Protein AF-A0A813BV25-F1 (afdb_monomer)

Solvent-accessible surface area (backbone atoms only — not comparable to full-atom values): 23056 Å² total; per-residue (Å²): 134,86,80,78,77,84,69,28,56,20,67,50,39,63,67,68,48,57,70,49,53,80,64,38,68,96,57,93,69,75,71,52,76,66,38,53,55,43,51,33,67,71,54,45,52,54,18,45,74,61,22,56,96,54,91,82,64,49,60,58,61,63,74,58,50,50,53,52,29,47,54,50,50,62,36,42,75,66,54,41,40,50,51,58,33,53,39,61,71,55,21,48,99,63,67,48,34,24,52,64,84,34,64,28,51,70,59,22,50,30,47,56,59,64,50,53,74,64,52,67,53,37,28,60,62,74,55,59,78,68,64,80,86,62,55,85,68,94,79,61,71,67,55,33,49,49,54,49,51,54,48,52,51,47,41,54,71,37,50,20,41,74,64,84,70,74,71,50,57,67,59,59,65,73,65,60,43,73,66,55,51,52,54,50,49,52,48,50,51,53,60,72,70,44,52,85,70,65,68,66,48,93,79,69,57,42,80,76,46,76,60,21,36,28,68,62,70,50,74,68,58,51,48,52,41,50,49,22,54,39,71,66,44,96,50,77,57,65,72,56,54,68,72,62,49,51,55,51,46,58,58,36,42,77,17,48,38,63,40,64,85,82,78,64,86,74,53,69,65,60,50,54,40,51,52,53,38,67,69,27,74,88,40,63,71,60,26,33,51,40,38,42,53,50,51,51,50,35,43,50,56,34,51,56,47,51,55,48,54,52,44,36,51,43,9,55,75,69,64,84,46,91,32,74,48,82,50,69,53,63,46,82,79,49,34,40,84,78,44,77,92,77,44,81,61,93,48,70,72,60,70,69,48,85,57,59,39,48,38,42,33,42,35,40,36,42,76,76,50,77,46,80,46,76,42,66,74,87,68,70,87,46,71,65,47,55,50,54,60,70,68,49,86,84,74,82,130

Secondary structure (DSSP, 8-state):
------PPEEEE-HHHHHTTGGGS-SS--PPPHHHHHHH-HHHHHHHHHS--S-TT-----HHHHHHHHHHHHHS-HHHHHHHHHHHHHHS-SS-EEEETTEEE-HHHHHHHHT--HHHHHHHHHHSTT--TTSTT----HHHHHHHHHHHHHHHHHHT-B-------HHHHHHS--HHHHHHHHHHHHHHHHS-TTTT--TT--GGGSPPEEEPS--HHHHHHHHHHHHHHSSS---PPPHHHHHHHHHHHTTTEEEPPTTSSPPPHHHHHHHHHHHHGGG-HHHHHHHHHHHHHHHHHHHHHHHHHHHHHHHHHHT--S--EEEEEPPHHHHBSSPPGGG---SSHHHHHS---B-EEEEEEETTTEEEEEEE-TT---SHHHHHHHHHS-----

Structure (mmCIF, N/CA/C/O backbone):
data_AF-A0A813BV25-F1
#
_entry.id   AF-A0A813BV25-F1
#
loop_
_atom_site.group_PDB
_atom_site.id
_atom_site.type_symbol
_atom_site.label_atom_id
_atom_site.label_alt_id
_atom_site.label_comp_id
_atom_site.label_asym_id
_atom_site.label_entity_id
_atom_site.label_seq_id
_atom_site.pdbx_PDB_ins_code
_atom_site.Cartn_x
_atom_site.Cartn_y
_atom_site.Cartn_z
_atom_site.occupancy
_atom_site.B_iso_or_equiv
_atom_site.auth_seq_id
_atom_site.auth_comp_id
_atom_site.auth_asym_id
_atom_site.auth_atom_id
_atom_site.pdbx_PDB_model_num
ATOM 1 N N . MET A 1 1 ? 14.863 -37.030 -25.293 1.00 39.66 1 MET A N 1
ATOM 2 C CA . MET A 1 1 ? 14.007 -35.822 -25.237 1.00 39.66 1 MET A CA 1
ATOM 3 C C . MET A 1 1 ? 14.888 -34.579 -25.146 1.00 39.66 1 MET A C 1
ATOM 5 O O . MET A 1 1 ? 15.456 -34.311 -24.094 1.00 39.66 1 MET A O 1
ATOM 9 N N . SER A 1 2 ? 15.073 -33.858 -26.253 1.00 32.66 2 SER A N 1
ATOM 10 C CA . SER A 1 2 ? 15.825 -32.597 -26.290 1.00 32.66 2 SER A CA 1
ATOM 11 C C . SER A 1 2 ? 15.045 -31.507 -25.554 1.00 32.66 2 SER A C 1
ATOM 13 O O . SER A 1 2 ? 13.967 -31.113 -25.996 1.00 32.66 2 SER A O 1
ATOM 15 N N . ARG A 1 3 ? 15.568 -31.012 -24.427 1.00 32.88 3 ARG A N 1
ATOM 16 C CA . ARG A 1 3 ? 14.997 -29.844 -23.743 1.00 32.88 3 ARG A CA 1
ATOM 17 C C . ARG A 1 3 ? 15.138 -28.628 -24.662 1.00 32.88 3 ARG A C 1
ATOM 19 O O . ARG A 1 3 ? 16.249 -28.146 -24.873 1.00 32.88 3 ARG A O 1
ATOM 26 N N . SER A 1 4 ? 14.029 -28.139 -25.215 1.00 36.62 4 SER A N 1
ATOM 27 C CA . SER A 1 4 ? 13.992 -26.869 -25.938 1.00 36.62 4 SER A CA 1
ATOM 28 C C . SER A 1 4 ? 14.363 -25.748 -24.968 1.00 36.62 4 SER A C 1
ATOM 30 O O . SER A 1 4 ? 13.603 -25.422 -24.054 1.00 36.62 4 SER A O 1
ATOM 32 N N . VAL A 1 5 ? 15.554 -25.176 -25.126 1.00 44.03 5 VAL A N 1
ATOM 33 C CA . VAL A 1 5 ? 15.968 -24.000 -24.359 1.00 44.03 5 VAL A CA 1
ATOM 34 C C . VAL A 1 5 ? 15.092 -22.834 -24.811 1.00 44.03 5 VAL A C 1
ATOM 36 O O . VAL A 1 5 ? 15.225 -22.358 -25.937 1.00 44.03 5 VAL A O 1
ATOM 39 N N . VAL A 1 6 ? 14.180 -22.387 -23.946 1.00 50.78 6 VAL A N 1
ATOM 40 C CA . VAL A 1 6 ? 13.366 -21.191 -24.194 1.00 50.78 6 VAL A CA 1
ATOM 41 C C . VAL A 1 6 ? 14.286 -19.977 -24.083 1.00 50.78 6 VAL A C 1
ATOM 43 O O . VAL A 1 6 ? 14.622 -19.511 -22.993 1.00 50.78 6 VAL A O 1
ATOM 46 N N . TRP A 1 7 ? 14.768 -19.489 -25.222 1.00 60.47 7 TRP A N 1
ATOM 47 C CA . TRP A 1 7 ? 15.540 -18.254 -25.279 1.00 60.47 7 TRP A CA 1
ATOM 48 C C . TRP A 1 7 ? 14.604 -17.070 -25.029 1.00 60.47 7 TRP A C 1
ATOM 50 O O . TRP A 1 7 ? 13.552 -16.965 -25.649 1.00 60.47 7 TRP A O 1
ATOM 60 N N . GLY A 1 8 ? 14.984 -16.152 -24.135 1.00 67.06 8 GLY A N 1
ATOM 61 C CA . GLY A 1 8 ? 14.198 -14.937 -23.909 1.00 67.06 8 GLY A CA 1
ATOM 62 C C . GLY A 1 8 ? 14.107 -14.100 -25.191 1.00 67.06 8 GLY A C 1
ATOM 63 O O . GLY A 1 8 ? 15.133 -13.617 -25.681 1.00 67.06 8 GLY A O 1
ATOM 64 N N . GLN A 1 9 ? 12.892 -13.922 -25.710 1.00 79.69 9 GLN A N 1
ATOM 65 C CA . GLN A 1 9 ? 12.591 -13.179 -26.933 1.00 79.69 9 GLN A CA 1
ATOM 66 C C . GLN A 1 9 ? 12.110 -11.763 -26.589 1.00 79.69 9 GLN A C 1
ATOM 68 O O . GLN A 1 9 ? 11.259 -11.565 -25.723 1.00 79.69 9 GLN A O 1
ATOM 73 N N . ALA A 1 10 ? 12.688 -10.756 -27.241 1.00 83.44 10 ALA A N 1
ATOM 74 C CA . ALA A 1 10 ? 12.244 -9.370 -27.150 1.00 83.44 10 ALA A CA 1
ATOM 75 C C . ALA A 1 10 ? 11.238 -9.101 -28.273 1.00 83.44 10 ALA A C 1
ATOM 77 O O . ALA A 1 10 ? 11.644 -8.694 -29.363 1.00 83.44 10 ALA A O 1
ATOM 78 N N . ASP A 1 11 ? 9.954 -9.347 -28.010 1.00 89.62 11 ASP A N 1
ATOM 79 C CA . ASP A 1 11 ? 8.897 -9.172 -29.007 1.00 89.62 11 ASP A CA 1
ATOM 80 C C . ASP A 1 11 ? 8.179 -7.827 -28.884 1.00 89.62 11 ASP A C 1
ATOM 82 O O . ASP A 1 11 ? 7.641 -7.470 -27.829 1.00 89.62 11 ASP A O 1
ATOM 86 N N . LEU A 1 12 ? 8.185 -7.090 -29.993 1.00 90.94 12 LEU A N 1
ATOM 87 C CA . LEU A 1 12 ? 7.413 -5.875 -30.194 1.00 90.94 12 LEU A CA 1
ATOM 88 C C . LEU A 1 12 ? 6.141 -6.222 -30.982 1.00 90.94 12 LEU A C 1
ATOM 90 O O . LEU A 1 12 ? 6.094 -6.042 -32.202 1.00 90.94 12 LEU A O 1
ATOM 94 N N . SER A 1 13 ? 5.128 -6.747 -30.291 1.00 91.38 13 SER A N 1
ATOM 95 C CA . SER A 1 13 ? 3.810 -7.024 -30.873 1.00 91.38 13 SER A CA 1
ATOM 96 C C . SER A 1 13 ? 2.949 -5.758 -30.966 1.00 91.38 13 SER A C 1
ATOM 98 O O . SER A 1 13 ? 3.162 -4.788 -30.230 1.00 91.38 13 SER A O 1
ATOM 100 N N . LEU A 1 14 ? 1.975 -5.764 -31.884 1.00 87.06 14 LEU A N 1
ATOM 101 C CA . LEU A 1 14 ? 0.974 -4.695 -31.995 1.00 87.06 14 LEU A CA 1
ATOM 102 C C . LEU A 1 14 ? 0.135 -4.599 -30.722 1.00 87.06 14 LEU A C 1
ATOM 104 O O . LEU A 1 14 ? 0.055 -3.517 -30.155 1.00 87.06 14 LEU A O 1
ATOM 108 N N . GLU A 1 15 ? -0.326 -5.735 -30.202 1.00 82.88 15 GLU A N 1
ATOM 109 C CA . GLU A 1 15 ? -1.066 -5.831 -28.937 1.00 82.88 15 GLU A CA 1
ATOM 110 C C . GLU A 1 15 ? -0.330 -5.133 -27.785 1.00 82.88 15 GLU A C 1
ATOM 112 O O . GLU A 1 15 ? -0.899 -4.319 -27.066 1.00 82.88 15 GLU A O 1
ATOM 117 N N . ARG A 1 16 ? 0.983 -5.368 -27.644 1.00 80.19 16 ARG A N 1
ATOM 118 C CA . ARG A 1 16 ? 1.788 -4.741 -26.585 1.00 80.19 16 ARG A CA 1
ATOM 119 C C . ARG A 1 16 ? 1.904 -3.226 -26.747 1.00 80.19 16 ARG A C 1
ATOM 121 O O . ARG A 1 16 ? 2.030 -2.522 -25.747 1.00 80.19 16 ARG A O 1
ATOM 128 N N . MET A 1 17 ? 1.910 -2.720 -27.980 1.00 85.19 17 MET A N 1
ATOM 129 C CA . MET A 1 17 ? 1.895 -1.278 -28.232 1.00 85.19 17 MET A CA 1
ATOM 130 C C . MET A 1 17 ? 0.501 -0.689 -28.010 1.00 85.19 17 MET A C 1
ATOM 132 O O . MET A 1 17 ? 0.406 0.368 -27.399 1.00 85.19 17 MET A O 1
ATOM 136 N N . GLU A 1 18 ? -0.560 -1.382 -28.426 1.00 81.12 18 GLU A N 1
ATOM 137 C CA . GLU A 1 18 ? -1.970 -1.036 -28.189 1.00 81.12 18 GLU A CA 1
ATOM 138 C C . GLU A 1 18 ? -2.291 -0.947 -26.694 1.00 81.12 18 GLU A C 1
ATOM 140 O O . GLU A 1 18 ? -2.890 0.031 -26.258 1.00 81.12 18 GLU A O 1
ATOM 145 N N . CYS A 1 19 ? -1.764 -1.851 -25.865 1.00 73.31 19 CYS A N 1
ATOM 146 C CA . CYS A 1 19 ? -1.872 -1.737 -24.407 1.00 73.31 19 CYS A CA 1
ATOM 147 C C . CYS A 1 19 ? -1.187 -0.484 -23.830 1.00 73.31 19 CYS A C 1
ATOM 149 O O . CYS A 1 19 ? -1.527 -0.060 -22.731 1.00 73.31 19 CYS A O 1
ATOM 151 N N . LEU A 1 20 ? -0.221 0.110 -24.540 1.00 72.06 20 LEU A N 1
ATOM 152 C CA . LEU A 1 20 ? 0.438 1.361 -24.144 1.00 72.06 20 LEU A CA 1
ATOM 153 C C . LEU A 1 20 ? -0.241 2.602 -24.738 1.00 72.06 20 LEU A C 1
ATOM 155 O O . LEU A 1 20 ? 0.127 3.720 -24.374 1.00 72.06 20 LEU A O 1
ATOM 159 N N . HIS A 1 21 ? -1.229 2.438 -25.623 1.00 65.75 21 HIS A N 1
ATOM 160 C CA . HIS A 1 21 ? -1.990 3.558 -26.174 1.00 65.75 21 HIS A CA 1
ATOM 161 C C . HIS A 1 21 ? -2.907 4.223 -25.136 1.00 65.75 21 HIS A C 1
ATOM 163 O O . HIS A 1 21 ? -3.219 5.396 -25.316 1.00 65.75 21 HIS A O 1
ATOM 169 N N . SER A 1 22 ? -3.248 3.557 -24.025 1.00 58.03 22 SER A N 1
ATOM 170 C CA . SER A 1 22 ? -3.878 4.205 -22.858 1.00 58.03 22 SER A CA 1
ATOM 171 C C . SER A 1 22 ? -2.959 5.229 -22.174 1.00 58.03 22 SER A C 1
ATOM 173 O O . SER A 1 22 ? -3.433 6.119 -21.482 1.00 58.03 22 SER A O 1
ATOM 175 N N . VAL A 1 23 ? -1.642 5.144 -22.409 1.00 52.62 23 VAL A N 1
ATOM 176 C CA . VAL A 1 23 ? -0.617 6.095 -21.935 1.00 52.62 23 VAL A CA 1
ATOM 177 C C . VAL A 1 23 ? -0.328 7.174 -22.990 1.00 52.62 23 VAL A C 1
ATOM 179 O O . VAL A 1 23 ? 0.653 7.922 -22.890 1.00 52.62 23 VAL A O 1
ATOM 182 N N . ARG A 1 24 ? -1.151 7.276 -24.045 1.00 58.19 24 ARG A N 1
ATOM 183 C CA . ARG A 1 24 ? -1.098 8.447 -24.923 1.00 58.19 24 ARG A CA 1
ATOM 184 C C . ARG A 1 24 ? -1.287 9.695 -24.070 1.00 58.19 24 ARG A C 1
ATOM 186 O O . ARG A 1 24 ? -2.074 9.728 -23.134 1.00 58.19 24 ARG A O 1
ATOM 193 N N . CYS A 1 25 ? -0.518 10.733 -24.380 1.00 51.06 25 CYS A N 1
ATOM 194 C CA . CYS A 1 25 ? -0.849 12.043 -23.849 1.00 51.06 25 CYS A CA 1
ATOM 195 C C . CYS A 1 25 ? -2.241 12.392 -24.393 1.00 51.06 25 CYS A C 1
ATOM 197 O O . CYS A 1 25 ? -2.375 12.477 -25.610 1.00 51.06 25 CYS A O 1
ATOM 199 N N . ASP A 1 26 ? -3.231 12.568 -23.514 1.00 45.44 26 ASP A N 1
ATOM 200 C CA . ASP A 1 26 ? -4.615 12.980 -23.819 1.00 45.44 26 ASP A CA 1
ATOM 201 C C . ASP A 1 26 ? -4.706 14.418 -24.366 1.00 45.44 26 ASP A C 1
ATOM 203 O O . ASP A 1 26 ? -5.469 15.262 -23.905 1.00 45.44 26 ASP A O 1
ATOM 207 N N . GLY A 1 27 ? -3.885 14.749 -25.350 1.00 60.66 27 GLY A N 1
ATOM 208 C CA . GLY A 1 27 ? -3.971 16.005 -26.064 1.00 60.66 27 GLY A CA 1
ATOM 209 C C . GLY A 1 27 ? -3.366 15.846 -27.440 1.00 60.66 27 GLY A C 1
ATOM 210 O O . GLY A 1 27 ? -2.431 15.061 -27.613 1.00 60.66 27 GLY A O 1
ATOM 211 N N . ASP A 1 28 ? -3.877 16.626 -28.389 1.00 64.94 28 ASP A N 1
ATOM 212 C CA . ASP A 1 28 ? -3.369 16.796 -29.752 1.00 64.94 28 ASP A CA 1
ATOM 213 C C . ASP A 1 28 ? -1.959 17.410 -29.757 1.00 64.94 28 ASP A C 1
ATOM 215 O O . ASP A 1 28 ? -1.691 18.463 -30.335 1.00 64.94 28 ASP A O 1
ATOM 219 N N . ARG A 1 29 ? -1.013 16.782 -29.056 1.00 74.75 29 ARG A N 1
ATOM 220 C CA . ARG A 1 29 ? 0.387 17.154 -29.119 1.00 74.75 29 ARG A CA 1
ATOM 221 C C . ARG A 1 29 ? 0.868 16.797 -30.506 1.00 74.75 29 ARG A C 1
ATOM 223 O O . ARG A 1 29 ? 1.018 15.627 -30.854 1.00 74.75 29 ARG A O 1
ATOM 230 N N . GLU A 1 30 ? 1.128 17.844 -31.270 1.00 87.06 30 GLU A N 1
ATOM 231 C CA . GLU A 1 30 ? 1.765 17.739 -32.563 1.00 87.06 30 GLU A CA 1
ATOM 232 C C . GLU A 1 30 ? 3.044 16.896 -32.440 1.00 87.06 30 GLU A C 1
ATOM 234 O O . GLU A 1 30 ? 3.890 17.129 -31.569 1.00 87.06 30 GLU A O 1
ATOM 239 N N . MET A 1 31 ? 3.166 15.870 -33.286 1.00 89.06 31 MET A N 1
ATOM 240 C CA . MET A 1 31 ? 4.348 15.011 -33.305 1.00 89.06 31 MET A CA 1
ATOM 241 C C . MET A 1 31 ? 5.604 15.854 -33.537 1.00 89.06 31 MET A C 1
ATOM 243 O O . MET A 1 31 ? 5.638 16.692 -34.442 1.00 89.06 31 MET A O 1
ATOM 247 N N . ASP A 1 32 ? 6.666 15.588 -32.774 1.00 90.81 32 ASP A N 1
ATOM 248 C CA . ASP A 1 32 ? 7.945 16.243 -33.029 1.00 90.81 32 ASP A CA 1
ATOM 249 C C . ASP A 1 32 ? 8.480 15.878 -34.428 1.00 90.81 32 ASP A C 1
ATOM 251 O O . ASP A 1 32 ? 8.120 14.860 -35.035 1.00 90.81 32 ASP A O 1
ATOM 255 N N . THR A 1 33 ? 9.360 16.720 -34.972 1.00 94.06 33 THR A N 1
ATOM 256 C CA . THR A 1 33 ? 9.950 16.523 -36.307 1.00 94.06 33 THR A CA 1
ATOM 257 C C . THR A 1 33 ? 10.595 15.142 -36.453 1.00 94.06 33 THR A C 1
ATOM 259 O O . THR A 1 33 ? 10.604 14.554 -37.536 1.00 94.06 33 THR A O 1
ATOM 262 N N . TYR A 1 34 ? 11.118 14.591 -35.357 1.00 91.25 34 TYR A N 1
ATOM 263 C CA . TYR A 1 34 ? 11.759 13.284 -35.336 1.00 91.25 34 TYR A CA 1
ATOM 264 C C . TYR A 1 34 ? 10.746 12.137 -35.479 1.00 91.25 34 TYR A C 1
ATOM 266 O O . TYR A 1 34 ? 10.958 11.239 -36.293 1.00 91.25 34 TYR A O 1
ATOM 274 N N . SER A 1 35 ? 9.614 12.213 -34.785 1.00 93.38 35 SER A N 1
ATOM 275 C CA . SER A 1 35 ? 8.502 11.261 -34.840 1.00 93.38 35 SER A CA 1
ATOM 276 C C . SER A 1 35 ? 7.806 11.327 -36.197 1.00 93.38 35 SER A C 1
ATOM 278 O O . SER A 1 35 ? 7.608 10.289 -36.828 1.00 93.38 35 SER A O 1
ATOM 280 N N . LYS A 1 36 ? 7.587 12.539 -36.735 1.00 95.25 36 LYS A N 1
ATOM 281 C CA . LYS A 1 36 ? 7.113 12.742 -38.117 1.00 95.25 36 LYS A CA 1
ATOM 282 C C . LYS A 1 36 ? 8.026 12.037 -39.125 1.00 95.25 36 LYS A C 1
ATOM 284 O O . LYS A 1 36 ? 7.553 11.327 -40.009 1.00 95.25 36 LYS A O 1
ATOM 289 N N . ASN A 1 37 ? 9.346 12.171 -38.977 1.00 95.38 37 ASN A N 1
ATOM 290 C CA . ASN A 1 37 ? 10.319 11.478 -39.830 1.00 95.38 37 ASN A CA 1
ATOM 291 C C . ASN A 1 37 ? 10.348 9.956 -39.611 1.00 95.38 37 ASN A C 1
ATOM 293 O O . ASN A 1 37 ? 10.608 9.210 -40.557 1.00 95.38 37 ASN A O 1
ATOM 297 N N . GLY A 1 38 ? 10.071 9.493 -38.391 1.00 94.19 38 GLY A N 1
ATOM 298 C CA . GLY A 1 38 ? 9.987 8.078 -38.037 1.00 94.19 38 GLY A CA 1
ATOM 299 C C . GLY A 1 38 ? 8.882 7.333 -38.788 1.00 94.19 38 GLY A C 1
ATOM 300 O O . GLY A 1 38 ? 9.100 6.186 -39.194 1.00 94.19 38 GLY A O 1
ATOM 301 N N . VAL A 1 39 ? 7.756 8.013 -39.035 1.00 96.56 39 VAL A N 1
ATOM 302 C CA . VAL A 1 39 ? 6.552 7.477 -39.699 1.00 96.56 39 VAL A CA 1
ATOM 303 C C . VAL A 1 39 ? 6.565 7.674 -41.226 1.00 96.56 39 VAL A C 1
ATOM 305 O O . VAL A 1 39 ? 5.782 7.050 -41.938 1.00 96.56 39 VAL A O 1
ATOM 308 N N . LYS A 1 40 ? 7.489 8.477 -41.782 1.00 97.38 40 LYS A N 1
ATOM 309 C CA . LYS A 1 40 ? 7.542 8.754 -43.233 1.00 97.38 40 LYS A CA 1
ATOM 310 C C . LYS A 1 40 ? 7.566 7.460 -44.076 1.00 97.38 40 LYS A C 1
ATOM 312 O O . LYS A 1 40 ? 8.526 6.684 -43.964 1.00 97.38 40 LYS A O 1
ATOM 317 N N . PRO A 1 41 ? 6.611 7.256 -45.010 1.00 97.62 41 PRO A N 1
ATOM 318 C CA . PRO A 1 41 ? 6.509 6.024 -45.798 1.00 97.62 41 PRO A CA 1
ATOM 319 C C . PRO A 1 41 ? 7.777 5.676 -46.582 1.00 97.62 41 PRO A C 1
ATOM 321 O O . PRO A 1 41 ? 8.172 4.511 -46.622 1.00 97.62 41 PRO A O 1
ATOM 324 N N . GLY A 1 42 ? 8.453 6.677 -47.160 1.00 97.25 42 GLY A N 1
ATOM 325 C CA . GLY A 1 42 ? 9.702 6.471 -47.902 1.00 97.25 42 GLY A CA 1
ATOM 326 C C . GLY A 1 42 ? 10.845 5.958 -47.019 1.00 97.25 42 GLY A C 1
ATOM 327 O O . GLY A 1 42 ? 11.630 5.106 -47.437 1.00 97.25 42 GLY A O 1
ATOM 328 N N . ARG A 1 43 ? 10.900 6.403 -45.757 1.00 97.38 43 ARG A N 1
ATOM 329 C CA . ARG A 1 43 ? 11.894 5.948 -44.778 1.00 97.38 43 ARG A CA 1
ATOM 330 C C . ARG A 1 43 ? 11.628 4.503 -44.353 1.00 97.38 43 ARG A C 1
ATOM 332 O O . ARG A 1 43 ? 12.569 3.710 -44.313 1.00 97.38 43 ARG A O 1
ATOM 339 N N . ILE A 1 44 ? 10.366 4.146 -44.107 1.00 97.81 44 ILE A N 1
ATOM 340 C CA . ILE A 1 44 ? 9.960 2.769 -43.776 1.00 97.81 44 ILE A CA 1
ATOM 341 C C . ILE A 1 44 ? 10.237 1.832 -44.956 1.00 97.81 44 ILE A C 1
ATOM 343 O O . ILE A 1 44 ? 10.857 0.789 -44.779 1.00 97.81 44 ILE A O 1
ATOM 347 N N . GLN A 1 45 ? 9.874 2.232 -46.178 1.00 97.50 45 GLN A N 1
ATOM 348 C CA . GLN A 1 45 ? 10.140 1.448 -47.385 1.00 97.50 45 GLN A CA 1
ATOM 349 C C . GLN A 1 45 ? 11.641 1.200 -47.586 1.00 97.50 45 GLN A C 1
ATOM 351 O O . GLN A 1 45 ? 12.041 0.070 -47.863 1.00 97.50 45 GLN A O 1
ATOM 356 N N . LYS A 1 46 ? 12.482 2.228 -47.409 1.00 96.88 46 LYS A N 1
ATOM 357 C CA . LYS A 1 46 ? 13.944 2.091 -47.492 1.00 96.88 46 LYS A CA 1
ATOM 358 C C . LYS A 1 46 ? 14.490 1.149 -46.414 1.00 96.88 46 LYS A C 1
ATOM 360 O O . LYS A 1 46 ? 15.359 0.334 -46.710 1.00 96.88 46 LYS A O 1
ATOM 365 N N . ALA A 1 47 ? 13.967 1.232 -45.189 1.00 96.50 47 ALA A N 1
ATOM 366 C CA . ALA A 1 47 ? 14.370 0.361 -44.089 1.00 96.50 47 ALA A CA 1
ATOM 367 C C . ALA A 1 47 ? 13.959 -1.105 -44.309 1.00 96.50 47 ALA A C 1
ATOM 369 O O . ALA A 1 47 ? 14.753 -1.988 -44.011 1.00 96.50 47 ALA A O 1
ATOM 370 N N . CYS A 1 48 ? 12.769 -1.366 -44.861 1.00 97.00 48 CYS A N 1
ATOM 371 C CA . CYS A 1 48 ? 12.307 -2.720 -45.185 1.00 97.00 48 CYS A CA 1
ATOM 372 C C . CYS A 1 48 ? 13.087 -3.363 -46.340 1.00 97.00 48 CYS A C 1
ATOM 374 O O . CYS A 1 48 ? 13.244 -4.576 -46.336 1.00 97.00 48 CYS A O 1
ATOM 376 N N . LYS A 1 49 ? 13.574 -2.580 -47.317 1.00 96.31 49 LYS A N 1
ATOM 377 C CA . LYS A 1 49 ? 14.383 -3.112 -48.430 1.00 96.31 49 LYS A CA 1
ATOM 378 C C . LYS A 1 49 ? 15.743 -3.630 -47.958 1.00 96.31 49 LYS A C 1
ATOM 380 O O . LYS A 1 49 ? 16.144 -4.704 -48.370 1.00 96.31 49 LYS A O 1
ATOM 385 N N . ASN A 1 50 ? 16.423 -2.872 -47.091 1.00 93.81 50 ASN A N 1
ATOM 386 C CA . ASN A 1 50 ? 17.773 -3.189 -46.608 1.00 93.81 50 ASN A CA 1
ATOM 387 C C . ASN A 1 50 ? 17.882 -3.005 -45.079 1.00 93.81 50 ASN A C 1
ATOM 389 O O . ASN A 1 50 ? 18.489 -2.035 -44.607 1.00 93.81 50 ASN A O 1
ATOM 393 N N . PRO A 1 51 ? 17.275 -3.894 -44.274 1.00 91.88 51 PRO A N 1
ATOM 394 C CA . PRO A 1 51 ? 17.200 -3.714 -42.825 1.00 91.88 51 PRO A CA 1
ATOM 395 C C . PRO A 1 51 ? 18.507 -4.065 -42.098 1.00 91.88 51 PRO A C 1
ATOM 397 O O . PRO A 1 51 ? 18.837 -3.409 -41.109 1.00 91.88 51 PRO A O 1
ATOM 400 N N . CYS A 1 52 ? 19.296 -5.030 -42.575 1.00 93.62 52 CYS A N 1
ATOM 401 C CA . CYS A 1 52 ? 20.610 -5.405 -42.027 1.00 93.62 52 CYS A CA 1
ATOM 402 C C . CYS A 1 52 ? 21.548 -5.897 -43.141 1.00 93.62 52 CYS A C 1
ATOM 404 O O . CYS A 1 52 ? 21.090 -6.213 -44.232 1.00 93.62 52 CYS A O 1
ATOM 406 N N . SER A 1 53 ? 22.839 -6.031 -42.829 1.00 92.94 53 SER A N 1
ATOM 407 C CA . SER A 1 53 ? 23.829 -6.772 -43.632 1.00 92.94 53 SER A CA 1
ATOM 408 C C . SER A 1 53 ? 24.007 -8.221 -43.150 1.00 92.94 53 SER A C 1
ATOM 410 O O . SER A 1 53 ? 25.080 -8.798 -43.280 1.00 92.94 53 SER A O 1
ATOM 412 N N . CYS A 1 54 ? 23.003 -8.767 -42.467 1.00 89.81 54 CYS A N 1
ATOM 413 C CA . CYS A 1 54 ? 23.082 -10.072 -41.831 1.00 89.81 54 CYS A CA 1
ATOM 414 C C . CYS A 1 54 ? 22.634 -11.177 -42.792 1.00 89.81 54 CYS A C 1
ATOM 416 O O . CYS A 1 54 ? 21.628 -11.012 -43.476 1.00 89.81 54 CYS A O 1
ATOM 418 N N . GLU A 1 55 ? 23.341 -12.310 -42.794 1.00 87.19 55 GLU A N 1
ATOM 419 C CA . GLU A 1 55 ? 23.065 -13.454 -43.685 1.00 87.19 55 GLU A CA 1
ATOM 420 C C . GLU A 1 55 ? 21.646 -14.015 -43.516 1.00 87.19 55 GLU A C 1
ATOM 422 O O . GLU A 1 55 ? 21.041 -14.488 -44.468 1.00 87.19 55 GLU A O 1
ATOM 427 N N . GLY A 1 56 ? 21.067 -13.884 -42.317 1.00 80.06 56 GLY A N 1
ATOM 428 C CA . GLY A 1 56 ? 19.723 -14.373 -41.993 1.00 80.06 56 GLY A CA 1
ATOM 429 C C . GLY A 1 56 ? 18.557 -13.601 -42.625 1.00 80.06 56 GLY A C 1
ATOM 430 O O . GLY A 1 56 ? 17.425 -13.821 -42.209 1.00 80.06 56 GLY A O 1
ATOM 431 N N . GLY A 1 57 ? 18.807 -12.666 -43.551 1.00 90.06 57 GLY A N 1
ATOM 432 C CA . GLY A 1 57 ? 17.766 -12.068 -44.398 1.00 90.06 57 GLY A CA 1
ATOM 433 C C . GLY A 1 57 ? 16.596 -11.442 -43.633 1.00 90.06 57 GLY A C 1
ATOM 434 O O . GLY A 1 57 ? 15.441 -11.677 -43.979 1.00 90.06 57 GLY A O 1
ATOM 435 N N . CYS A 1 58 ? 16.872 -10.674 -42.569 1.00 95.50 58 CYS A N 1
ATOM 436 C CA . CYS A 1 58 ? 15.815 -10.066 -41.752 1.00 95.50 58 CYS A CA 1
ATOM 437 C C . CYS A 1 58 ? 14.825 -9.304 -42.636 1.00 95.50 58 CYS A C 1
ATOM 439 O O . CYS A 1 58 ? 15.236 -8.427 -43.385 1.00 95.50 58 CYS A O 1
ATOM 441 N N . SER A 1 59 ? 13.533 -9.595 -42.527 1.00 95.94 59 SER A N 1
ATOM 442 C CA . SER A 1 59 ? 12.500 -8.930 -43.319 1.00 95.94 59 SER A CA 1
ATOM 443 C C . SER A 1 59 ? 11.211 -8.836 -42.516 1.00 95.94 59 SER A C 1
ATOM 445 O O . SER A 1 59 ? 10.848 -9.757 -41.788 1.00 95.94 59 SER A O 1
ATOM 447 N N . VAL A 1 60 ? 10.532 -7.697 -42.632 1.00 96.44 60 VAL A N 1
ATOM 448 C CA . VAL A 1 60 ? 9.216 -7.458 -42.031 1.00 96.44 60 VAL A CA 1
ATOM 449 C C . VAL A 1 60 ? 8.332 -6.841 -43.112 1.00 96.44 60 VAL A C 1
ATOM 451 O O . VAL A 1 60 ? 8.752 -5.849 -43.726 1.00 96.44 60 VAL A O 1
ATOM 454 N N . PRO A 1 61 ? 7.118 -7.370 -43.358 1.00 97.69 61 PRO A N 1
ATOM 455 C CA . PRO A 1 61 ? 6.217 -6.815 -44.359 1.00 97.69 61 PRO A CA 1
ATOM 456 C C . PRO A 1 61 ? 5.972 -5.321 -44.139 1.00 97.69 61 PRO A C 1
ATOM 458 O O . PRO A 1 61 ? 5.624 -4.888 -43.039 1.00 97.69 61 PRO A O 1
ATOM 461 N N . ARG A 1 62 ? 6.096 -4.524 -45.209 1.00 97.69 62 ARG A N 1
ATOM 462 C CA . ARG A 1 62 ? 5.968 -3.056 -45.150 1.00 97.69 62 ARG A CA 1
ATOM 463 C C . ARG A 1 62 ? 4.683 -2.607 -44.451 1.00 97.69 62 ARG A C 1
ATOM 465 O O . ARG A 1 62 ? 4.738 -1.696 -43.637 1.00 97.69 62 ARG A O 1
ATOM 472 N N . ARG A 1 63 ? 3.549 -3.256 -44.744 1.00 96.75 63 ARG A N 1
ATOM 473 C CA . ARG A 1 63 ? 2.244 -2.931 -44.137 1.00 96.75 63 ARG A CA 1
ATOM 474 C C . ARG A 1 63 ? 2.268 -3.062 -42.611 1.00 96.75 63 ARG A C 1
ATOM 476 O O . ARG A 1 63 ? 1.737 -2.201 -41.920 1.00 96.75 63 ARG A O 1
ATOM 483 N N . ILE A 1 64 ? 2.915 -4.106 -42.096 1.00 96.50 64 ILE A N 1
ATOM 484 C CA . ILE A 1 64 ? 3.066 -4.340 -40.655 1.00 96.50 64 ILE A CA 1
ATOM 485 C C . ILE A 1 64 ? 4.015 -3.300 -40.061 1.00 96.50 64 ILE A C 1
ATOM 487 O O . ILE A 1 64 ? 3.700 -2.683 -39.048 1.00 96.50 64 ILE A O 1
ATOM 491 N N . MET A 1 65 ? 5.144 -3.045 -40.726 1.00 97.31 65 MET A N 1
ATOM 492 C CA . MET A 1 65 ? 6.123 -2.072 -40.247 1.00 97.31 65 MET A CA 1
ATOM 493 C C . MET A 1 65 ? 5.563 -0.644 -40.193 1.00 97.31 65 MET A C 1
ATOM 495 O O . MET A 1 65 ? 5.889 0.099 -39.271 1.00 97.31 65 MET A O 1
ATOM 499 N N . THR A 1 66 ? 4.695 -0.269 -41.137 1.00 97.12 66 THR A N 1
ATOM 500 C CA . THR A 1 66 ? 3.968 1.006 -41.102 1.00 97.12 66 THR A CA 1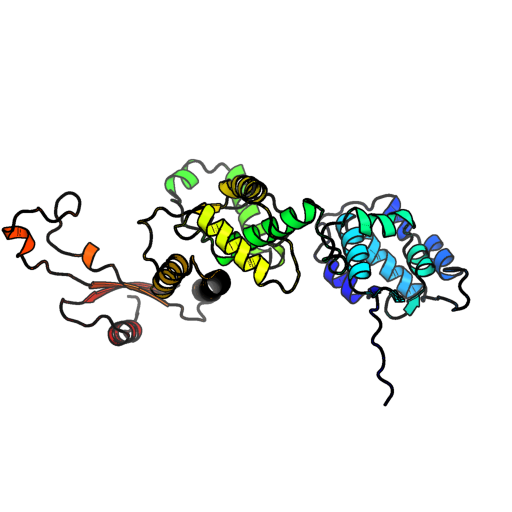
ATOM 501 C C . THR A 1 66 ? 3.153 1.140 -39.818 1.00 97.12 66 THR A C 1
ATOM 503 O O . THR A 1 66 ? 3.404 2.078 -39.065 1.00 97.12 66 THR A O 1
ATOM 506 N N . LYS A 1 67 ? 2.297 0.157 -39.503 1.00 96.06 67 LYS A N 1
ATOM 507 C CA . LYS A 1 67 ? 1.498 0.162 -38.266 1.00 96.06 67 LYS A CA 1
ATOM 508 C C . LYS A 1 67 ? 2.372 0.217 -37.013 1.00 96.06 67 LYS A C 1
ATOM 510 O O . LYS A 1 67 ? 2.133 1.018 -36.118 1.00 96.06 67 LYS A O 1
ATOM 515 N N . VAL A 1 68 ? 3.436 -0.589 -36.968 1.00 95.75 68 VAL A N 1
ATOM 516 C CA . VAL A 1 68 ? 4.371 -0.607 -35.832 1.00 95.75 68 VAL A CA 1
ATOM 517 C C . VAL A 1 68 ? 5.034 0.759 -35.634 1.00 95.75 68 VAL A C 1
ATOM 519 O O . VAL A 1 68 ? 5.140 1.229 -34.503 1.00 95.75 68 VAL A O 1
ATOM 522 N N . CYS A 1 69 ? 5.482 1.413 -36.710 1.00 96.38 69 CYS A N 1
ATOM 523 C CA . CYS A 1 69 ? 6.066 2.748 -36.625 1.00 96.38 69 CYS A CA 1
ATOM 524 C C . CYS A 1 69 ? 5.039 3.804 -36.204 1.00 96.38 69 CYS A C 1
ATOM 526 O O . CYS A 1 69 ? 5.375 4.642 -35.374 1.00 96.38 69 CYS A O 1
ATOM 528 N N . GLU A 1 70 ? 3.816 3.767 -36.731 1.00 94.50 70 GLU A N 1
ATOM 529 C CA . GLU A 1 70 ? 2.737 4.681 -36.335 1.00 94.50 70 GLU A CA 1
ATOM 530 C C . GLU A 1 70 ? 2.423 4.558 -34.841 1.00 94.50 70 GLU A C 1
ATOM 532 O O . GLU A 1 70 ? 2.447 5.560 -34.126 1.00 94.50 70 GLU A O 1
ATOM 537 N N . CYS A 1 71 ? 2.232 3.332 -34.344 1.00 93.19 71 CYS A N 1
ATOM 538 C CA . CYS A 1 71 ? 2.020 3.072 -32.923 1.00 93.19 71 CYS A CA 1
ATOM 539 C C . CYS A 1 71 ? 3.201 3.580 -32.089 1.00 93.19 71 CYS A C 1
ATOM 541 O O . CYS A 1 71 ? 3.020 4.445 -31.231 1.00 93.19 71 CYS A O 1
ATOM 543 N N . PHE A 1 72 ? 4.420 3.116 -32.391 1.00 95.00 72 PHE A N 1
ATOM 544 C CA . PHE A 1 72 ? 5.629 3.453 -31.637 1.00 95.00 72 PHE A CA 1
ATOM 545 C C . PHE A 1 72 ? 5.892 4.963 -31.576 1.00 95.00 72 PHE A C 1
ATOM 547 O O . PHE A 1 72 ? 6.139 5.499 -30.498 1.00 95.00 72 PHE A O 1
ATOM 554 N N . TRP A 1 73 ? 5.833 5.663 -32.711 1.00 94.75 73 TRP A N 1
ATOM 555 C CA . TRP A 1 73 ? 6.118 7.101 -32.773 1.00 94.75 73 TRP A CA 1
ATOM 556 C C . TRP A 1 73 ? 4.960 7.973 -32.283 1.00 94.75 73 TRP A C 1
ATOM 558 O O . TRP A 1 73 ? 5.187 9.141 -31.983 1.00 94.75 73 TRP A O 1
ATOM 568 N N . SER A 1 74 ? 3.754 7.415 -32.135 1.00 91.56 74 SER A N 1
ATOM 569 C CA . SER A 1 74 ? 2.649 8.106 -31.460 1.00 91.56 74 SER A CA 1
ATOM 570 C C . SER A 1 74 ? 2.741 8.074 -29.931 1.00 91.56 74 SER A C 1
ATOM 572 O O . SER A 1 74 ? 2.021 8.813 -29.262 1.00 91.56 74 SER A O 1
ATOM 574 N N . LEU A 1 75 ? 3.624 7.246 -29.360 1.00 88.25 75 LEU A N 1
ATOM 575 C CA . LEU A 1 75 ? 3.900 7.260 -27.925 1.00 88.25 75 LEU A CA 1
ATOM 576 C C . LEU A 1 75 ? 4.687 8.518 -27.546 1.00 88.25 75 LEU A C 1
ATOM 578 O O . LEU A 1 75 ? 5.538 8.993 -28.303 1.00 88.25 75 LEU A O 1
ATOM 582 N N . SER A 1 76 ? 4.482 9.005 -26.320 1.00 87.06 76 SER A N 1
ATOM 583 C CA . SER A 1 76 ? 5.348 10.035 -25.739 1.00 87.06 76 SER A CA 1
ATOM 584 C C . SER A 1 76 ? 6.806 9.558 -25.705 1.00 87.06 76 SER A C 1
ATOM 586 O O . SER A 1 76 ? 7.082 8.359 -25.658 1.00 87.06 76 SER A O 1
ATOM 588 N N . LYS A 1 77 ? 7.775 10.480 -25.669 1.00 86.19 77 LYS A N 1
ATOM 589 C CA . LYS A 1 77 ? 9.202 10.116 -25.581 1.00 86.19 77 LYS A CA 1
ATOM 590 C C . LYS A 1 77 ? 9.497 9.169 -24.407 1.00 86.19 77 LYS A C 1
ATOM 592 O O . LYS A 1 77 ? 10.263 8.223 -24.571 1.00 86.19 77 LYS A O 1
ATOM 597 N N . ALA A 1 78 ? 8.850 9.397 -23.261 1.00 80.88 78 ALA A N 1
ATOM 598 C CA . ALA A 1 78 ? 8.940 8.522 -22.096 1.00 80.88 78 ALA A CA 1
ATOM 599 C C . ALA A 1 78 ? 8.339 7.130 -22.371 1.00 80.88 78 ALA A C 1
ATOM 601 O O . ALA A 1 78 ? 8.968 6.127 -22.046 1.00 80.88 78 ALA A O 1
ATOM 602 N N . GLY A 1 79 ? 7.180 7.057 -23.037 1.00 84.00 79 GLY A N 1
ATOM 603 C CA . GLY A 1 79 ? 6.559 5.793 -23.448 1.00 84.00 79 GLY A CA 1
ATOM 604 C C . GLY A 1 79 ? 7.411 5.004 -24.447 1.00 84.00 79 GLY A C 1
ATOM 605 O O . GLY A 1 79 ? 7.616 3.804 -24.274 1.00 84.00 79 GLY A O 1
ATOM 606 N N . GLN A 1 80 ? 7.997 5.683 -25.439 1.00 91.19 80 GLN A N 1
ATOM 607 C CA . GLN A 1 80 ? 8.946 5.089 -26.388 1.00 91.19 80 GLN A CA 1
ATOM 608 C C . GLN A 1 80 ? 10.151 4.481 -25.658 1.00 91.19 80 GLN A C 1
ATOM 610 O O . GLN A 1 80 ? 10.517 3.329 -25.897 1.00 91.19 80 GLN A O 1
ATOM 615 N N . ASP A 1 81 ? 10.773 5.245 -24.757 1.00 87.88 81 ASP A N 1
ATOM 616 C CA . ASP A 1 81 ? 11.968 4.805 -24.038 1.00 87.88 81 ASP A CA 1
ATOM 617 C C . ASP A 1 81 ? 11.647 3.673 -23.040 1.00 87.88 81 ASP A C 1
ATOM 619 O O . ASP A 1 81 ? 12.422 2.718 -22.941 1.00 87.88 81 ASP A O 1
ATOM 623 N N . GLY A 1 82 ? 10.486 3.720 -22.376 1.00 83.00 82 GLY A N 1
ATOM 624 C CA . GLY A 1 82 ? 9.986 2.662 -21.494 1.00 83.00 82 GLY A CA 1
ATOM 625 C C . GLY A 1 82 ? 9.692 1.354 -22.234 1.00 83.00 82 GLY A C 1
ATOM 626 O O . GLY A 1 82 ? 10.112 0.281 -21.793 1.00 83.00 82 GLY A O 1
ATOM 627 N N . LEU A 1 83 ? 9.065 1.429 -23.412 1.00 87.62 83 LEU A N 1
ATOM 628 C CA . LEU A 1 83 ? 8.826 0.271 -24.274 1.00 87.62 83 LEU A CA 1
ATOM 629 C C . LEU A 1 83 ? 10.145 -0.355 -24.738 1.00 87.62 83 LEU A C 1
ATOM 631 O O . LEU A 1 83 ? 10.360 -1.554 -24.534 1.00 87.62 83 LEU A O 1
ATOM 635 N N . LEU A 1 84 ? 11.065 0.454 -25.279 1.00 90.94 84 LEU A N 1
ATOM 636 C CA . LEU A 1 84 ? 12.397 -0.004 -25.688 1.00 90.94 84 LEU A CA 1
ATOM 637 C C . LEU A 1 84 ? 13.163 -0.644 -24.533 1.00 90.94 84 LEU A C 1
ATOM 639 O O . LEU A 1 84 ? 13.873 -1.628 -24.736 1.00 90.94 84 LEU A O 1
ATOM 643 N N . TRP A 1 85 ? 13.031 -0.099 -23.330 1.00 85.06 85 TRP A N 1
ATOM 644 C CA . TRP A 1 85 ? 13.643 -0.658 -22.138 1.00 85.06 85 TRP A CA 1
ATOM 645 C C . TRP A 1 85 ? 13.018 -2.000 -21.741 1.00 85.06 85 TRP A C 1
ATOM 647 O O . TRP A 1 85 ? 13.750 -2.964 -21.514 1.00 85.06 85 TRP A O 1
ATOM 657 N N . SER A 1 86 ? 11.689 -2.113 -21.738 1.00 81.69 86 SER A N 1
ATOM 658 C CA . SER A 1 86 ? 10.991 -3.352 -21.368 1.00 81.69 86 SER A CA 1
ATOM 659 C C . SER A 1 86 ? 11.378 -4.533 -22.273 1.00 81.69 86 SER A C 1
ATOM 661 O O . SER A 1 86 ? 11.603 -5.646 -21.794 1.00 81.69 86 SER A O 1
ATOM 663 N N . LEU A 1 87 ? 11.586 -4.275 -23.569 1.00 85.38 87 LEU A N 1
ATOM 664 C CA . LEU A 1 87 ? 12.094 -5.256 -24.534 1.00 85.38 87 LEU A CA 1
ATOM 665 C C . LEU A 1 87 ? 13.502 -5.748 -24.178 1.00 85.38 87 LEU A C 1
ATOM 667 O O . LEU A 1 87 ? 13.851 -6.908 -24.389 1.00 85.38 87 LEU A O 1
ATOM 671 N N . GLN A 1 88 ? 14.332 -4.883 -23.595 1.00 83.94 88 GLN A N 1
ATOM 672 C CA . GLN A 1 88 ? 15.682 -5.248 -23.174 1.00 83.94 88 GLN A CA 1
ATOM 673 C C . GLN A 1 88 ? 15.708 -6.091 -21.897 1.00 83.94 88 GLN A C 1
ATOM 675 O O . GLN A 1 88 ? 16.697 -6.802 -21.687 1.00 83.94 88 GLN A O 1
ATOM 680 N N . GLN A 1 89 ? 14.660 -6.016 -21.070 1.00 77.38 89 GLN A N 1
ATOM 681 C CA . GLN A 1 89 ? 14.555 -6.725 -19.792 1.00 77.38 89 GLN A CA 1
ATOM 682 C C . GLN A 1 89 ? 14.001 -8.147 -19.916 1.00 77.38 89 GLN A C 1
ATOM 684 O O . GLN A 1 89 ? 14.310 -8.964 -19.053 1.00 77.38 89 GLN A O 1
ATOM 689 N N . GLY A 1 90 ? 13.289 -8.491 -20.993 1.00 64.94 90 GLY A N 1
ATOM 690 C CA . GLY A 1 90 ? 12.790 -9.859 -21.215 1.00 64.94 90 GLY A CA 1
ATOM 691 C C . GLY A 1 90 ? 13.817 -10.827 -21.821 1.00 64.94 90 GLY A C 1
ATOM 692 O O . GLY A 1 90 ? 13.812 -12.017 -21.528 1.00 64.94 90 GLY A O 1
ATOM 693 N N . ALA A 1 91 ? 14.752 -10.331 -22.637 1.00 60.88 91 ALA A N 1
ATOM 694 C CA . ALA A 1 91 ? 15.625 -11.195 -23.437 1.00 60.88 91 ALA A CA 1
ATOM 695 C C . ALA A 1 91 ? 16.973 -11.485 -22.760 1.00 60.88 91 ALA A C 1
ATOM 697 O O . ALA A 1 91 ? 17.644 -10.543 -22.329 1.00 60.88 91 ALA A O 1
ATOM 698 N N . GLY A 1 92 ? 17.374 -12.761 -22.670 1.00 68.00 92 GLY A N 1
ATOM 699 C CA . GLY A 1 92 ? 18.619 -13.292 -22.075 1.00 68.00 92 GLY A CA 1
ATOM 700 C C . GLY A 1 92 ? 19.936 -12.622 -22.524 1.00 68.00 92 GLY A C 1
ATOM 701 O O . GLY A 1 92 ? 19.949 -11.605 -23.214 1.00 68.00 92 GLY A O 1
ATOM 702 N N . LYS A 1 93 ? 21.098 -13.185 -22.146 1.00 67.75 93 LYS A N 1
ATOM 703 C CA . LYS A 1 93 ? 22.411 -12.700 -22.648 1.00 67.75 93 LYS A CA 1
ATOM 704 C C . LYS A 1 93 ? 22.482 -12.732 -24.187 1.00 67.75 93 LYS A C 1
ATOM 706 O O . LYS A 1 93 ? 23.096 -11.850 -24.782 1.00 67.75 93 LYS A O 1
ATOM 711 N N . LYS A 1 94 ? 21.804 -13.701 -24.814 1.00 66.06 94 LYS A N 1
ATOM 712 C CA . LYS A 1 94 ? 21.528 -13.749 -26.255 1.00 66.06 94 LYS A CA 1
ATOM 713 C C . LYS A 1 94 ? 20.127 -13.186 -26.495 1.00 66.06 94 LYS A C 1
ATOM 715 O O . LYS A 1 94 ? 19.169 -13.672 -25.901 1.00 66.06 94 LYS A O 1
ATOM 720 N N . ARG A 1 95 ? 20.031 -12.118 -27.291 1.00 73.75 95 ARG A N 1
ATOM 721 C CA . ARG A 1 95 ? 18.775 -11.402 -27.544 1.00 73.75 95 ARG A CA 1
ATOM 722 C C . ARG A 1 95 ? 18.321 -11.647 -28.970 1.00 73.75 95 ARG A C 1
ATOM 724 O O . ARG A 1 95 ? 18.957 -11.148 -29.897 1.00 73.75 95 ARG A O 1
ATOM 731 N N . HIS A 1 96 ? 17.208 -12.351 -29.107 1.00 87.25 96 HIS A N 1
ATOM 732 C CA . HIS A 1 96 ? 16.444 -12.390 -30.344 1.00 87.25 96 HIS A CA 1
ATOM 733 C C . HIS A 1 96 ? 15.390 -11.292 -30.259 1.00 87.25 96 HIS A C 1
ATOM 735 O O . HIS A 1 96 ? 14.677 -11.200 -29.259 1.00 87.25 96 HIS A O 1
ATOM 741 N N . TYR A 1 97 ? 15.361 -10.413 -31.256 1.00 93.00 97 TYR A N 1
ATOM 742 C CA . TYR A 1 97 ? 14.317 -9.404 -31.374 1.00 93.00 97 TYR A CA 1
ATOM 743 C C . TYR A 1 97 ? 13.275 -9.932 -32.350 1.00 93.00 97 TYR A C 1
ATOM 745 O O . TYR A 1 97 ? 13.624 -10.601 -33.322 1.00 93.00 97 TYR A O 1
ATOM 753 N N . SER A 1 98 ? 12.015 -9.607 -32.114 1.00 95.06 98 SER A N 1
ATOM 754 C CA . SER A 1 98 ? 10.967 -9.776 -33.110 1.00 95.06 98 SER A CA 1
ATOM 755 C C . SER A 1 98 ? 10.092 -8.536 -33.182 1.00 95.06 98 SER A C 1
ATOM 757 O O . SER A 1 98 ? 9.964 -7.782 -32.215 1.00 95.06 98 SER A O 1
ATOM 759 N N . ILE A 1 99 ? 9.547 -8.293 -34.367 1.00 95.75 99 ILE A N 1
ATOM 760 C CA . ILE A 1 99 ? 8.573 -7.235 -34.621 1.00 95.75 99 ILE A CA 1
ATOM 761 C C . ILE A 1 99 ? 7.327 -7.922 -35.157 1.00 95.75 99 ILE A C 1
ATOM 763 O O . ILE A 1 99 ? 7.383 -8.492 -36.243 1.00 95.75 99 ILE A O 1
ATOM 767 N N . ALA A 1 100 ? 6.232 -7.884 -34.396 1.00 94.00 100 ALA A N 1
ATOM 768 C CA . ALA A 1 100 ? 4.969 -8.542 -34.732 1.00 94.00 100 ALA A CA 1
ATOM 769 C C . ALA A 1 100 ? 5.159 -10.011 -35.170 1.00 94.00 100 ALA A C 1
ATOM 771 O O . ALA A 1 100 ? 4.663 -10.425 -36.215 1.00 94.00 100 ALA A O 1
ATOM 772 N N . GLY A 1 101 ? 5.953 -10.772 -34.406 1.00 93.38 101 GLY A N 1
ATOM 773 C CA . GLY A 1 101 ? 6.255 -12.181 -34.689 1.00 93.38 101 GLY A CA 1
ATOM 774 C C . GLY A 1 101 ? 7.387 -12.438 -35.695 1.00 93.38 101 GLY A C 1
ATOM 775 O O . GLY A 1 101 ? 7.892 -13.555 -35.760 1.00 93.38 101 GLY A O 1
ATOM 776 N N . TYR A 1 102 ? 7.867 -11.428 -36.429 1.00 95.94 102 TYR A N 1
ATOM 777 C CA . TYR A 1 102 ? 8.971 -11.591 -37.383 1.00 95.94 102 TYR A CA 1
ATOM 778 C C . TYR A 1 102 ? 10.318 -11.450 -36.681 1.00 95.94 102 TYR A C 1
ATOM 780 O O . TYR A 1 102 ? 10.634 -10.383 -36.149 1.00 95.94 102 TYR A O 1
ATOM 788 N N . ALA A 1 103 ? 11.126 -12.510 -36.688 1.00 94.38 103 ALA A N 1
ATOM 789 C CA . ALA A 1 103 ? 12.460 -12.494 -36.101 1.00 94.38 103 ALA A CA 1
ATOM 790 C C . ALA A 1 103 ? 13.386 -11.528 -36.857 1.00 94.38 103 ALA A C 1
ATOM 792 O O . ALA A 1 103 ? 13.538 -11.594 -38.075 1.00 94.38 103 ALA A O 1
ATOM 793 N N . VAL A 1 104 ? 14.037 -10.633 -36.116 1.00 95.19 104 VAL A N 1
ATOM 794 C CA . VAL A 1 104 ? 14.972 -9.649 -36.659 1.00 95.19 104 VAL A CA 1
ATOM 795 C C . VAL A 1 104 ? 16.235 -9.572 -35.810 1.00 95.19 104 VAL A C 1
ATOM 797 O O . VAL A 1 104 ? 16.228 -9.699 -34.583 1.00 95.19 104 VAL A O 1
ATOM 800 N N . CYS A 1 105 ? 17.366 -9.319 -36.462 1.00 94.00 105 CYS A N 1
ATOM 801 C CA . CYS A 1 105 ? 18.594 -9.011 -35.755 1.00 94.00 105 CYS A CA 1
ATOM 802 C C . CYS A 1 105 ? 18.482 -7.624 -35.105 1.00 94.00 105 CYS A C 1
ATOM 804 O O . CYS A 1 105 ? 17.663 -6.780 -35.477 1.00 94.00 105 CYS A O 1
ATOM 806 N N . ARG A 1 106 ? 19.355 -7.345 -34.137 1.00 92.75 106 ARG A N 1
ATOM 807 C CA . ARG A 1 106 ? 19.361 -6.058 -33.429 1.00 92.75 106 ARG A CA 1
ATOM 808 C C . ARG A 1 106 ? 19.525 -4.861 -34.370 1.00 92.75 106 ARG A C 1
ATOM 810 O O . ARG A 1 106 ? 18.961 -3.800 -34.112 1.00 92.75 106 ARG A O 1
ATOM 817 N N . GLU A 1 107 ? 20.335 -5.003 -35.417 1.00 94.50 107 GLU A N 1
ATOM 818 C CA . GLU A 1 107 ? 20.548 -3.928 -36.386 1.00 94.50 107 GLU A CA 1
ATOM 819 C C . GLU A 1 107 ? 19.292 -3.659 -37.214 1.00 94.50 107 GLU A C 1
ATOM 821 O O . GLU A 1 107 ? 18.875 -2.504 -37.294 1.00 94.50 107 GLU A O 1
ATOM 826 N N . ALA A 1 108 ? 18.656 -4.717 -37.726 1.00 96.06 108 ALA A N 1
ATOM 827 C CA . ALA A 1 108 ? 17.372 -4.637 -38.410 1.00 96.06 108 ALA A CA 1
ATOM 828 C C . ALA A 1 108 ? 16.313 -3.992 -37.516 1.00 96.06 108 ALA A C 1
ATOM 830 O O . ALA A 1 108 ? 15.691 -3.025 -37.933 1.00 96.06 108 ALA A O 1
ATOM 831 N N . PHE A 1 109 ? 16.187 -4.423 -36.258 1.00 95.81 109 PHE A N 1
ATOM 832 C CA . PHE A 1 109 ? 15.261 -3.829 -35.291 1.00 95.81 109 PHE A CA 1
ATOM 833 C C . PHE A 1 109 ? 15.447 -2.306 -35.155 1.00 95.81 109 PHE A C 1
ATOM 835 O O . PHE A 1 109 ? 14.492 -1.536 -35.257 1.00 95.81 109 PHE A O 1
ATOM 842 N N . MET A 1 110 ? 16.692 -1.847 -34.982 1.00 95.19 110 MET A N 1
ATOM 843 C CA . MET A 1 110 ? 16.992 -0.415 -34.867 1.00 95.19 110 MET A CA 1
ATOM 844 C C . MET A 1 110 ? 16.708 0.346 -36.167 1.00 95.19 110 MET A C 1
ATOM 846 O O . MET A 1 110 ? 16.100 1.419 -36.130 1.00 95.19 110 MET A O 1
ATOM 850 N N . ARG A 1 111 ? 17.133 -0.204 -37.313 1.00 96.25 111 ARG A N 1
ATOM 851 C CA . ARG A 1 111 ? 16.975 0.427 -38.629 1.00 96.25 111 ARG A CA 1
ATOM 852 C C . ARG A 1 111 ? 15.513 0.469 -39.067 1.00 96.25 111 ARG A C 1
ATOM 854 O O . ARG A 1 111 ? 15.131 1.466 -39.670 1.00 96.25 111 ARG A O 1
ATOM 861 N N . LEU A 1 112 ? 14.712 -0.543 -38.730 1.00 96.75 112 LEU A N 1
ATOM 862 C CA . LEU A 1 112 ? 13.274 -0.636 -39.001 1.00 96.75 112 LEU A CA 1
ATOM 863 C C . LEU A 1 112 ? 12.462 0.331 -38.134 1.00 96.75 112 LEU A C 1
ATOM 865 O O . LEU A 1 112 ? 11.609 1.039 -38.662 1.00 96.75 112 LEU A O 1
ATOM 869 N N . LEU A 1 113 ? 12.799 0.502 -36.851 1.00 96.44 113 LEU A N 1
ATOM 870 C CA . LEU A 1 113 ? 12.135 1.499 -35.995 1.00 96.44 113 LEU A CA 1
ATOM 871 C C . LEU A 1 113 ? 12.617 2.935 -36.214 1.00 96.44 113 LEU A C 1
ATOM 873 O O . LEU A 1 113 ? 11.856 3.872 -36.000 1.00 96.44 113 LEU A O 1
ATOM 877 N N . GLY A 1 114 ? 13.850 3.123 -36.684 1.00 96.06 114 GLY A N 1
ATOM 878 C CA . GLY A 1 114 ? 14.412 4.450 -36.975 1.00 96.06 114 GLY A CA 1
ATOM 879 C C . GLY A 1 114 ? 15.131 5.043 -35.776 1.00 96.06 114 GLY A C 1
ATOM 880 O O . GLY A 1 114 ? 15.287 6.257 -35.665 1.00 96.06 114 GLY A O 1
ATOM 881 N N . ILE A 1 115 ? 15.569 4.176 -34.866 1.00 94.69 115 ILE A N 1
ATOM 882 C CA . ILE A 1 115 ? 16.225 4.554 -33.623 1.00 94.69 115 ILE A CA 1
ATOM 883 C C . ILE A 1 115 ? 17.741 4.431 -33.774 1.00 94.69 115 ILE A C 1
ATOM 885 O O . ILE A 1 115 ? 18.273 3.432 -34.258 1.00 94.69 115 ILE A O 1
ATOM 889 N N . GLY A 1 116 ? 18.468 5.453 -33.327 1.00 91.81 116 GLY A N 1
ATOM 890 C CA . GLY A 1 116 ? 19.928 5.407 -33.318 1.00 91.81 116 GLY A CA 1
ATOM 891 C C . GLY A 1 116 ? 20.470 4.369 -32.327 1.00 91.81 116 GLY A C 1
ATOM 892 O O . GLY A 1 116 ? 19.883 4.137 -31.264 1.00 91.81 116 GLY A O 1
ATOM 893 N N . ARG A 1 117 ? 21.660 3.815 -32.612 1.00 88.19 117 ARG A N 1
ATOM 894 C CA . ARG A 1 117 ? 22.393 2.905 -31.700 1.00 88.19 117 ARG A CA 1
ATOM 895 C C . ARG A 1 117 ? 22.528 3.495 -30.292 1.00 88.19 117 ARG A C 1
ATOM 897 O O . ARG A 1 117 ? 22.388 2.783 -29.296 1.00 88.19 117 ARG A O 1
ATOM 904 N N . GLY A 1 118 ? 22.760 4.807 -30.223 1.00 86.69 118 GLY A N 1
ATOM 905 C CA . GLY A 1 118 ? 22.844 5.565 -28.981 1.00 86.69 118 GLY A CA 1
ATOM 906 C C . GLY A 1 118 ? 21.534 5.592 -28.200 1.00 86.69 118 GLY A C 1
ATOM 907 O O . GLY A 1 118 ? 21.582 5.507 -26.985 1.00 86.69 118 GLY A O 1
ATOM 908 N N . ARG A 1 119 ? 20.358 5.644 -28.842 1.00 85.31 119 ARG A N 1
ATOM 909 C CA . ARG A 1 119 ? 19.066 5.652 -28.133 1.00 85.31 119 ARG A CA 1
ATOM 910 C C . ARG A 1 119 ? 18.792 4.312 -27.463 1.00 85.31 119 ARG A C 1
ATOM 912 O O . ARG A 1 119 ? 18.546 4.286 -26.269 1.00 85.31 119 ARG A O 1
ATOM 919 N N . LEU A 1 120 ? 18.973 3.202 -28.177 1.00 85.81 120 LEU A N 1
ATOM 920 C CA . LEU A 1 120 ? 18.788 1.870 -27.597 1.00 85.81 120 LEU A CA 1
ATOM 921 C C . LEU A 1 120 ? 19.785 1.602 -26.447 1.00 85.81 120 LEU A C 1
ATOM 923 O O . LEU A 1 120 ? 19.431 0.977 -25.449 1.00 85.81 120 LEU A O 1
ATOM 927 N N . ARG A 1 121 ? 21.030 2.098 -26.550 1.00 81.69 121 ARG A N 1
ATOM 928 C CA . ARG A 1 121 ? 22.008 2.059 -25.442 1.00 81.69 121 ARG A CA 1
ATOM 929 C C . ARG A 1 121 ? 21.645 3.021 -24.308 1.00 81.69 121 ARG A C 1
ATOM 931 O O . ARG A 1 121 ? 21.842 2.668 -23.154 1.00 81.69 121 ARG A O 1
ATOM 938 N N . ARG A 1 122 ? 21.098 4.195 -24.621 1.00 77.50 122 ARG A N 1
ATOM 939 C CA . ARG A 1 122 ? 20.651 5.177 -23.632 1.00 77.50 122 ARG A CA 1
ATOM 940 C C . ARG A 1 122 ? 19.418 4.718 -22.883 1.00 77.50 122 ARG A C 1
ATOM 942 O O . ARG A 1 122 ? 19.391 4.925 -21.692 1.00 77.50 122 ARG A O 1
ATOM 949 N N . CYS A 1 123 ? 18.463 4.011 -23.478 1.00 71.88 123 CYS A N 1
ATOM 950 C CA . CYS A 1 123 ? 17.381 3.393 -22.702 1.00 71.88 123 CYS A CA 1
ATOM 951 C C . CYS A 1 123 ? 17.953 2.428 -21.650 1.00 71.88 123 CYS A C 1
ATOM 953 O O . CYS A 1 123 ? 17.454 2.360 -20.538 1.00 71.88 123 CYS A O 1
ATOM 955 N N . LYS A 1 124 ? 19.086 1.771 -21.932 1.00 65.62 124 LYS A N 1
ATOM 956 C CA . LYS A 1 124 ? 19.809 0.980 -20.926 1.00 65.62 124 LYS A CA 1
ATOM 957 C C . LYS A 1 124 ? 20.455 1.836 -19.822 1.00 65.62 124 LYS A C 1
ATOM 959 O O . LYS A 1 124 ? 20.599 1.337 -18.710 1.00 65.62 124 LYS A O 1
ATOM 964 N N . SER A 1 125 ? 20.871 3.075 -20.116 1.00 59.19 125 SER A N 1
ATOM 965 C CA . SER A 1 125 ? 21.602 3.949 -19.181 1.00 59.19 125 SER A CA 1
ATOM 966 C C . SER A 1 125 ? 20.759 5.020 -18.473 1.00 59.19 125 SER A C 1
ATOM 968 O O . SER A 1 125 ? 21.084 5.404 -17.361 1.00 59.19 125 SER A O 1
ATOM 970 N N . ILE A 1 126 ? 19.708 5.525 -19.115 1.00 55.75 126 ILE A N 1
ATOM 971 C CA . ILE A 1 126 ? 18.743 6.517 -18.624 1.00 55.75 126 ILE A CA 1
ATOM 972 C C . ILE A 1 126 ? 17.703 5.791 -17.778 1.00 55.75 126 ILE A C 1
ATOM 974 O O . ILE A 1 126 ? 17.463 6.171 -16.641 1.00 55.75 126 ILE A O 1
ATOM 978 N N . CYS A 1 127 ? 17.192 4.653 -18.258 1.00 50.44 127 CYS A N 1
ATOM 979 C CA . CYS A 1 127 ? 16.370 3.754 -17.453 1.00 50.44 127 CYS A CA 1
ATOM 980 C C . CYS A 1 127 ? 17.247 2.803 -16.610 1.00 50.44 127 CYS A C 1
ATOM 982 O O . CYS A 1 127 ? 16.875 1.654 -16.361 1.00 50.44 127 CYS A O 1
ATOM 984 N N . HIS A 1 128 ? 18.406 3.278 -16.124 1.00 47.28 128 HIS A N 1
ATOM 985 C CA . HIS A 1 128 ? 19.250 2.586 -15.133 1.00 47.28 128 HIS A CA 1
ATOM 986 C C . HIS A 1 128 ? 18.546 2.350 -13.778 1.00 47.28 128 HIS A C 1
ATOM 988 O O . HIS A 1 128 ? 19.200 1.952 -12.817 1.00 47.28 128 HIS A O 1
ATOM 994 N N . GLY A 1 129 ? 17.226 2.533 -13.704 1.00 43.06 129 GLY A N 1
ATOM 995 C CA . GLY A 1 129 ? 16.406 2.177 -12.559 1.00 43.06 129 GLY A CA 1
ATOM 996 C C . GLY A 1 129 ? 16.304 0.674 -12.295 1.00 43.06 129 GLY A C 1
ATOM 997 O O . GLY A 1 129 ? 16.254 0.313 -11.130 1.00 43.06 129 GLY A O 1
ATOM 998 N N . LEU A 1 130 ? 16.293 -0.222 -13.296 1.00 46.06 130 LEU A N 1
ATOM 999 C CA . LEU A 1 130 ? 15.907 -1.627 -13.033 1.00 46.06 130 LEU A CA 1
ATOM 1000 C C . LEU A 1 130 ? 16.505 -2.666 -14.024 1.00 46.06 130 LEU A C 1
ATOM 1002 O O . LEU A 1 130 ? 15.783 -3.385 -14.703 1.00 46.06 130 LEU A O 1
ATOM 1006 N N . ASP A 1 131 ? 17.830 -2.809 -14.141 1.00 41.09 131 ASP A N 1
ATOM 1007 C CA . ASP A 1 131 ? 18.389 -4.068 -14.691 1.00 41.09 131 ASP A CA 1
ATOM 1008 C C . ASP A 1 131 ? 18.238 -5.176 -13.633 1.00 41.09 131 ASP A C 1
ATOM 1010 O O . ASP A 1 131 ? 19.123 -5.362 -12.797 1.00 41.09 131 ASP A O 1
ATOM 1014 N N . LEU A 1 132 ? 17.104 -5.894 -13.657 1.00 41.44 132 LEU A N 1
ATOM 1015 C CA . LEU A 1 132 ? 16.772 -6.965 -12.699 1.00 41.44 132 LEU A CA 1
ATOM 1016 C C . LEU A 1 132 ? 17.752 -8.154 -12.759 1.00 41.44 132 LEU A C 1
ATOM 1018 O O . LEU A 1 132 ? 17.721 -9.032 -11.904 1.00 41.44 132 LEU A O 1
ATOM 1022 N N . ARG A 1 133 ? 18.641 -8.200 -13.762 1.00 40.50 133 ARG A N 1
ATOM 1023 C CA . ARG A 1 133 ? 19.618 -9.281 -13.962 1.00 40.50 133 ARG A CA 1
ATOM 1024 C C . ARG A 1 133 ? 21.048 -8.900 -13.582 1.00 40.50 133 ARG A C 1
ATOM 1026 O O . ARG A 1 133 ? 21.907 -9.773 -13.523 1.00 40.50 133 ARG A O 1
ATOM 1033 N N . LYS A 1 134 ? 21.310 -7.626 -13.271 1.00 37.81 134 LYS A N 1
ATOM 1034 C CA . LYS A 1 134 ? 22.569 -7.152 -12.659 1.00 37.81 134 LYS A CA 1
ATOM 1035 C C . LYS A 1 134 ? 22.436 -6.888 -11.154 1.00 37.81 134 LYS A C 1
ATOM 1037 O O . LYS A 1 134 ? 23.179 -6.083 -10.596 1.00 37.81 134 LYS A O 1
ATOM 1042 N N . MET A 1 135 ? 21.500 -7.566 -10.495 1.00 41.34 135 MET A N 1
ATOM 1043 C CA . MET A 1 135 ? 21.162 -7.350 -9.084 1.00 41.34 135 MET A CA 1
ATOM 1044 C C . MET A 1 135 ? 22.177 -7.887 -8.068 1.00 41.34 135 MET A C 1
ATOM 1046 O O . MET A 1 135 ? 21.987 -7.688 -6.877 1.00 41.34 135 MET A O 1
ATOM 1050 N N . THR A 1 136 ? 23.291 -8.477 -8.505 1.00 44.53 136 THR A N 1
ATOM 1051 C CA . THR A 1 136 ? 24.303 -9.047 -7.601 1.00 44.53 136 THR A CA 1
ATOM 1052 C C . THR A 1 136 ? 25.499 -8.129 -7.300 1.00 44.53 136 THR A C 1
ATOM 1054 O O . THR A 1 136 ? 26.315 -8.477 -6.454 1.00 44.53 136 THR A O 1
ATOM 1057 N N . SER A 1 137 ? 25.640 -6.944 -7.924 1.00 41.53 137 SER A N 1
ATOM 1058 C CA . SER A 1 137 ? 26.788 -6.046 -7.650 1.00 41.53 137 SER A CA 1
ATOM 1059 C C . SER A 1 137 ? 26.398 -4.778 -6.868 1.00 41.53 137 SER A C 1
ATOM 1061 O O . SER A 1 137 ? 25.748 -3.867 -7.383 1.00 41.53 137 SER A O 1
ATOM 1063 N N . SER A 1 138 ? 26.858 -4.716 -5.620 1.00 49.00 138 SER A N 1
ATOM 1064 C CA . SER A 1 138 ? 26.320 -4.007 -4.448 1.00 49.00 138 SER A CA 1
ATOM 1065 C C . SER A 1 138 ? 26.567 -2.491 -4.284 1.00 49.00 138 SER A C 1
ATOM 1067 O O . SER A 1 138 ? 26.423 -1.986 -3.171 1.00 49.00 138 SER A O 1
ATOM 1069 N N . LYS A 1 139 ? 26.922 -1.707 -5.316 1.00 46.53 139 LYS A N 1
ATOM 1070 C CA . LYS A 1 139 ? 27.510 -0.360 -5.070 1.00 46.53 139 LYS A CA 1
ATOM 1071 C C . LYS A 1 139 ? 26.768 0.893 -5.567 1.00 46.53 139 LYS A C 1
ATOM 1073 O O . LYS A 1 139 ? 27.320 1.977 -5.423 1.00 46.53 139 LYS A O 1
ATOM 1078 N N . ARG A 1 140 ? 25.543 0.836 -6.113 1.00 54.44 140 ARG A N 1
ATOM 1079 C CA . ARG A 1 140 ? 24.877 2.062 -6.630 1.00 54.44 140 ARG A CA 1
ATOM 1080 C C . ARG A 1 140 ? 23.784 2.620 -5.693 1.00 54.44 140 ARG A C 1
ATOM 1082 O O . ARG A 1 140 ? 22.767 1.949 -5.519 1.00 54.44 140 ARG A O 1
ATOM 1089 N N . PRO A 1 141 ? 23.928 3.857 -5.159 1.00 62.22 141 PRO A N 1
ATOM 1090 C CA . PRO A 1 141 ? 22.928 4.531 -4.313 1.00 62.22 141 PRO A CA 1
ATOM 1091 C C . PRO A 1 141 ? 21.511 4.582 -4.906 1.00 62.22 141 PRO A C 1
ATOM 1093 O O . PRO A 1 141 ? 20.532 4.470 -4.174 1.00 62.22 141 PRO A O 1
ATOM 1096 N N . ALA A 1 142 ? 21.400 4.664 -6.236 1.00 72.62 142 ALA A N 1
ATOM 1097 C CA . ALA A 1 142 ? 20.121 4.723 -6.943 1.00 72.62 142 ALA A CA 1
ATOM 1098 C C . ALA A 1 142 ? 19.224 3.490 -6.709 1.00 72.62 142 ALA A C 1
ATOM 1100 O O . ALA A 1 142 ? 18.010 3.634 -6.599 1.00 72.62 142 ALA A O 1
ATOM 1101 N N . LEU A 1 143 ? 19.802 2.288 -6.573 1.00 69.38 143 LEU A N 1
ATOM 1102 C CA . LEU A 1 143 ? 19.030 1.057 -6.338 1.00 69.38 143 LEU A CA 1
ATOM 1103 C C . LEU A 1 143 ? 18.426 1.030 -4.931 1.00 69.38 143 LEU A C 1
ATOM 1105 O O . LEU A 1 143 ? 17.256 0.702 -4.760 1.00 69.38 143 LEU A O 1
ATOM 1109 N N . LYS A 1 144 ? 19.218 1.441 -3.935 1.00 83.25 144 LYS A N 1
ATOM 1110 C CA . LYS A 1 144 ? 18.780 1.554 -2.538 1.00 83.25 144 LYS A CA 1
ATOM 1111 C C . LYS A 1 144 ? 17.682 2.604 -2.374 1.00 83.25 144 LYS A C 1
ATOM 1113 O O . LYS A 1 144 ? 16.793 2.447 -1.547 1.00 83.25 144 LYS A O 1
ATOM 1118 N N . GLN A 1 145 ? 17.737 3.675 -3.164 1.00 87.38 145 GLN A N 1
ATOM 1119 C CA . GLN A 1 145 ? 16.684 4.683 -3.171 1.00 87.38 145 GLN A CA 1
ATOM 1120 C C . GLN A 1 145 ? 15.415 4.181 -3.873 1.00 87.38 145 GLN A C 1
ATOM 1122 O O . GLN A 1 145 ? 14.314 4.437 -3.394 1.00 87.38 145 GLN A O 1
ATOM 1127 N N . ALA A 1 146 ? 15.547 3.431 -4.970 1.00 85.25 146 ALA A N 1
ATOM 1128 C CA . ALA A 1 146 ? 14.401 2.839 -5.654 1.00 85.25 146 ALA A CA 1
ATOM 1129 C C . ALA A 1 146 ? 13.624 1.877 -4.739 1.00 85.25 146 ALA A C 1
ATOM 1131 O O . ALA A 1 146 ? 12.402 1.980 -4.656 1.00 85.25 146 ALA A O 1
ATOM 1132 N N . SER A 1 147 ? 14.309 1.009 -3.986 1.00 88.69 147 SER A N 1
ATOM 1133 C CA . SER A 1 147 ? 13.648 0.101 -3.036 1.00 88.69 147 SER A CA 1
ATOM 1134 C C . SER A 1 147 ? 12.940 0.838 -1.900 1.00 88.69 147 SER A C 1
ATOM 1136 O O . SER A 1 147 ? 11.846 0.439 -1.507 1.00 88.69 147 SER A O 1
ATOM 1138 N N . LEU A 1 148 ? 13.511 1.943 -1.406 1.00 92.69 148 LEU A N 1
ATOM 1139 C CA . LEU A 1 148 ? 12.841 2.812 -0.434 1.00 92.69 148 LEU A CA 1
ATOM 1140 C C . LEU A 1 148 ? 11.569 3.436 -1.006 1.00 92.69 148 LEU A C 1
ATOM 1142 O O . LEU A 1 148 ? 10.540 3.428 -0.339 1.00 92.69 148 LEU A O 1
ATOM 1146 N N . ARG A 1 149 ? 11.619 3.949 -2.240 1.00 91.00 149 ARG A N 1
ATOM 1147 C CA . ARG A 1 149 ? 10.439 4.524 -2.905 1.00 91.00 149 ARG A CA 1
ATOM 1148 C C . ARG A 1 149 ? 9.339 3.486 -3.078 1.00 91.00 149 ARG A C 1
ATOM 1150 O O . ARG A 1 149 ? 8.193 3.781 -2.764 1.00 91.00 149 ARG A O 1
ATOM 1157 N N . VAL A 1 150 ? 9.691 2.272 -3.507 1.00 87.88 150 VAL A N 1
ATOM 1158 C CA . VAL A 1 150 ? 8.748 1.144 -3.601 1.00 87.88 150 VAL A CA 1
ATOM 1159 C C . VAL A 1 150 ? 8.127 0.859 -2.234 1.00 87.88 150 VAL A C 1
ATOM 1161 O O . VAL A 1 150 ? 6.913 0.717 -2.132 1.00 87.88 150 VAL A O 1
ATOM 1164 N N . PHE A 1 151 ? 8.942 0.806 -1.178 1.00 92.62 151 PHE A N 1
ATOM 1165 C CA . PHE A 1 151 ? 8.466 0.549 0.177 1.00 92.62 151 PHE A CA 1
ATOM 1166 C C . PHE A 1 151 ? 7.521 1.643 0.686 1.00 92.62 151 PHE A C 1
ATOM 1168 O O . PHE A 1 151 ? 6.437 1.330 1.167 1.00 92.62 151 PHE A O 1
ATOM 1175 N N . PHE A 1 152 ? 7.880 2.922 0.563 1.00 94.56 152 PHE A N 1
ATOM 1176 C CA . PHE A 1 152 ? 7.006 4.009 1.010 1.00 94.56 152 PHE A CA 1
ATOM 1177 C C . PHE A 1 152 ? 5.717 4.087 0.200 1.00 94.56 152 PHE A C 1
ATOM 1179 O O . PHE A 1 152 ? 4.656 4.290 0.784 1.00 94.56 152 PHE A O 1
ATOM 1186 N N . MET A 1 153 ? 5.789 3.842 -1.108 1.00 90.31 153 MET A N 1
ATOM 1187 C CA . MET A 1 153 ? 4.608 3.722 -1.956 1.00 90.31 153 MET A CA 1
ATOM 1188 C C . MET A 1 153 ? 3.715 2.568 -1.487 1.00 90.31 153 MET A C 1
ATOM 1190 O O . MET A 1 153 ? 2.513 2.749 -1.310 1.00 90.31 153 MET A O 1
ATOM 1194 N N . HIS A 1 154 ? 4.304 1.403 -1.195 1.00 86.88 154 HIS A N 1
ATOM 1195 C CA . HIS A 1 154 ? 3.578 0.273 -0.623 1.00 86.88 154 HIS A CA 1
ATOM 1196 C C . HIS A 1 154 ? 2.880 0.677 0.680 1.00 86.88 154 HIS A C 1
ATOM 1198 O O . HIS A 1 154 ? 1.671 0.516 0.783 1.00 86.88 154 HIS A O 1
ATOM 1204 N N . MET A 1 155 ? 3.600 1.288 1.625 1.00 92.56 155 MET A N 1
ATOM 1205 C CA . MET A 1 155 ? 3.027 1.738 2.897 1.00 92.56 155 MET A CA 1
ATOM 1206 C C . MET A 1 155 ? 1.928 2.792 2.720 1.00 92.56 155 MET A C 1
ATOM 1208 O O . MET A 1 155 ? 0.938 2.756 3.444 1.00 92.56 155 MET A O 1
ATOM 1212 N N . TYR A 1 156 ? 2.075 3.713 1.766 1.00 92.06 156 TYR A N 1
ATOM 1213 C CA . TYR A 1 156 ? 1.083 4.743 1.460 1.00 92.06 156 TYR A CA 1
ATOM 1214 C C . TYR A 1 156 ? -0.221 4.146 0.919 1.00 92.06 156 TYR A C 1
ATOM 1216 O O . TYR A 1 156 ? -1.315 4.579 1.293 1.00 92.06 156 TYR A O 1
ATOM 1224 N N . HIS A 1 157 ? -0.115 3.144 0.046 1.00 83.88 157 HIS A N 1
ATOM 1225 C CA . HIS A 1 157 ? -1.282 2.516 -0.557 1.00 83.88 157 HIS A CA 1
ATOM 1226 C C . HIS A 1 157 ? -1.928 1.466 0.345 1.00 83.88 157 HIS A C 1
ATOM 1228 O O . HIS A 1 157 ? -3.151 1.441 0.376 1.00 83.88 157 HIS A O 1
ATOM 1234 N N . SER A 1 158 ? -1.155 0.656 1.079 1.00 79.56 158 SER A N 1
ATOM 1235 C CA . SER A 1 158 ? -1.679 -0.461 1.879 1.00 79.56 158 SER A CA 1
ATOM 1236 C C . SER A 1 158 ? -1.931 -0.106 3.346 1.00 79.56 158 SER A C 1
ATOM 1238 O O . SER A 1 158 ? -3.016 -0.335 3.865 1.00 79.56 158 SER A O 1
ATOM 1240 N N . ALA A 1 159 ? -0.944 0.452 4.044 1.00 83.62 159 ALA A N 1
ATOM 1241 C CA . ALA A 1 159 ? -1.009 0.609 5.497 1.00 83.62 159 ALA A CA 1
ATOM 1242 C C . ALA A 1 159 ? -1.556 1.972 5.939 1.00 83.62 159 ALA A C 1
ATOM 1244 O O . ALA A 1 159 ? -2.118 2.093 7.028 1.00 83.62 159 ALA A O 1
ATOM 1245 N N . ALA A 1 160 ? -1.353 3.014 5.136 1.00 85.81 160 ALA A N 1
ATOM 1246 C CA . ALA A 1 160 ? -1.790 4.359 5.463 1.00 85.81 160 ALA A CA 1
ATOM 1247 C C . ALA A 1 160 ? -3.261 4.551 5.085 1.00 85.81 160 ALA A C 1
ATOM 1249 O O . ALA A 1 160 ? -3.665 4.309 3.949 1.00 85.81 160 ALA A O 1
ATOM 1250 N N . GLU A 1 161 ? -4.063 5.036 6.029 1.00 81.62 161 GLU A N 1
ATOM 1251 C CA . GLU A 1 161 ? -5.480 5.300 5.778 1.00 81.62 161 GLU A CA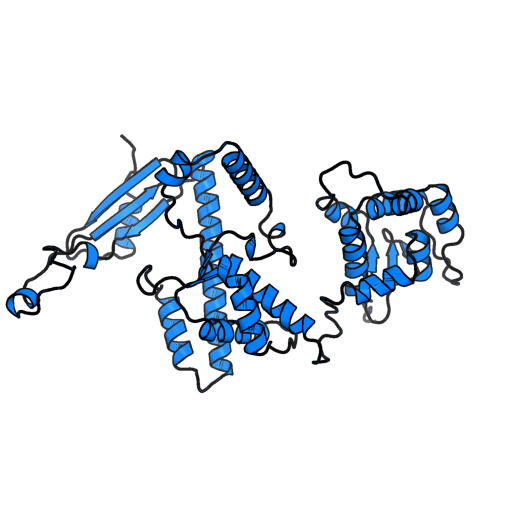 1
ATOM 1252 C C . GLU A 1 161 ? -5.689 6.793 5.549 1.00 81.62 161 GLU A C 1
ATOM 1254 O O . GLU A 1 161 ? -5.088 7.639 6.217 1.00 81.62 161 GLU A O 1
ATOM 1259 N N . SER A 1 162 ? -6.575 7.127 4.614 1.00 77.50 162 SER A N 1
ATOM 1260 C CA . SER A 1 162 ? -7.144 8.466 4.557 1.00 77.50 162 SER A CA 1
ATOM 1261 C C . SER A 1 162 ? -8.041 8.634 5.773 1.00 77.50 162 SER A C 1
ATOM 1263 O O . SER A 1 162 ? -9.177 8.167 5.792 1.00 77.50 162 SER A O 1
ATOM 1265 N N . MET A 1 163 ? -7.523 9.288 6.805 1.00 64.62 163 MET A N 1
ATOM 1266 C CA . MET A 1 163 ? -8.389 9.787 7.854 1.00 64.62 163 MET A CA 1
ATOM 1267 C C . MET A 1 163 ? -9.268 10.867 7.240 1.00 64.62 163 MET A C 1
ATOM 1269 O O . MET A 1 163 ? -8.791 11.701 6.467 1.00 64.62 163 MET A O 1
ATOM 1273 N N . THR A 1 164 ? -10.539 10.902 7.623 1.00 53.31 164 THR A N 1
ATOM 1274 C CA . THR A 1 164 ? -11.337 12.123 7.527 1.00 53.31 164 THR A CA 1
ATOM 1275 C C . THR A 1 164 ? -10.736 13.122 8.514 1.00 53.31 164 THR A C 1
ATOM 1277 O O . THR A 1 164 ? -11.289 13.384 9.580 1.00 53.31 164 THR A O 1
ATOM 1280 N N . THR A 1 165 ? -9.527 13.615 8.232 1.00 42.06 165 THR A N 1
ATOM 1281 C CA . THR A 1 165 ? -8.948 14.748 8.937 1.00 42.06 165 THR A CA 1
ATOM 1282 C C . THR A 1 165 ? -9.940 15.857 8.735 1.00 42.06 165 THR A C 1
ATOM 1284 O O . THR A 1 165 ? -10.069 16.295 7.596 1.00 42.06 165 THR A O 1
ATOM 1287 N N . LYS A 1 166 ? -10.675 16.200 9.801 1.00 43.59 166 LYS A N 1
ATOM 1288 C CA . LYS A 1 166 ? -11.515 17.389 9.937 1.00 43.59 166 LYS A CA 1
ATOM 1289 C C . LYS A 1 166 ? -11.753 18.048 8.581 1.00 43.59 166 LYS A C 1
ATOM 1291 O O . LYS A 1 166 ? -11.144 19.066 8.272 1.00 43.59 166 LYS A O 1
ATOM 1296 N N . PHE A 1 167 ? -12.616 17.458 7.755 1.00 41.84 167 PHE A N 1
ATOM 1297 C CA . PHE A 1 167 ? -13.371 18.326 6.880 1.00 41.84 167 PHE A CA 1
ATOM 1298 C C . PHE A 1 167 ? -14.228 19.091 7.878 1.00 41.84 167 PHE A C 1
ATOM 1300 O O . PHE A 1 167 ? -15.308 18.649 8.255 1.00 41.84 167 PHE A O 1
ATOM 1307 N N . THR A 1 168 ? -13.702 20.198 8.398 1.00 42.38 168 THR A N 1
ATOM 1308 C CA . THR A 1 168 ? -14.532 21.342 8.714 1.00 42.38 168 THR A CA 1
ATOM 1309 C C . THR A 1 168 ? -15.161 21.668 7.369 1.00 42.38 168 THR A C 1
ATOM 1311 O O . THR A 1 168 ? -14.647 22.455 6.584 1.00 42.38 168 THR A O 1
ATOM 1314 N N . THR A 1 169 ? -16.246 20.961 7.047 1.00 50.88 169 THR A N 1
ATOM 1315 C CA . THR A 1 169 ? -17.128 21.253 5.921 1.00 50.88 169 THR A CA 1
ATOM 1316 C C . THR A 1 169 ? -17.443 22.743 5.941 1.00 50.88 169 THR A C 1
ATOM 1318 O O . THR A 1 169 ? -17.448 23.366 4.894 1.00 50.88 169 THR A O 1
ATOM 1321 N N . ALA A 1 170 ? -17.533 23.333 7.136 1.00 48.88 170 ALA A N 1
ATOM 1322 C CA . ALA A 1 170 ? -17.594 24.767 7.369 1.00 48.88 170 ALA A CA 1
ATOM 1323 C C . ALA A 1 170 ? -16.458 25.594 6.723 1.00 48.88 170 ALA A C 1
ATOM 1325 O O . ALA A 1 170 ? -16.772 26.584 6.082 1.00 48.88 170 ALA A O 1
ATOM 1326 N N . GLU A 1 171 ? -15.176 25.220 6.829 1.00 47.06 171 GLU A N 1
ATOM 1327 C CA . GLU A 1 171 ? -14.057 25.998 6.252 1.00 47.06 171 GLU A CA 1
ATOM 1328 C C . GLU A 1 171 ? -13.931 25.811 4.737 1.00 47.06 171 GLU A C 1
ATOM 1330 O O . GLU A 1 171 ? -13.678 26.770 4.012 1.00 47.06 171 GLU A O 1
ATOM 1335 N N . VAL A 1 172 ? -14.146 24.590 4.235 1.00 51.62 172 VAL A N 1
ATOM 1336 C CA . VAL A 1 172 ? -14.096 24.312 2.787 1.00 51.62 172 VAL A CA 1
ATOM 1337 C C . VAL A 1 172 ? -15.293 24.936 2.063 1.00 51.62 172 VAL A C 1
ATOM 1339 O O . VAL A 1 172 ? -15.141 25.401 0.936 1.00 51.62 172 VAL A O 1
ATOM 1342 N N . LEU A 1 173 ? -16.467 24.990 2.701 1.00 53.81 173 LEU A N 1
ATOM 1343 C CA . LEU A 1 173 ? -17.648 25.656 2.145 1.00 53.81 173 LEU A CA 1
ATOM 1344 C C . LEU A 1 173 ? -17.565 27.183 2.271 1.00 53.81 173 LEU A C 1
ATOM 1346 O O . LEU A 1 173 ? -18.021 27.870 1.363 1.00 53.81 173 LEU A O 1
ATOM 1350 N N . SER A 1 174 ? -16.957 27.728 3.332 1.00 55.59 174 SER A N 1
ATOM 1351 C CA . SER A 1 174 ? -16.875 29.184 3.531 1.00 55.59 174 SER A CA 1
ATOM 1352 C C . SER A 1 174 ? -15.776 29.877 2.718 1.00 55.59 174 SER A C 1
ATOM 1354 O O . SER A 1 174 ? -15.871 31.077 2.481 1.00 55.59 174 SER A O 1
ATOM 1356 N N . THR A 1 175 ? -14.756 29.147 2.247 1.00 55.69 175 THR A N 1
ATOM 1357 C CA . THR A 1 175 ? -13.623 29.706 1.470 1.00 55.69 175 THR A CA 1
ATOM 1358 C C . THR A 1 175 ? -13.509 29.159 0.044 1.00 55.69 175 THR A C 1
ATOM 1360 O O . THR A 1 175 ? -12.484 29.307 -0.623 1.00 55.69 175 THR A O 1
ATOM 1363 N N . SER A 1 176 ? -14.569 28.522 -0.453 1.00 51.28 176 SER A N 1
ATOM 1364 C CA . SER A 1 176 ? -14.602 27.879 -1.764 1.00 51.28 176 SER A CA 1
ATOM 1365 C C . SER A 1 176 ? -14.591 28.917 -2.902 1.00 51.28 176 SER A C 1
ATOM 1367 O O . SER A 1 176 ? -15.633 29.318 -3.423 1.00 51.28 176 SER A O 1
ATOM 1369 N N . THR A 1 177 ? -13.401 29.331 -3.334 1.00 77.50 177 THR A N 1
ATOM 1370 C CA . THR A 1 177 ? -13.236 30.014 -4.620 1.00 77.50 177 THR A CA 1
ATOM 1371 C C . THR A 1 177 ? -13.519 29.034 -5.770 1.00 77.50 177 THR A C 1
ATOM 1373 O O . THR A 1 177 ? -13.211 27.838 -5.651 1.00 77.50 177 THR A O 1
ATOM 1376 N N . PRO A 1 178 ? -14.074 29.495 -6.905 1.00 81.25 178 PRO A N 1
ATOM 1377 C CA . PRO A 1 178 ? -14.294 28.657 -8.089 1.00 81.25 178 PRO A CA 1
ATOM 1378 C C . PRO A 1 178 ? -13.026 27.908 -8.543 1.00 81.25 178 PRO A C 1
ATOM 1380 O O . PRO A 1 178 ? -13.088 26.764 -9.001 1.00 81.25 178 PRO A O 1
ATOM 1383 N N . GLU A 1 179 ? -11.848 28.508 -8.360 1.00 75.94 179 GLU A N 1
ATOM 1384 C CA . GLU A 1 179 ? -10.545 27.899 -8.634 1.00 75.94 179 GLU A CA 1
ATOM 1385 C C . GLU A 1 179 ? -10.248 26.701 -7.725 1.00 75.94 179 GLU A C 1
ATOM 1387 O O . GLU A 1 179 ? -9.738 25.678 -8.197 1.00 75.94 179 GLU A O 1
ATOM 1392 N N . LEU A 1 180 ? -10.564 26.798 -6.429 1.00 71.81 180 LEU A N 1
ATOM 1393 C CA . LEU A 1 180 ? -10.389 25.691 -5.492 1.00 71.81 180 LEU A CA 1
ATOM 1394 C C . LEU A 1 180 ? -11.337 24.545 -5.845 1.00 71.81 180 LEU A C 1
ATOM 1396 O O . LEU A 1 180 ? -10.893 23.398 -5.908 1.00 71.81 180 LEU A O 1
ATOM 1400 N N . GLN A 1 181 ? -12.596 24.852 -6.174 1.00 67.56 181 GLN A N 1
ATOM 1401 C CA . GLN A 1 181 ? -13.564 23.854 -6.631 1.00 67.56 181 GLN A CA 1
ATOM 1402 C C . GLN A 1 181 ? -13.088 23.141 -7.902 1.00 67.56 181 GLN A C 1
ATOM 1404 O O . GLN A 1 181 ? -13.073 21.911 -7.937 1.00 67.56 181 GLN A O 1
ATOM 1409 N N . ARG A 1 182 ? -12.602 23.873 -8.918 1.00 71.62 182 ARG A N 1
ATOM 1410 C CA . ARG A 1 182 ? -12.021 23.267 -10.133 1.00 71.62 182 ARG A CA 1
ATOM 1411 C C . ARG A 1 182 ? -10.806 22.398 -9.821 1.00 71.62 182 ARG A C 1
ATOM 1413 O O . ARG A 1 182 ? -10.675 21.314 -10.387 1.00 71.62 182 ARG A O 1
ATOM 1420 N N . ARG A 1 183 ? -9.918 22.826 -8.915 1.00 68.81 183 ARG A N 1
ATOM 1421 C CA . ARG A 1 183 ? -8.756 22.020 -8.492 1.00 68.81 183 ARG A CA 1
ATOM 1422 C C . ARG A 1 183 ? -9.177 20.755 -7.746 1.00 68.81 183 ARG A C 1
ATOM 1424 O O . ARG A 1 183 ? -8.589 19.702 -7.990 1.00 68.81 183 ARG A O 1
ATOM 1431 N N . MET A 1 184 ? -10.173 20.838 -6.866 1.00 63.09 184 MET A N 1
ATOM 1432 C CA . MET A 1 184 ? -10.708 19.684 -6.138 1.00 63.09 184 MET A CA 1
ATOM 1433 C C . MET A 1 184 ? -11.420 18.719 -7.082 1.00 63.09 184 MET A C 1
ATOM 1435 O O . MET A 1 184 ? -11.126 17.530 -7.042 1.00 63.09 184 MET A O 1
ATOM 1439 N N . LEU A 1 185 ? -12.261 19.220 -7.989 1.00 65.81 185 LEU A N 1
ATOM 1440 C CA . LEU A 1 185 ? -12.936 18.415 -9.004 1.00 65.81 185 LEU A CA 1
ATOM 1441 C C . LEU A 1 185 ? -11.926 17.722 -9.923 1.00 65.81 185 LEU A C 1
ATOM 1443 O O . LEU A 1 185 ? -12.009 16.516 -10.120 1.00 65.81 185 LEU A O 1
ATOM 1447 N N . LYS A 1 186 ? -10.904 18.439 -10.406 1.00 68.06 186 LYS A N 1
ATOM 1448 C CA . LYS A 1 186 ? -9.831 17.854 -11.223 1.00 68.06 186 LYS A CA 1
ATOM 1449 C C . LYS A 1 186 ? -9.069 16.758 -10.471 1.00 68.06 186 LYS A C 1
ATOM 1451 O O . LYS A 1 186 ? -8.748 15.732 -11.060 1.00 68.06 186 LYS A O 1
ATOM 1456 N N . ARG A 1 187 ? -8.807 16.944 -9.171 1.00 60.59 187 ARG A N 1
ATOM 1457 C CA . ARG A 1 187 ? -8.180 15.920 -8.318 1.00 60.59 187 ARG A CA 1
ATOM 1458 C C . ARG A 1 187 ? -9.095 14.723 -8.071 1.00 60.59 187 ARG A C 1
ATOM 1460 O O . ARG A 1 187 ? -8.610 13.602 -8.098 1.00 60.59 187 ARG A O 1
ATOM 1467 N N . LEU A 1 188 ? -10.391 14.945 -7.859 1.00 59.06 188 LEU A N 1
ATOM 1468 C CA . LEU A 1 188 ? -11.383 13.885 -7.664 1.00 59.06 188 LEU A CA 1
ATOM 1469 C C . LEU A 1 188 ? -11.575 13.056 -8.933 1.00 59.06 188 LEU A C 1
ATOM 1471 O O . LEU A 1 188 ? -11.588 11.833 -8.850 1.00 59.06 188 LEU A O 1
ATOM 1475 N N . ILE A 1 189 ? -11.656 13.710 -10.092 1.00 62.19 189 ILE A N 1
ATOM 1476 C CA . ILE A 1 189 ? -11.721 13.060 -11.404 1.00 62.19 189 ILE A CA 1
ATOM 1477 C C . ILE A 1 189 ? -10.443 12.253 -11.644 1.00 62.19 189 ILE A C 1
ATOM 1479 O O . ILE A 1 189 ? -10.530 11.062 -11.921 1.00 62.19 189 ILE A O 1
ATOM 1483 N N . ALA A 1 190 ? -9.259 12.845 -11.448 1.00 54.09 190 ALA A N 1
ATOM 1484 C CA . ALA A 1 190 ? -7.991 12.124 -11.586 1.00 54.09 190 ALA A CA 1
ATOM 1485 C C . ALA A 1 190 ? -7.899 10.919 -10.632 1.00 54.09 190 ALA A C 1
ATOM 1487 O O . ALA A 1 190 ? -7.461 9.847 -11.031 1.00 54.09 190 ALA A O 1
ATOM 1488 N N . TYR A 1 191 ? -8.366 11.069 -9.391 1.00 52.75 191 TYR A N 1
ATOM 1489 C CA . TYR A 1 191 ? -8.364 9.999 -8.394 1.00 52.75 191 TYR A CA 1
ATOM 1490 C C . TYR A 1 191 ? -9.361 8.875 -8.713 1.00 52.75 191 TYR A C 1
ATOM 1492 O O . TYR A 1 191 ? -9.072 7.715 -8.439 1.00 52.75 191 TYR A O 1
ATOM 1500 N N . LYS A 1 192 ? -10.532 9.208 -9.270 1.00 51.91 192 LYS A N 1
ATOM 1501 C CA . LYS A 1 192 ? -11.585 8.243 -9.628 1.00 51.91 192 LYS A CA 1
ATOM 1502 C C . LYS A 1 192 ? -11.329 7.530 -10.954 1.00 51.91 192 LYS A C 1
ATOM 1504 O O . LYS A 1 192 ? -11.787 6.404 -11.101 1.00 51.91 192 LYS A O 1
ATOM 1509 N N . LEU A 1 193 ? -10.645 8.178 -11.897 1.00 48.50 193 LEU A N 1
ATOM 1510 C CA . LEU A 1 193 ? -10.357 7.617 -13.219 1.00 48.50 193 LEU A CA 1
ATOM 1511 C C . LEU A 1 193 ? -9.060 6.805 -13.261 1.00 48.50 193 LEU A C 1
ATOM 1513 O O . LEU A 1 193 ? -8.937 5.930 -14.107 1.00 48.50 193 LEU A O 1
ATOM 1517 N N . GLN A 1 194 ? -8.106 7.062 -12.362 1.00 48.94 194 GLN A N 1
ATOM 1518 C CA . GLN A 1 194 ? -6.898 6.244 -12.280 1.00 48.94 194 GLN A CA 1
ATOM 1519 C C . GLN A 1 194 ? -7.211 4.916 -11.596 1.00 48.94 194 GLN A C 1
ATOM 1521 O O . GLN A 1 194 ? -7.608 4.883 -10.427 1.00 48.94 194 GLN A O 1
ATOM 1526 N N . THR A 1 195 ? -6.979 3.814 -12.304 1.00 44.09 195 THR A N 1
ATOM 1527 C CA . THR A 1 195 ? -7.004 2.481 -11.697 1.00 44.09 195 THR A CA 1
ATOM 1528 C C . THR A 1 195 ? -5.955 2.393 -10.581 1.00 44.09 195 THR A C 1
ATOM 1530 O O . THR A 1 195 ? -4.923 3.070 -10.615 1.00 44.09 195 THR A O 1
ATOM 1533 N N . ALA A 1 196 ? -6.183 1.549 -9.566 1.00 45.38 196 ALA A N 1
ATOM 1534 C CA . ALA A 1 196 ? -5.265 1.401 -8.426 1.00 45.38 196 ALA A CA 1
ATOM 1535 C C . ALA A 1 196 ? -3.819 1.060 -8.849 1.00 45.38 196 ALA A C 1
ATOM 1537 O O . ALA A 1 196 ? -2.876 1.328 -8.108 1.00 45.38 196 ALA A O 1
ATOM 1538 N N . THR A 1 197 ? -3.645 0.493 -10.044 1.00 42.50 197 THR A N 1
ATOM 1539 C CA . THR A 1 197 ? -2.352 0.164 -10.650 1.00 42.50 197 THR A CA 1
ATOM 1540 C C . THR A 1 197 ? -1.692 1.369 -11.335 1.00 42.50 197 THR A C 1
ATOM 1542 O O . THR A 1 197 ? -0.477 1.522 -11.235 1.00 42.50 197 THR A O 1
ATOM 1545 N N . GLU A 1 198 ? -2.460 2.262 -11.969 1.00 45.72 198 GLU A N 1
ATOM 1546 C CA . GLU A 1 198 ? -1.959 3.494 -12.611 1.00 45.72 198 GLU A CA 1
ATOM 1547 C C . GLU A 1 198 ? -1.531 4.564 -11.600 1.00 45.72 198 GLU A C 1
ATOM 1549 O O . GLU A 1 198 ? -0.636 5.362 -11.879 1.00 45.72 198 GLU A O 1
ATOM 1554 N N . GLN A 1 199 ? -2.106 4.542 -10.393 1.00 51.19 199 GLN A N 1
ATOM 1555 C CA . GLN A 1 199 ? -1.664 5.398 -9.287 1.00 51.19 199 GLN A CA 1
ATOM 1556 C C . GLN A 1 199 ? -0.238 5.062 -8.816 1.00 51.19 199 GLN A C 1
ATOM 1558 O O . GLN A 1 199 ? 0.418 5.899 -8.208 1.00 51.19 199 GLN A O 1
ATOM 1563 N N . ILE A 1 200 ? 0.298 3.878 -9.133 1.00 53.97 200 ILE A N 1
ATOM 1564 C CA . ILE A 1 200 ? 1.664 3.467 -8.772 1.00 53.97 200 ILE A CA 1
ATOM 1565 C C . ILE A 1 200 ? 2.650 3.926 -9.860 1.00 53.97 200 ILE A C 1
ATOM 1567 O O . ILE A 1 200 ? 3.482 3.162 -10.352 1.00 53.97 200 ILE A O 1
ATOM 1571 N N . SER A 1 201 ? 2.574 5.190 -10.278 1.00 58.25 201 SER A N 1
ATOM 1572 C CA . SER A 1 201 ? 3.645 5.766 -11.091 1.00 58.25 201 SER A CA 1
ATOM 1573 C C . SER A 1 201 ? 4.860 6.015 -10.183 1.00 58.25 201 SER A C 1
ATOM 1575 O O . SER A 1 201 ? 4.764 6.688 -9.155 1.00 58.25 201 SER A O 1
ATOM 1577 N N . PHE A 1 202 ? 6.023 5.462 -10.541 1.00 57.75 202 PHE A N 1
ATOM 1578 C CA . PHE A 1 202 ? 7.263 5.588 -9.755 1.00 57.75 202 PHE A CA 1
ATOM 1579 C C . PHE A 1 202 ? 7.781 7.032 -9.612 1.00 57.75 202 PHE A C 1
ATOM 1581 O O . PHE A 1 202 ? 8.666 7.278 -8.789 1.00 57.75 202 PHE A O 1
ATOM 1588 N N . ASP A 1 203 ? 7.215 7.969 -10.378 1.00 66.81 203 ASP A N 1
ATOM 1589 C CA . ASP A 1 203 ? 7.576 9.387 -10.402 1.00 66.81 203 ASP A CA 1
ATOM 1590 C C . ASP A 1 203 ? 6.548 10.294 -9.707 1.00 66.81 203 ASP A C 1
ATOM 1592 O O . ASP A 1 203 ? 6.601 11.515 -9.857 1.00 66.81 203 ASP A O 1
ATOM 1596 N N . MET A 1 204 ? 5.630 9.744 -8.904 1.00 76.50 204 MET A N 1
ATOM 1597 C CA . MET A 1 204 ? 4.786 10.600 -8.070 1.00 76.50 204 MET A CA 1
ATOM 1598 C C . MET A 1 204 ? 5.629 11.366 -7.045 1.00 76.50 204 MET A C 1
ATOM 1600 O O . MET A 1 204 ? 6.420 10.787 -6.296 1.00 76.50 204 MET A O 1
ATOM 1604 N N . ASP A 1 205 ? 5.432 12.681 -7.000 1.00 86.19 205 ASP A N 1
ATOM 1605 C CA . ASP A 1 205 ? 6.006 13.543 -5.976 1.00 86.19 205 ASP A CA 1
ATOM 1606 C C . ASP A 1 205 ? 5.174 13.434 -4.683 1.00 86.19 205 ASP A C 1
ATOM 1608 O O . ASP A 1 205 ? 4.004 13.835 -4.690 1.00 86.19 205 ASP A O 1
ATOM 1612 N N . PRO A 1 206 ? 5.736 12.927 -3.564 1.00 91.56 206 PRO A N 1
ATOM 1613 C CA . PRO A 1 206 ? 5.000 12.779 -2.309 1.00 91.56 206 PRO A CA 1
ATOM 1614 C C . PRO A 1 206 ? 4.383 14.087 -1.803 1.00 91.56 206 PRO A C 1
ATOM 1616 O O . PRO A 1 206 ? 3.351 14.058 -1.140 1.00 91.56 206 PRO A O 1
ATOM 1619 N N . ALA A 1 207 ? 4.959 15.244 -2.148 1.00 89.25 207 ALA A N 1
ATOM 1620 C CA . ALA A 1 207 ? 4.410 16.547 -1.773 1.00 89.25 207 ALA A CA 1
ATOM 1621 C C . ALA A 1 207 ? 3.034 16.839 -2.405 1.00 89.25 207 ALA A C 1
ATOM 1623 O O . ALA A 1 207 ? 2.291 17.688 -1.913 1.00 89.25 207 ALA A O 1
ATOM 1624 N N . GLN A 1 208 ? 2.680 16.144 -3.489 1.00 85.75 208 GLN A N 1
ATOM 1625 C CA . GLN A 1 208 ? 1.411 16.323 -4.197 1.00 85.75 208 GLN A CA 1
ATOM 1626 C C . GLN A 1 208 ? 0.336 15.321 -3.765 1.00 85.75 208 GLN A C 1
ATOM 1628 O O . GLN A 1 208 ? -0.834 15.490 -4.123 1.00 85.75 208 GLN A O 1
ATOM 1633 N N . LEU A 1 209 ? 0.714 14.294 -3.000 1.00 85.81 209 LEU A N 1
ATOM 1634 C CA . LEU A 1 209 ? -0.192 13.238 -2.569 1.00 85.81 209 LEU A CA 1
ATOM 1635 C C . LEU A 1 209 ? -1.076 13.693 -1.397 1.00 85.81 209 LEU A C 1
ATOM 1637 O O . LEU A 1 209 ? -0.615 14.427 -0.518 1.00 85.81 209 LEU A O 1
ATOM 1641 N N . PRO A 1 210 ? -2.342 13.237 -1.332 1.00 87.12 210 PRO A N 1
ATOM 1642 C CA . PRO A 1 210 ? -3.183 13.432 -0.157 1.00 87.12 210 PRO A CA 1
ATOM 1643 C C . PRO A 1 210 ? -2.526 12.884 1.112 1.00 87.12 210 PRO A C 1
ATOM 1645 O O . PRO A 1 210 ? -1.867 11.843 1.075 1.00 87.12 210 PRO A O 1
ATOM 1648 N N . VAL A 1 211 ? -2.751 13.546 2.247 1.00 89.31 211 VAL A N 1
ATOM 1649 C CA . VAL A 1 211 ? -2.241 13.067 3.536 1.00 89.31 211 VAL A CA 1
ATOM 1650 C C . VAL A 1 211 ? -2.942 11.764 3.921 1.00 89.31 211 VAL A C 1
ATOM 1652 O O . VAL A 1 211 ? -4.170 11.672 3.891 1.00 89.31 211 VAL A O 1
ATOM 1655 N N . ARG A 1 212 ? -2.155 10.762 4.308 1.00 90.38 212 ARG A N 1
ATOM 1656 C CA . ARG A 1 212 ? -2.608 9.496 4.877 1.00 90.38 212 ARG A CA 1
ATOM 1657 C C . ARG A 1 212 ? -1.880 9.215 6.182 1.00 90.38 212 ARG A C 1
ATOM 1659 O O . ARG A 1 212 ? -0.716 9.581 6.366 1.00 90.38 212 ARG A O 1
ATOM 1666 N N . GLU A 1 213 ? -2.576 8.549 7.093 1.00 91.50 213 GLU A N 1
ATOM 1667 C CA . GLU A 1 213 ? -2.057 8.243 8.416 1.00 91.50 213 GLU A CA 1
ATOM 1668 C C . GLU A 1 213 ? -1.733 6.755 8.574 1.00 91.50 213 GLU A C 1
ATOM 1670 O O . GLU A 1 213 ? -2.612 5.886 8.556 1.00 91.50 213 GLU A O 1
ATOM 1675 N N . LEU A 1 214 ? -0.452 6.473 8.793 1.00 92.06 214 LEU A N 1
ATOM 1676 C CA . LEU A 1 214 ? 0.064 5.183 9.219 1.00 92.06 214 LEU A CA 1
ATOM 1677 C C . LEU A 1 214 ? -0.428 4.821 10.628 1.00 92.06 214 LEU A C 1
ATOM 1679 O O . LEU A 1 214 ? -0.627 5.711 11.469 1.00 92.06 214 LEU A O 1
ATOM 1683 N N . PRO A 1 215 ? -0.531 3.517 10.941 1.00 88.31 215 PRO A N 1
ATOM 1684 C CA . PRO A 1 215 ? -0.749 3.051 12.303 1.00 88.31 215 PRO A CA 1
ATOM 1685 C C . PRO A 1 215 ? 0.277 3.660 13.258 1.00 88.31 215 PRO A C 1
ATOM 1687 O O . PRO A 1 215 ? 1.443 3.821 12.896 1.00 88.31 215 PRO A O 1
ATOM 1690 N N . HIS A 1 216 ? -0.135 3.961 14.493 1.00 89.50 216 HIS A N 1
ATOM 1691 C CA . HIS A 1 216 ? 0.756 4.549 15.494 1.00 89.50 216 HIS A CA 1
ATOM 1692 C C . HIS A 1 216 ? 2.054 3.735 15.602 1.00 89.50 216 HIS A C 1
ATOM 1694 O O . HIS A 1 216 ? 2.012 2.542 15.905 1.00 89.50 216 HIS A O 1
ATOM 1700 N N . SER A 1 217 ? 3.194 4.352 15.304 1.00 90.88 217 SER A N 1
ATOM 1701 C CA . SER A 1 217 ? 4.514 3.721 15.331 1.00 90.88 217 SER A CA 1
ATOM 1702 C C . SER A 1 217 ? 5.603 4.798 15.356 1.00 90.88 217 SER A C 1
ATOM 1704 O O . SER A 1 217 ? 5.307 5.991 15.430 1.00 90.88 217 SER A O 1
ATOM 1706 N N . SER A 1 218 ? 6.866 4.380 15.306 1.00 93.88 218 SER A N 1
ATOM 1707 C CA . SER A 1 218 ? 8.024 5.257 15.149 1.00 93.88 218 SER A CA 1
ATOM 1708 C C . SER A 1 218 ? 8.690 5.049 13.789 1.00 93.88 218 SER A C 1
ATOM 1710 O O . SER A 1 218 ? 8.622 3.965 13.204 1.00 93.88 218 SER A O 1
ATOM 1712 N N . ALA A 1 219 ? 9.406 6.067 13.305 1.00 95.31 219 ALA A N 1
ATOM 1713 C CA . ALA A 1 219 ? 10.184 5.959 12.070 1.00 95.31 219 ALA A CA 1
ATOM 1714 C C . ALA A 1 219 ? 11.251 4.846 12.152 1.00 95.31 219 ALA A C 1
ATOM 1716 O O . ALA A 1 219 ? 11.511 4.168 11.163 1.00 95.31 219 ALA A O 1
ATOM 1717 N N . SER A 1 220 ? 11.805 4.584 13.343 1.00 93.38 220 SER A N 1
ATOM 1718 C CA . SER A 1 220 ? 12.731 3.463 13.548 1.00 93.38 220 SER A CA 1
ATOM 1719 C C . SER A 1 220 ? 12.050 2.102 13.403 1.00 93.38 220 SER A C 1
ATOM 1721 O O . SER A 1 220 ? 12.652 1.191 12.846 1.00 93.38 220 SER A O 1
ATOM 1723 N N . SER A 1 221 ? 10.816 1.938 13.890 1.00 90.62 221 SER A N 1
ATOM 1724 C CA . SER A 1 221 ? 10.066 0.690 13.687 1.00 90.62 221 SER A CA 1
ATOM 1725 C C . SER A 1 221 ? 9.682 0.515 12.216 1.00 90.62 221 SER A C 1
ATOM 1727 O O . SER A 1 221 ? 9.732 -0.595 11.691 1.00 90.62 221 SER A O 1
ATOM 1729 N N . LEU A 1 222 ? 9.368 1.613 11.524 1.00 94.81 222 LEU A N 1
ATOM 1730 C CA . LEU A 1 222 ? 9.117 1.594 10.087 1.00 94.81 222 LEU A CA 1
ATOM 1731 C C . LEU A 1 222 ? 10.371 1.202 9.288 1.00 94.81 222 LEU A C 1
ATOM 1733 O O . LEU A 1 222 ? 10.264 0.447 8.326 1.00 94.81 222 LEU A O 1
ATOM 1737 N N . TYR A 1 223 ? 11.562 1.640 9.713 1.00 95.75 223 TYR A N 1
ATOM 1738 C CA . TYR A 1 223 ? 12.823 1.180 9.125 1.00 95.75 223 TYR A CA 1
ATOM 1739 C C . TYR A 1 223 ? 12.982 -0.333 9.262 1.00 95.75 223 TYR A C 1
ATOM 1741 O O . TYR A 1 223 ? 13.292 -0.998 8.284 1.00 95.75 223 TYR A O 1
ATOM 1749 N N . THR A 1 224 ? 12.703 -0.903 10.434 1.00 90.19 224 THR A N 1
ATOM 1750 C CA . THR A 1 224 ? 12.722 -2.358 10.630 1.00 90.19 224 THR A CA 1
ATOM 1751 C C . THR A 1 224 ? 11.771 -3.086 9.674 1.00 90.19 224 THR A C 1
ATOM 1753 O O . THR A 1 224 ? 12.150 -4.094 9.078 1.00 90.19 224 THR A O 1
ATOM 1756 N N . GLN A 1 225 ? 10.557 -2.562 9.479 1.00 92.56 225 GLN A N 1
ATOM 1757 C CA . GLN A 1 225 ? 9.610 -3.114 8.503 1.00 92.56 225 GLN A CA 1
ATOM 1758 C C . GLN A 1 225 ? 10.162 -3.036 7.076 1.00 92.56 225 GLN A C 1
ATOM 1760 O O . GLN A 1 225 ? 10.015 -3.989 6.318 1.00 92.56 225 GLN A O 1
ATOM 1765 N N . TYR A 1 226 ? 10.860 -1.954 6.723 1.00 94.81 226 TYR A N 1
ATOM 1766 C CA . TYR A 1 226 ? 11.564 -1.850 5.445 1.00 94.81 226 TYR A CA 1
ATOM 1767 C C . TYR A 1 226 ? 12.656 -2.918 5.286 1.00 94.81 226 TYR A C 1
ATOM 1769 O O . TYR A 1 226 ? 12.768 -3.527 4.223 1.00 94.81 226 TYR A O 1
ATOM 1777 N N . GLN A 1 227 ? 13.433 -3.201 6.337 1.00 91.88 227 GLN A N 1
ATOM 1778 C CA . GLN A 1 227 ? 14.434 -4.274 6.292 1.00 91.88 227 GLN A CA 1
ATOM 1779 C C . GLN A 1 227 ? 13.772 -5.632 6.013 1.00 91.88 227 GLN A C 1
ATOM 1781 O O . GLN A 1 227 ? 14.257 -6.386 5.172 1.00 91.88 227 GLN A O 1
ATOM 1786 N N . ALA A 1 228 ? 12.647 -5.916 6.677 1.00 87.81 228 ALA A N 1
ATOM 1787 C CA . ALA A 1 228 ? 11.884 -7.144 6.465 1.00 87.81 228 ALA A CA 1
ATOM 1788 C C . ALA A 1 228 ? 11.276 -7.218 5.053 1.00 87.81 228 ALA A C 1
ATOM 1790 O O . ALA A 1 228 ? 11.383 -8.250 4.389 1.00 87.81 228 ALA A O 1
ATOM 1791 N N . PHE A 1 229 ? 10.737 -6.099 4.560 1.00 90.19 229 PHE A N 1
ATOM 1792 C CA . PHE A 1 229 ? 10.216 -5.959 3.202 1.00 90.19 229 PHE A CA 1
ATOM 1793 C C . PHE A 1 229 ? 11.280 -6.286 2.146 1.00 90.19 229 PHE A C 1
ATOM 1795 O O . PHE A 1 229 ? 11.013 -7.056 1.224 1.00 90.19 229 PHE A O 1
ATOM 1802 N N . CYS A 1 230 ? 12.499 -5.755 2.298 1.00 90.19 230 CYS A N 1
ATOM 1803 C CA . CYS A 1 230 ? 13.618 -6.083 1.415 1.00 90.19 230 CYS A CA 1
ATOM 1804 C C . CYS A 1 230 ? 14.039 -7.550 1.527 1.00 90.19 230 CYS A C 1
ATOM 1806 O O . CYS A 1 230 ? 14.283 -8.172 0.501 1.00 90.19 230 CYS A O 1
ATOM 1808 N N . ALA A 1 231 ? 14.083 -8.111 2.740 1.00 86.75 231 ALA A N 1
ATOM 1809 C CA . ALA A 1 231 ? 14.451 -9.511 2.956 1.00 86.75 231 ALA A CA 1
ATOM 1810 C C . ALA A 1 231 ? 13.453 -10.505 2.331 1.00 86.75 231 ALA A C 1
ATOM 1812 O O . ALA A 1 231 ? 13.819 -11.641 2.044 1.00 86.75 231 ALA A O 1
ATOM 1813 N N . ARG A 1 232 ? 12.194 -10.093 2.127 1.00 80.94 232 ARG A N 1
ATOM 1814 C CA . ARG A 1 232 ? 11.156 -10.917 1.491 1.00 80.94 232 ARG A CA 1
ATOM 1815 C C . ARG A 1 232 ? 11.250 -10.944 -0.034 1.00 80.94 232 ARG A C 1
ATOM 1817 O O . ARG A 1 232 ? 10.866 -11.937 -0.647 1.00 80.94 232 ARG A O 1
ATOM 1824 N N . GLY A 1 233 ? 11.688 -9.852 -0.657 1.00 79.19 233 GLY A N 1
ATOM 1825 C CA . GLY A 1 233 ? 11.877 -9.824 -2.102 1.00 79.19 233 GLY A CA 1
ATOM 1826 C C . GLY A 1 233 ? 12.971 -10.817 -2.481 1.00 79.19 233 GLY A C 1
ATOM 1827 O O . GLY A 1 233 ? 14.079 -10.710 -1.978 1.00 79.19 233 GLY A O 1
ATOM 1828 N N . SER A 1 234 ? 12.698 -11.760 -3.384 1.00 54.94 234 SER A N 1
ATOM 1829 C CA . SER A 1 234 ? 13.646 -12.789 -3.862 1.00 54.94 234 SER A CA 1
ATOM 1830 C C . SER A 1 234 ? 14.877 -12.231 -4.604 1.00 54.94 234 SER A C 1
ATOM 1832 O O . SER A 1 234 ? 15.612 -12.965 -5.260 1.00 54.94 234 SER A O 1
ATOM 1834 N N . GLN A 1 235 ? 15.085 -10.919 -4.549 1.00 58.22 235 GLN A N 1
ATOM 1835 C CA . GLN A 1 235 ? 16.229 -10.212 -5.091 1.00 58.22 235 GLN A CA 1
ATOM 1836 C C . GLN A 1 235 ? 17.090 -9.767 -3.913 1.00 58.22 235 GLN A C 1
ATOM 1838 O O . GLN A 1 235 ? 16.563 -9.145 -2.995 1.00 58.22 235 GLN A O 1
ATOM 1843 N N . ASP A 1 236 ? 18.400 -10.032 -3.974 1.00 62.25 236 ASP A N 1
ATOM 1844 C CA . ASP A 1 236 ? 19.440 -9.540 -3.050 1.00 62.25 236 ASP A CA 1
ATOM 1845 C C . ASP A 1 236 ? 19.561 -8.000 -3.084 1.00 62.25 236 ASP A C 1
ATOM 1847 O O . ASP A 1 236 ? 20.608 -7.404 -3.367 1.00 62.25 236 ASP A O 1
ATOM 1851 N N . VAL A 1 237 ? 18.459 -7.299 -2.837 1.00 69.94 237 VAL A N 1
ATOM 1852 C CA . VAL A 1 237 ? 18.428 -5.853 -2.762 1.00 69.94 237 VAL A CA 1
ATOM 1853 C C . VAL A 1 237 ? 19.076 -5.483 -1.443 1.00 69.94 237 VAL A C 1
ATOM 1855 O O . VAL A 1 237 ? 18.476 -5.577 -0.374 1.00 69.94 237 VAL A O 1
ATOM 1858 N N . ASN A 1 238 ? 20.332 -5.051 -1.532 1.00 80.81 238 ASN A N 1
ATOM 1859 C CA . ASN A 1 238 ? 21.055 -4.490 -0.401 1.00 80.81 238 ASN A CA 1
ATOM 1860 C C . ASN A 1 238 ? 20.200 -3.419 0.279 1.00 80.81 238 ASN A C 1
ATOM 1862 O O . ASN A 1 238 ? 19.935 -2.369 -0.310 1.00 80.81 238 ASN A O 1
ATOM 1866 N N . VAL A 1 239 ? 19.825 -3.672 1.531 1.00 90.81 239 VAL A N 1
ATOM 1867 C CA . VAL A 1 239 ? 19.001 -2.762 2.323 1.00 90.81 239 VAL A CA 1
ATOM 1868 C C . VAL A 1 239 ? 19.646 -1.371 2.360 1.00 90.81 239 VAL A C 1
ATOM 1870 O O . VAL A 1 239 ? 20.869 -1.211 2.496 1.00 90.81 239 VAL A O 1
ATOM 1873 N N . ALA A 1 240 ? 18.822 -0.339 2.182 1.00 92.62 240 ALA A N 1
ATOM 1874 C CA . ALA A 1 240 ? 19.284 1.039 2.311 1.00 92.62 240 ALA A CA 1
ATOM 1875 C C . ALA A 1 240 ? 19.747 1.312 3.746 1.00 92.62 240 ALA A C 1
ATOM 1877 O O . ALA A 1 240 ? 19.122 0.855 4.696 1.00 92.62 240 ALA A O 1
ATOM 1878 N N . GLY A 1 241 ? 20.832 2.073 3.909 1.00 92.38 241 GLY A N 1
ATOM 1879 C CA . GLY A 1 241 ? 21.277 2.482 5.240 1.00 92.38 241 GLY A CA 1
ATOM 1880 C C . GLY A 1 241 ? 20.275 3.433 5.901 1.00 92.38 241 GLY A C 1
ATOM 1881 O O . GLY A 1 241 ? 19.517 4.119 5.214 1.00 92.38 241 GLY A O 1
ATOM 1882 N N . ARG A 1 242 ? 20.323 3.526 7.237 1.00 94.31 242 ARG A N 1
ATOM 1883 C CA . ARG A 1 242 ? 19.429 4.384 8.038 1.00 94.31 242 ARG A CA 1
ATOM 1884 C C . ARG A 1 242 ? 19.382 5.834 7.552 1.00 94.31 242 ARG A C 1
ATOM 1886 O O . ARG A 1 242 ? 18.295 6.377 7.433 1.00 94.31 242 ARG A O 1
ATOM 1893 N N . SER A 1 243 ? 20.531 6.438 7.233 1.00 93.56 243 SER A N 1
ATOM 1894 C CA . SER A 1 243 ? 20.595 7.832 6.755 1.00 93.56 243 SER A CA 1
ATOM 1895 C C . SER A 1 243 ? 19.747 8.047 5.492 1.00 93.56 243 SER A C 1
ATOM 1897 O O . SER A 1 243 ? 18.882 8.919 5.472 1.00 93.56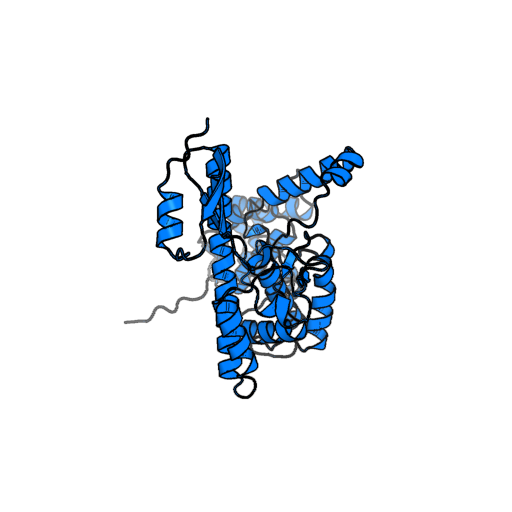 243 SER A O 1
ATOM 1899 N N . LEU A 1 244 ? 19.897 7.168 4.492 1.00 94.56 244 LEU A N 1
ATOM 1900 C CA . LEU A 1 244 ? 19.124 7.233 3.248 1.00 94.56 244 LEU A CA 1
ATOM 1901 C C . LEU A 1 244 ? 17.630 6.943 3.476 1.00 94.56 244 LEU A C 1
ATOM 1903 O O . LEU A 1 244 ? 16.773 7.562 2.848 1.00 94.56 244 LEU A O 1
ATOM 1907 N N . PHE A 1 245 ? 17.304 6.019 4.387 1.00 96.25 245 PHE A N 1
ATOM 1908 C CA . PHE A 1 245 ? 15.914 5.774 4.771 1.00 96.25 245 PHE A CA 1
ATOM 1909 C C . P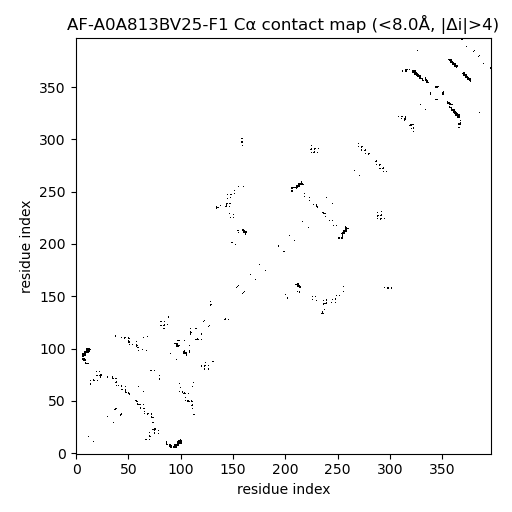HE A 1 245 ? 15.281 7.020 5.393 1.00 96.25 245 PHE A C 1
ATOM 1911 O O . PHE A 1 245 ? 14.197 7.411 4.978 1.00 96.25 245 PHE A O 1
ATOM 1918 N N . TYR A 1 246 ? 15.945 7.657 6.362 1.00 95.88 246 TYR A N 1
ATOM 1919 C CA . TYR A 1 246 ? 15.393 8.828 7.041 1.00 95.88 246 TYR A CA 1
ATOM 1920 C C . TYR A 1 246 ? 15.293 10.042 6.114 1.00 95.88 246 TYR A C 1
ATOM 1922 O O . TYR A 1 246 ? 14.301 10.761 6.195 1.00 95.88 246 TYR A O 1
ATOM 1930 N N . SER A 1 247 ? 16.237 10.238 5.185 1.00 95.44 247 SER A N 1
ATOM 1931 C CA . SER A 1 247 ? 16.112 11.295 4.172 1.00 95.44 247 SER A CA 1
ATOM 1932 C C . SER A 1 247 ? 14.893 11.083 3.271 1.00 95.44 247 SER A C 1
ATOM 1934 O O . SER A 1 247 ? 14.162 12.028 2.983 1.00 95.44 247 SER A O 1
ATOM 1936 N N . GLU A 1 248 ? 14.631 9.838 2.856 1.00 95.31 248 GLU A N 1
ATOM 1937 C CA . GLU A 1 248 ? 13.441 9.532 2.058 1.00 95.31 248 GLU A CA 1
ATOM 1938 C C . GLU A 1 248 ? 12.169 9.611 2.926 1.00 95.31 248 GLU A C 1
ATOM 1940 O O . GLU A 1 248 ? 11.172 10.169 2.486 1.00 95.31 248 GLU A O 1
ATOM 1945 N N . PHE A 1 249 ? 12.197 9.185 4.193 1.00 96.19 249 PHE A N 1
ATOM 1946 C CA . PHE A 1 249 ? 11.068 9.349 5.117 1.00 96.19 249 PHE A CA 1
ATOM 1947 C C . PHE A 1 249 ? 10.666 10.820 5.282 1.00 96.19 249 PHE A C 1
ATOM 1949 O O . PHE A 1 249 ? 9.481 11.138 5.219 1.00 96.19 249 PHE A O 1
ATOM 1956 N N . VAL A 1 250 ? 11.635 11.731 5.436 1.00 96.06 250 VAL A N 1
ATOM 1957 C CA . VAL A 1 250 ? 11.375 13.180 5.492 1.00 96.06 250 VAL A CA 1
ATOM 1958 C C . VAL A 1 250 ? 10.684 13.656 4.217 1.00 96.06 250 VAL A C 1
ATOM 1960 O O . VAL A 1 250 ? 9.691 14.375 4.311 1.00 96.06 250 VAL A O 1
ATOM 1963 N N . ARG A 1 251 ? 11.125 13.197 3.040 1.00 95.38 251 ARG A N 1
ATOM 1964 C CA . ARG A 1 251 ? 10.470 13.507 1.759 1.00 95.38 251 ARG A CA 1
ATOM 1965 C C . ARG A 1 251 ? 9.013 13.032 1.703 1.00 95.38 251 ARG A C 1
ATOM 1967 O O . ARG A 1 251 ? 8.184 13.715 1.113 1.00 95.38 251 ARG A O 1
ATOM 1974 N N . TRP A 1 252 ? 8.692 11.896 2.319 1.00 96.25 252 TRP A N 1
ATOM 1975 C CA . TRP A 1 252 ? 7.328 11.351 2.369 1.00 96.25 252 TRP A CA 1
ATOM 1976 C C . TRP A 1 252 ? 6.464 11.918 3.504 1.00 96.25 252 TRP A C 1
ATOM 1978 O O . TRP A 1 252 ? 5.237 11.875 3.414 1.00 96.25 252 TRP A O 1
ATOM 1988 N N . SER A 1 253 ? 7.072 12.501 4.538 1.00 95.31 253 SER A N 1
ATOM 1989 C CA . SER A 1 253 ? 6.376 13.028 5.719 1.00 95.31 253 SER A CA 1
ATOM 1990 C C . SER A 1 253 ? 5.256 14.059 5.463 1.00 95.31 253 SER A C 1
ATOM 1992 O O . SER A 1 253 ? 4.309 14.087 6.260 1.00 95.31 253 SER A O 1
ATOM 1994 N N . PRO A 1 254 ? 5.259 14.867 4.374 1.00 94.38 254 PRO A N 1
ATOM 1995 C CA . PRO A 1 254 ? 4.130 15.742 4.063 1.00 94.38 254 PRO A CA 1
ATOM 1996 C C . PRO A 1 254 ? 2.823 14.974 3.840 1.00 94.38 254 PRO A C 1
ATOM 1998 O O . PRO A 1 254 ? 1.775 15.434 4.290 1.00 94.38 254 PRO A O 1
ATOM 2001 N N . CYS A 1 255 ? 2.892 13.798 3.205 1.00 93.62 255 CYS A N 1
ATOM 2002 C CA . CYS A 1 255 ? 1.730 12.979 2.850 1.00 93.62 255 CYS A CA 1
ATOM 2003 C C . CYS A 1 255 ? 1.566 11.720 3.713 1.00 93.62 255 CYS A C 1
ATOM 2005 O O . CYS A 1 255 ? 0.517 11.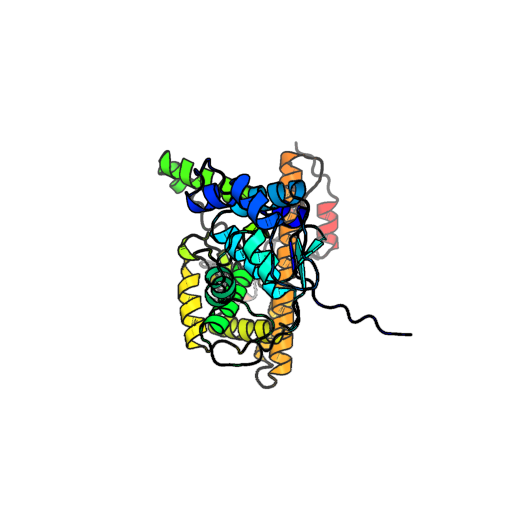088 3.659 1.00 93.62 255 CYS A O 1
ATOM 2007 N N . LEU A 1 256 ? 2.564 11.349 4.518 1.00 94.94 256 LEU A N 1
ATOM 2008 C CA . LEU A 1 256 ? 2.555 10.126 5.316 1.00 94.94 256 LEU A CA 1
ATOM 2009 C C . LEU A 1 256 ? 2.855 10.448 6.784 1.00 94.94 256 LEU A C 1
ATOM 2011 O O . LEU A 1 256 ? 3.982 10.796 7.135 1.00 94.94 256 LEU A O 1
ATOM 2015 N N . ARG A 1 257 ? 1.851 10.333 7.661 1.00 94.25 257 ARG A N 1
ATOM 2016 C CA . ARG A 1 257 ? 1.965 10.702 9.086 1.00 94.25 257 ARG A CA 1
ATOM 2017 C C . ARG A 1 257 ? 1.658 9.530 10.002 1.00 94.25 257 ARG A C 1
ATOM 2019 O O . ARG A 1 257 ? 0.835 8.695 9.669 1.00 94.25 257 ARG A O 1
ATOM 2026 N N . PHE A 1 258 ? 2.273 9.460 11.177 1.00 93.38 258 PHE A N 1
ATOM 2027 C CA . PHE A 1 258 ? 1.849 8.490 12.189 1.00 93.38 258 PHE A CA 1
ATOM 2028 C C . PHE A 1 258 ? 0.645 9.014 12.967 1.00 93.38 258 PHE A C 1
ATOM 2030 O O . PHE A 1 258 ? 0.627 10.171 13.389 1.00 93.38 258 PHE A O 1
ATOM 2037 N N . ARG A 1 259 ? -0.320 8.133 13.239 1.00 88.81 259 ARG A N 1
ATOM 2038 C CA . ARG A 1 259 ? -1.418 8.429 14.166 1.00 88.81 259 ARG A CA 1
ATOM 2039 C C . ARG A 1 259 ? -0.916 8.768 15.564 1.00 88.81 259 ARG A C 1
ATOM 2041 O O . ARG A 1 259 ? 0.060 8.194 16.066 1.00 88.81 259 ARG A O 1
ATOM 2048 N N . LYS A 1 260 ? -1.680 9.619 16.251 1.00 86.94 260 LYS A N 1
ATOM 2049 C CA . LYS A 1 260 ? -1.552 9.814 17.701 1.00 86.94 260 LYS A CA 1
ATOM 2050 C C . LYS A 1 260 ? -1.917 8.515 18.429 1.00 86.94 260 LYS A C 1
ATOM 2052 O O . LYS A 1 260 ? -2.885 7.851 18.057 1.00 86.94 260 LYS A O 1
ATOM 2057 N N . LYS A 1 261 ? -1.179 8.197 19.499 1.00 81.06 261 LYS A N 1
ATOM 2058 C CA . LYS A 1 261 ? -1.251 6.932 20.260 1.00 81.06 261 LYS A CA 1
ATOM 2059 C C . LYS A 1 261 ? -2.661 6.526 20.721 1.00 81.06 261 LYS A C 1
ATOM 2061 O O . LYS A 1 261 ? -2.912 5.342 20.885 1.00 81.06 261 LYS A O 1
ATOM 2066 N N . SER A 1 262 ? -3.570 7.480 20.913 1.00 70.19 262 SER A N 1
ATOM 2067 C CA . SER A 1 262 ? -4.900 7.272 21.503 1.00 70.19 262 SER A CA 1
ATOM 2068 C C . SER A 1 262 ? -6.071 7.335 20.518 1.00 70.19 262 SER A C 1
ATOM 2070 O O . SER A 1 262 ? -7.219 7.286 20.944 1.00 70.19 262 SER A O 1
ATOM 2072 N N . THR A 1 263 ? -5.823 7.495 19.216 1.00 63.59 263 THR A N 1
ATOM 2073 C CA . THR A 1 263 ? -6.926 7.774 18.277 1.00 63.59 263 THR A CA 1
ATOM 2074 C C . THR A 1 263 ? -7.729 6.539 17.873 1.00 63.59 263 THR A C 1
ATOM 2076 O O . THR A 1 263 ? -8.900 6.690 17.552 1.00 63.59 263 THR A O 1
ATOM 2079 N N . HIS A 1 264 ? -7.139 5.339 17.891 1.00 68.44 264 HIS A N 1
ATOM 2080 C CA . HIS A 1 264 ? -7.796 4.109 17.431 1.00 68.44 264 HIS A CA 1
ATOM 2081 C C . HIS A 1 264 ? -7.365 2.906 18.269 1.00 68.44 264 HIS A C 1
ATOM 2083 O O . HIS A 1 264 ? -6.207 2.822 18.688 1.00 68.44 264 HIS A O 1
ATOM 2089 N N . GLY A 1 265 ? -8.289 1.963 18.468 1.00 73.19 265 GLY A N 1
ATOM 2090 C CA . GLY A 1 265 ? -7.965 0.649 19.013 1.00 73.19 265 GLY A CA 1
ATOM 2091 C C . GLY A 1 265 ? -7.022 -0.097 18.070 1.00 73.19 265 GLY A C 1
ATOM 2092 O O . GLY A 1 265 ? -7.211 -0.100 16.854 1.00 73.19 265 GLY A O 1
ATOM 2093 N N . ILE A 1 266 ? -5.978 -0.712 18.622 1.00 82.81 266 ILE A N 1
ATOM 2094 C CA . ILE A 1 266 ? -5.112 -1.623 17.869 1.00 82.81 266 ILE A CA 1
ATOM 2095 C C . ILE A 1 266 ? -5.830 -2.972 17.831 1.00 82.81 266 ILE A C 1
ATOM 2097 O O . ILE A 1 266 ? -6.226 -3.475 18.881 1.00 82.81 266 ILE A O 1
ATOM 2101 N N . CYS A 1 267 ? -6.001 -3.566 16.646 1.00 88.50 267 CYS A N 1
ATOM 2102 C CA . CYS A 1 267 ? -6.611 -4.892 16.564 1.00 88.50 267 CYS A CA 1
ATOM 2103 C C . CYS A 1 267 ? -5.761 -5.925 17.328 1.00 88.50 267 CYS A C 1
ATOM 2105 O O . CYS A 1 267 ? -4.539 -5.779 17.459 1.00 88.50 267 CYS A O 1
ATOM 2107 N N . PHE A 1 268 ? -6.400 -6.990 17.810 1.00 89.94 268 PHE A N 1
ATOM 2108 C CA . PHE A 1 268 ? -5.732 -8.023 18.602 1.00 89.94 268 PHE A CA 1
ATOM 2109 C C . PHE A 1 268 ? -4.500 -8.607 17.890 1.00 89.94 268 PHE A C 1
ATOM 2111 O O . PHE A 1 268 ? -3.426 -8.696 18.484 1.00 89.94 268 PHE A O 1
ATOM 2118 N N . THR A 1 269 ? -4.617 -8.904 16.591 1.00 93.19 269 THR A N 1
ATOM 2119 C CA . THR A 1 269 ? -3.519 -9.431 15.765 1.00 93.19 269 THR A CA 1
ATOM 2120 C C . THR A 1 269 ? -2.334 -8.467 15.699 1.00 93.19 269 THR A C 1
ATOM 2122 O O . THR A 1 269 ? -1.204 -8.871 15.964 1.00 93.19 269 THR A O 1
ATOM 2125 N N . CYS A 1 270 ? -2.574 -7.179 15.426 1.00 91.50 270 CYS A N 1
ATOM 2126 C CA . CYS A 1 270 ? -1.523 -6.158 15.432 1.00 91.50 270 CYS A CA 1
ATOM 2127 C C . CYS A 1 270 ? -0.850 -6.038 16.802 1.00 91.50 270 CYS A C 1
ATOM 2129 O O . CYS A 1 270 ? 0.370 -5.907 16.869 1.00 91.50 270 CYS A O 1
ATOM 2131 N N . SER A 1 271 ? -1.629 -6.073 17.888 1.00 91.44 271 SER A N 1
ATOM 2132 C CA . SER A 1 271 ? -1.105 -6.012 19.256 1.00 91.44 271 SER A CA 1
ATOM 2133 C C . SER A 1 271 ? -0.179 -7.201 19.545 1.00 91.44 271 SER A C 1
ATOM 2135 O O . SER A 1 271 ? 0.982 -7.008 19.913 1.00 91.44 271 SER A O 1
ATOM 2137 N N . LYS A 1 272 ? -0.649 -8.423 19.258 1.00 95.62 272 LYS A N 1
ATOM 2138 C CA . LYS A 1 272 ? 0.103 -9.677 19.417 1.00 95.62 272 LYS A CA 1
ATOM 2139 C C . LYS A 1 272 ? 1.392 -9.693 18.593 1.00 95.62 272 LYS A C 1
ATOM 2141 O O . LYS A 1 272 ? 2.457 -9.987 19.130 1.00 95.62 272 LYS A O 1
ATOM 2146 N N . LEU A 1 273 ? 1.316 -9.343 17.307 1.00 94.44 273 LEU A N 1
ATOM 2147 C CA . LEU A 1 273 ? 2.485 -9.305 16.425 1.00 94.44 273 LEU A CA 1
ATOM 2148 C C . LEU A 1 273 ? 3.500 -8.260 16.890 1.00 94.44 273 LEU A C 1
ATOM 2150 O O . LEU A 1 273 ? 4.691 -8.544 16.934 1.00 94.44 273 LEU A O 1
ATOM 2154 N N . ARG A 1 274 ? 3.058 -7.070 17.311 1.00 91.75 274 ARG A N 1
ATOM 2155 C CA . ARG A 1 274 ? 3.962 -6.028 17.828 1.00 91.75 274 ARG A CA 1
ATOM 2156 C C . ARG A 1 274 ? 4.665 -6.442 19.118 1.00 91.75 274 ARG A C 1
ATOM 2158 O O . ARG A 1 274 ? 5.856 -6.164 19.255 1.00 91.75 274 ARG A O 1
ATOM 2165 N N . ALA A 1 275 ? 3.961 -7.109 20.033 1.00 94.00 275 ALA A N 1
ATOM 2166 C CA . ALA A 1 275 ? 4.570 -7.674 21.234 1.00 94.00 275 ALA A CA 1
ATOM 2167 C C . ALA A 1 275 ? 5.650 -8.706 20.861 1.00 94.00 275 ALA A C 1
ATOM 2169 O O . ALA A 1 275 ? 6.810 -8.547 21.242 1.00 94.00 275 ALA A O 1
ATOM 2170 N N . ALA A 1 276 ? 5.319 -9.659 19.985 1.00 95.31 276 ALA A N 1
ATOM 2171 C CA . ALA A 1 276 ? 6.259 -10.676 19.512 1.00 95.31 276 ALA A CA 1
ATOM 2172 C C . ALA A 1 276 ? 7.471 -10.083 18.756 1.00 95.31 276 ALA A C 1
ATOM 2174 O O . ALA A 1 276 ? 8.603 -10.556 18.889 1.00 95.31 276 ALA A O 1
ATOM 2175 N N . ILE A 1 277 ? 7.272 -9.017 17.974 1.00 92.69 277 ILE A N 1
ATOM 2176 C CA . ILE A 1 277 ? 8.354 -8.267 17.311 1.00 92.69 277 ILE A CA 1
ATOM 2177 C C . ILE A 1 277 ? 9.285 -7.643 18.361 1.00 92.69 277 ILE A C 1
ATOM 2179 O O . ILE A 1 277 ? 10.506 -7.699 18.217 1.00 92.69 277 ILE A O 1
ATOM 2183 N N . SER A 1 278 ? 8.732 -7.071 19.435 1.00 91.88 278 SER A N 1
ATOM 2184 C CA . SER A 1 278 ? 9.523 -6.485 20.525 1.00 91.88 278 SER A CA 1
ATOM 2185 C C . SER A 1 278 ? 10.342 -7.532 21.290 1.00 91.88 278 SER A C 1
ATOM 2187 O O . SER A 1 278 ? 11.472 -7.250 21.690 1.00 91.88 278 SER A O 1
ATOM 2189 N N . GLU A 1 279 ? 9.804 -8.739 21.460 1.00 95.31 279 GLU A N 1
ATOM 2190 C CA . GLU A 1 279 ? 10.464 -9.859 22.145 1.00 95.31 279 GLU A CA 1
ATOM 2191 C C . GLU A 1 279 ? 11.544 -10.535 21.283 1.00 95.31 279 GLU A C 1
ATOM 2193 O O . GLU A 1 279 ? 12.568 -10.988 21.792 1.00 95.31 279 GLU A O 1
ATOM 2198 N N . SER A 1 280 ? 11.370 -10.554 19.960 1.00 94.19 280 SER A N 1
ATOM 2199 C CA . SER A 1 280 ? 12.266 -11.240 19.013 1.00 94.19 280 SER A CA 1
ATOM 2200 C C . SER A 1 280 ? 13.564 -10.492 18.682 1.00 94.19 280 SER A C 1
ATOM 2202 O O . SER A 1 280 ? 14.292 -10.912 17.790 1.00 94.19 280 SER A O 1
ATOM 2204 N N . LYS A 1 281 ? 13.921 -9.421 19.405 1.00 87.62 281 LYS A N 1
ATOM 2205 C CA . LYS A 1 281 ? 15.120 -8.599 19.119 1.00 87.62 281 LYS A CA 1
ATOM 2206 C C . LYS A 1 281 ? 16.433 -9.390 19.033 1.00 87.62 281 LYS A C 1
ATOM 2208 O O . LYS A 1 281 ? 17.353 -8.940 18.359 1.00 87.62 281 LYS A O 1
ATOM 2213 N N . LYS A 1 282 ? 16.530 -10.533 19.724 1.00 90.25 282 LYS A N 1
ATOM 2214 C CA . LYS A 1 282 ? 17.720 -11.404 19.725 1.00 90.25 282 LYS A CA 1
ATOM 2215 C C . LYS A 1 282 ? 17.799 -12.340 18.511 1.00 90.25 282 LYS A C 1
ATOM 2217 O O . LYS A 1 282 ? 18.890 -12.775 18.169 1.00 90.25 282 LYS A O 1
ATOM 2222 N N . ASP A 1 283 ? 16.674 -12.637 17.863 1.00 92.94 283 ASP A N 1
ATOM 2223 C CA . ASP A 1 283 ? 16.589 -13.532 16.704 1.00 92.94 283 ASP A CA 1
ATOM 2224 C C . ASP A 1 283 ? 16.117 -12.735 15.486 1.00 92.94 283 ASP A C 1
ATOM 2226 O O . ASP A 1 283 ? 14.920 -12.526 15.264 1.00 92.94 283 ASP A O 1
ATOM 2230 N N . PHE A 1 284 ? 17.083 -12.285 14.684 1.00 86.12 284 PHE A N 1
ATOM 2231 C CA . PHE A 1 284 ? 16.817 -11.465 13.506 1.00 86.12 284 PHE A CA 1
ATOM 2232 C C . PHE A 1 284 ? 15.905 -12.169 12.492 1.00 86.12 284 PHE A C 1
ATOM 2234 O O . PHE A 1 284 ? 15.021 -11.533 11.919 1.00 86.12 284 PHE A O 1
ATOM 2241 N N . ALA A 1 285 ? 16.068 -13.480 12.293 1.00 85.62 285 ALA A N 1
ATOM 2242 C CA . ALA A 1 285 ? 15.262 -14.223 11.332 1.00 85.62 285 ALA A CA 1
ATOM 2243 C C . ALA A 1 285 ? 13.795 -14.280 11.779 1.00 85.62 285 ALA A C 1
ATOM 2245 O O . ALA A 1 285 ? 12.892 -14.013 10.982 1.00 85.62 285 ALA A O 1
ATOM 2246 N N . ARG A 1 286 ? 13.543 -14.566 13.063 1.00 93.25 286 ARG A N 1
ATOM 2247 C CA . ARG A 1 286 ? 12.188 -14.511 13.636 1.00 93.25 286 ARG A CA 1
ATOM 2248 C C . ARG A 1 286 ? 11.606 -13.105 13.586 1.00 93.25 286 ARG A C 1
ATOM 2250 O O . ARG A 1 286 ? 10.438 -12.949 13.241 1.00 93.25 286 ARG A O 1
ATOM 2257 N N . HIS A 1 287 ? 12.412 -12.096 13.890 1.00 89.00 287 HIS A N 1
ATOM 2258 C CA . HIS A 1 287 ? 11.995 -10.701 13.857 1.00 89.00 287 HIS A CA 1
ATOM 2259 C C . HIS A 1 287 ? 11.525 -10.269 12.461 1.00 89.00 287 HIS A C 1
ATOM 2261 O O . HIS A 1 287 ? 10.458 -9.673 12.315 1.00 89.00 287 HIS A O 1
ATOM 2267 N N . VAL A 1 288 ? 12.282 -10.629 11.421 1.00 83.56 288 VAL A N 1
ATOM 2268 C CA . VAL A 1 288 ? 11.921 -10.374 10.020 1.00 83.56 288 VAL A CA 1
ATOM 2269 C C . VAL A 1 288 ? 10.620 -11.081 9.640 1.00 83.56 288 VAL A C 1
ATOM 2271 O O . VAL A 1 288 ? 9.751 -10.449 9.040 1.00 83.56 288 VAL A O 1
ATOM 2274 N N . ARG A 1 289 ? 10.445 -12.357 10.020 1.00 91.38 289 ARG A N 1
ATOM 2275 C CA . ARG A 1 289 ? 9.199 -13.099 9.753 1.00 91.38 289 ARG A CA 1
ATOM 2276 C C . ARG A 1 289 ? 7.980 -12.417 10.373 1.00 91.38 289 ARG A C 1
ATOM 2278 O O . ARG A 1 289 ? 7.023 -12.145 9.660 1.00 91.38 289 ARG A O 1
ATOM 2285 N N . LEU A 1 290 ? 8.049 -12.051 11.653 1.00 93.12 290 LEU A N 1
ATOM 2286 C CA . LEU A 1 290 ? 6.945 -11.381 12.351 1.00 93.12 290 LEU A CA 1
ATOM 2287 C C . LEU A 1 290 ? 6.627 -9.995 11.765 1.00 93.12 290 LEU A C 1
ATOM 2289 O O . LEU A 1 290 ? 5.463 -9.607 11.679 1.00 93.12 290 LEU A O 1
ATOM 2293 N N . CYS A 1 291 ? 7.645 -9.246 11.328 1.00 86.69 291 CYS A N 1
ATOM 2294 C CA . CYS A 1 291 ? 7.439 -7.992 10.602 1.00 86.69 291 CYS A CA 1
ATOM 2295 C C . CYS A 1 291 ? 6.717 -8.215 9.265 1.00 86.69 291 CYS A C 1
ATOM 2297 O O . CYS A 1 291 ? 5.836 -7.429 8.923 1.00 86.69 291 CYS A O 1
ATOM 2299 N N . ASN A 1 292 ? 7.051 -9.279 8.532 1.00 84.06 292 ASN A N 1
ATOM 2300 C CA . ASN A 1 292 ? 6.356 -9.632 7.294 1.00 84.06 292 ASN A CA 1
ATOM 2301 C C . ASN A 1 292 ? 4.906 -10.053 7.554 1.00 84.06 292 ASN A C 1
ATOM 2303 O O . ASN A 1 292 ? 4.022 -9.558 6.867 1.00 84.06 292 ASN A O 1
ATOM 2307 N N . GLU A 1 293 ? 4.645 -10.860 8.584 1.00 91.69 293 GLU A N 1
ATOM 2308 C CA . GLU A 1 293 ? 3.278 -11.215 8.998 1.00 91.69 293 GLU A CA 1
ATOM 2309 C C . GLU A 1 293 ? 2.444 -9.971 9.339 1.00 91.69 293 GLU A C 1
ATOM 2311 O O . GLU A 1 293 ? 1.275 -9.876 8.967 1.00 91.69 293 GLU A O 1
ATOM 2316 N N . LEU A 1 294 ? 3.047 -8.979 10.004 1.00 90.69 294 LEU A N 1
ATOM 2317 C CA . LEU A 1 294 ? 2.383 -7.709 10.291 1.00 90.69 294 LEU A CA 1
ATOM 2318 C C . LEU A 1 294 ? 2.087 -6.909 9.014 1.00 90.69 294 LEU A C 1
ATOM 2320 O O . LEU A 1 294 ? 0.999 -6.346 8.887 1.00 90.69 294 LEU A O 1
ATOM 2324 N N . LEU A 1 295 ? 3.029 -6.863 8.067 1.00 83.81 295 LEU A N 1
ATOM 2325 C CA . LEU A 1 295 ? 2.821 -6.215 6.769 1.00 83.81 295 LEU A CA 1
ATOM 2326 C C . LEU A 1 295 ? 1.713 -6.909 5.967 1.00 83.81 295 LEU A C 1
ATOM 2328 O O . LEU A 1 295 ? 0.842 -6.233 5.425 1.00 83.81 295 LEU A O 1
ATOM 2332 N N . ASP A 1 296 ? 1.703 -8.240 5.934 1.00 84.56 296 ASP A N 1
ATOM 2333 C CA . ASP A 1 296 ? 0.676 -9.021 5.245 1.00 84.56 296 ASP A CA 1
ATOM 2334 C C . ASP A 1 296 ? -0.697 -8.820 5.877 1.00 84.56 296 ASP A C 1
ATOM 2336 O O . ASP A 1 296 ? -1.678 -8.607 5.167 1.00 84.56 296 ASP A O 1
ATOM 2340 N N . HIS A 1 297 ? -0.765 -8.766 7.207 1.00 91.00 297 HIS A N 1
ATOM 2341 C CA . HIS A 1 297 ? -1.994 -8.416 7.903 1.00 91.00 297 HIS A CA 1
ATOM 2342 C C . HIS A 1 297 ? -2.508 -7.023 7.505 1.00 91.00 297 HIS A C 1
ATOM 2344 O O . HIS A 1 297 ? -3.699 -6.874 7.233 1.00 91.00 297 HIS A O 1
ATOM 2350 N N . HIS A 1 298 ? -1.635 -6.014 7.408 1.00 84.44 298 HIS A N 1
ATOM 2351 C CA . HIS A 1 298 ? -2.028 -4.683 6.934 1.00 84.44 298 HIS A CA 1
ATOM 2352 C C . HIS A 1 298 ? -2.529 -4.698 5.484 1.00 84.44 298 HIS A C 1
ATOM 2354 O O . HIS A 1 298 ? -3.530 -4.048 5.181 1.00 84.44 298 HIS A O 1
ATOM 2360 N N . VAL A 1 299 ? -1.886 -5.466 4.599 1.00 79.94 299 VAL A N 1
ATOM 2361 C CA . VAL A 1 299 ? -2.337 -5.640 3.209 1.00 79.94 299 VAL A CA 1
ATOM 2362 C C . VAL A 1 299 ? -3.714 -6.300 3.154 1.00 79.94 299 VAL A C 1
ATOM 2364 O O . VAL A 1 299 ? -4.568 -5.839 2.400 1.00 79.94 299 VAL A O 1
ATOM 2367 N N . THR A 1 300 ? -3.959 -7.339 3.952 1.00 85.88 300 THR A N 1
ATOM 2368 C CA . THR A 1 300 ? -5.271 -7.997 4.023 1.00 85.88 300 THR A CA 1
ATOM 2369 C C . THR A 1 300 ? -6.342 -7.035 4.529 1.00 85.88 300 THR A C 1
ATOM 2371 O O . THR A 1 300 ? -7.336 -6.834 3.841 1.00 85.88 300 THR A O 1
ATOM 2374 N N . GLN A 1 301 ? -6.093 -6.327 5.638 1.00 85.94 301 GLN A N 1
ATOM 2375 C CA . GLN A 1 301 ? -7.025 -5.313 6.148 1.00 85.94 301 GLN A CA 1
ATOM 2376 C C . GLN A 1 301 ? -7.333 -4.225 5.112 1.00 85.94 301 GLN A C 1
ATOM 2378 O O . GLN A 1 301 ? -8.436 -3.684 5.071 1.00 85.94 301 GLN A O 1
ATOM 2383 N N . TRP A 1 302 ? -6.353 -3.853 4.291 1.00 81.50 302 TRP A N 1
ATOM 2384 C CA . TRP A 1 302 ? -6.566 -2.904 3.208 1.00 81.50 302 TRP A CA 1
ATOM 2385 C C . TRP A 1 302 ? -7.447 -3.468 2.094 1.00 81.50 302 TRP A C 1
ATOM 2387 O O . TRP A 1 302 ? -8.384 -2.788 1.682 1.00 81.50 302 TRP A O 1
ATOM 2397 N N . LYS A 1 303 ? -7.192 -4.703 1.647 1.00 80.25 303 LYS A N 1
ATOM 2398 C CA . LYS A 1 303 ? -8.021 -5.380 0.638 1.00 80.25 303 LYS A CA 1
ATOM 2399 C C . LYS A 1 303 ? -9.470 -5.503 1.103 1.00 80.25 303 LYS A C 1
ATOM 2401 O O . LYS A 1 303 ? -10.371 -5.137 0.356 1.00 80.25 303 LYS A O 1
ATOM 2406 N N . ASP A 1 304 ? -9.684 -5.91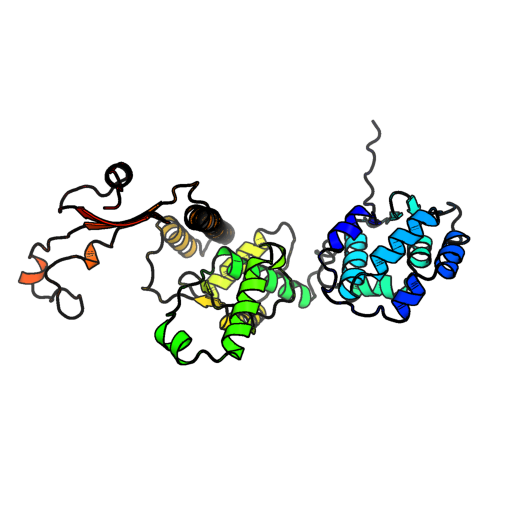1 2.352 1.00 86.94 304 ASP A N 1
ATOM 2407 C CA . ASP A 1 304 ? -11.023 -6.016 2.940 1.00 86.94 304 ASP A CA 1
ATOM 2408 C C . ASP A 1 304 ? -11.744 -4.662 2.914 1.00 86.94 304 ASP A C 1
ATOM 2410 O O . ASP A 1 304 ? -12.915 -4.562 2.546 1.00 86.94 304 ASP A O 1
ATOM 2414 N N . ARG A 1 305 ? -11.020 -3.578 3.227 1.00 83.12 305 ARG A N 1
ATOM 2415 C CA . ARG A 1 305 ? -11.565 -2.220 3.130 1.00 83.12 305 ARG A CA 1
ATOM 2416 C C . ARG A 1 305 ? -11.887 -1.829 1.698 1.00 83.12 305 ARG A C 1
ATOM 2418 O O . ARG A 1 305 ? -12.911 -1.187 1.505 1.00 83.12 305 ARG A O 1
ATOM 2425 N N . GLN A 1 306 ? -11.053 -2.165 0.712 1.00 79.94 306 GLN A N 1
ATOM 2426 C CA . GLN A 1 306 ? -11.355 -1.865 -0.693 1.00 79.94 306 GLN A CA 1
ATOM 2427 C C . GLN A 1 306 ? -12.673 -2.505 -1.121 1.00 79.94 306 GLN A C 1
ATOM 2429 O O . GLN A 1 306 ? -13.552 -1.793 -1.603 1.00 79.94 306 GLN A O 1
ATOM 2434 N N . VAL A 1 307 ? -12.837 -3.803 -0.844 1.00 86.69 307 VAL A N 1
ATOM 2435 C CA . VAL A 1 307 ? -14.076 -4.540 -1.126 1.00 86.69 307 VAL A CA 1
ATOM 2436 C C . VAL A 1 307 ? -15.264 -3.863 -0.445 1.00 86.69 307 VAL A C 1
ATOM 2438 O O . VAL A 1 307 ? -16.283 -3.606 -1.081 1.00 86.69 307 VAL A O 1
ATOM 2441 N N . TYR A 1 308 ? -15.119 -3.491 0.828 1.00 89.25 308 TYR A N 1
ATOM 2442 C CA . TYR A 1 308 ? -16.153 -2.757 1.549 1.00 89.25 308 TYR A CA 1
ATOM 2443 C C . TYR A 1 308 ? -16.484 -1.391 0.908 1.00 89.25 308 TYR A C 1
ATOM 2445 O O . TYR A 1 308 ? -17.656 -1.045 0.783 1.00 89.25 308 TYR A O 1
ATOM 2453 N N . TRP A 1 309 ? -15.494 -0.596 0.493 1.00 82.62 309 TRP A N 1
ATOM 2454 C CA . TRP A 1 309 ? -15.723 0.726 -0.109 1.00 82.62 309 TRP A CA 1
ATOM 2455 C C . TRP A 1 309 ? -16.406 0.641 -1.475 1.00 82.62 309 TRP A C 1
ATOM 2457 O O . TRP A 1 309 ? -17.252 1.483 -1.799 1.00 82.62 309 TRP A O 1
ATOM 2467 N N . GLU A 1 310 ? -16.053 -0.369 -2.264 1.00 82.06 310 GLU A N 1
ATOM 2468 C CA . GLU A 1 310 ? -16.704 -0.683 -3.533 1.00 82.06 310 GLU A CA 1
ATOM 2469 C C . GLU A 1 310 ? -18.155 -1.112 -3.299 1.00 82.06 310 GLU A C 1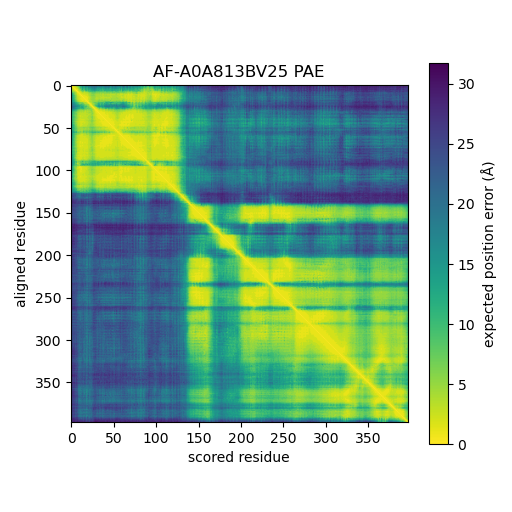
ATOM 2471 O O . GLU A 1 310 ? -19.067 -0.508 -3.868 1.00 82.06 310 GLU A O 1
ATOM 2476 N N . ALA A 1 311 ? -18.376 -2.060 -2.383 1.00 88.75 311 ALA A N 1
ATOM 2477 C CA . ALA A 1 311 ? -19.698 -2.524 -1.971 1.00 88.75 311 ALA A CA 1
ATOM 2478 C C . ALA A 1 311 ? -20.578 -1.373 -1.464 1.00 88.75 311 ALA A C 1
ATOM 2480 O O . ALA A 1 311 ? -21.696 -1.187 -1.939 1.00 88.75 311 ALA A O 1
ATOM 2481 N N . ARG A 1 312 ? -20.041 -0.519 -0.585 1.00 89.94 312 ARG A N 1
ATOM 2482 C CA . ARG A 1 312 ? -20.710 0.695 -0.100 1.00 89.94 312 ARG A CA 1
ATOM 2483 C C . ARG A 1 312 ? -21.127 1.602 -1.252 1.00 89.94 312 ARG A C 1
ATOM 2485 O O . ARG A 1 312 ? -22.256 2.081 -1.267 1.00 89.94 312 ARG A O 1
ATOM 2492 N N . THR A 1 313 ? -20.212 1.883 -2.179 1.00 84.38 313 THR A N 1
ATOM 2493 C CA . THR A 1 313 ? -20.496 2.782 -3.306 1.00 84.38 313 THR A CA 1
ATOM 2494 C C . THR A 1 313 ? -21.624 2.208 -4.160 1.00 84.38 313 THR A C 1
ATOM 2496 O O . THR A 1 313 ? -22.563 2.930 -4.482 1.00 84.38 313 THR A O 1
ATOM 2499 N N . ARG A 1 314 ? -21.567 0.906 -4.461 1.00 88.25 314 ARG A N 1
ATOM 2500 C CA . ARG A 1 314 ? -22.598 0.181 -5.211 1.00 88.25 314 ARG A CA 1
ATOM 2501 C C . ARG A 1 314 ? -23.952 0.185 -4.497 1.00 88.25 314 ARG A C 1
ATOM 2503 O O . ARG A 1 314 ? -24.953 0.537 -5.112 1.00 88.25 314 ARG A O 1
ATOM 2510 N N . ALA A 1 315 ? -23.977 -0.103 -3.197 1.00 90.88 315 ALA A N 1
ATOM 2511 C CA . ALA A 1 315 ? -25.192 -0.055 -2.383 1.00 90.88 315 ALA A CA 1
ATOM 2512 C C . ALA A 1 315 ? -25.864 1.330 -2.425 1.00 90.88 315 ALA A C 1
ATOM 2514 O O . ALA A 1 315 ? -27.083 1.430 -2.516 1.00 90.88 315 ALA A O 1
ATOM 2515 N N . GLN A 1 316 ? -25.073 2.409 -2.425 1.00 85.06 316 GLN A N 1
ATOM 2516 C CA . GLN A 1 316 ? -25.594 3.777 -2.489 1.00 85.06 316 GLN A CA 1
ATOM 2517 C C . GLN A 1 316 ? -26.131 4.165 -3.874 1.00 85.06 316 GLN A C 1
ATOM 2519 O O . GLN A 1 316 ? -27.138 4.870 -3.951 1.00 85.06 316 GLN A O 1
ATOM 2524 N N . THR A 1 317 ? -25.460 3.756 -4.955 1.00 87.62 317 THR A N 1
ATOM 2525 C CA . THR A 1 317 ? -25.785 4.205 -6.319 1.00 87.62 317 THR A CA 1
ATOM 2526 C C . THR A 1 317 ? -26.742 3.273 -7.049 1.00 87.62 317 THR A C 1
ATOM 2528 O O . THR A 1 317 ? -27.696 3.746 -7.659 1.00 87.62 317 THR A O 1
ATOM 2531 N N . GLN A 1 318 ? -26.492 1.966 -6.996 1.00 93.56 318 GLN A N 1
ATOM 2532 C CA . GLN A 1 318 ? -27.242 0.948 -7.734 1.00 93.56 318 GLN A CA 1
ATOM 2533 C C . GLN A 1 318 ? -28.368 0.344 -6.896 1.00 93.56 318 GLN A C 1
ATOM 2535 O O . GLN A 1 318 ? -29.361 -0.103 -7.460 1.00 93.56 318 GLN A O 1
ATOM 2540 N N . ARG A 1 319 ? -28.238 0.364 -5.559 1.00 91.31 319 ARG A N 1
ATOM 2541 C CA . ARG A 1 319 ? -29.220 -0.200 -4.612 1.00 91.31 319 ARG A CA 1
ATOM 2542 C C . ARG A 1 319 ? -29.560 -1.675 -4.880 1.00 91.31 319 ARG A C 1
ATOM 2544 O O . ARG A 1 319 ? -30.627 -2.147 -4.508 1.00 91.31 319 ARG A O 1
ATOM 2551 N N . ASP A 1 320 ? -28.639 -2.401 -5.505 1.00 94.19 320 ASP A N 1
ATOM 2552 C CA . ASP A 1 320 ? -28.749 -3.820 -5.857 1.00 94.19 320 ASP A CA 1
ATOM 2553 C C . ASP A 1 320 ? -27.975 -4.734 -4.886 1.00 94.19 320 ASP A C 1
ATOM 2555 O O . ASP A 1 320 ? -27.990 -5.957 -5.012 1.00 94.19 320 ASP A O 1
ATOM 2559 N N . LEU A 1 321 ? -27.296 -4.133 -3.907 1.00 94.50 321 LEU A N 1
ATOM 2560 C CA . LEU A 1 321 ? -26.522 -4.791 -2.865 1.00 94.50 321 LEU A CA 1
ATOM 2561 C C . LEU A 1 321 ? -26.813 -4.127 -1.518 1.00 94.50 321 LEU A C 1
ATOM 2563 O O . LEU A 1 321 ? -26.769 -2.902 -1.397 1.00 94.50 321 LEU A O 1
ATOM 2567 N N . LEU A 1 322 ? -26.997 -4.941 -0.480 1.00 92.44 322 LEU A N 1
ATOM 2568 C CA . LEU A 1 322 ? -27.043 -4.486 0.905 1.00 92.44 322 LEU A CA 1
ATOM 2569 C C . LEU A 1 322 ? -25.630 -4.497 1.505 1.00 92.44 322 LEU A C 1
ATOM 2571 O O . LEU A 1 322 ? -25.004 -5.549 1.607 1.00 92.44 322 LEU A O 1
ATOM 2575 N N . THR A 1 323 ? -25.121 -3.332 1.913 1.00 94.31 323 THR A N 1
ATOM 2576 C CA . THR A 1 323 ? -23.839 -3.221 2.634 1.00 94.31 323 THR A CA 1
ATOM 2577 C C . THR A 1 323 ? -24.078 -2.662 4.028 1.00 94.31 323 THR A C 1
ATOM 2579 O O . THR A 1 323 ? -24.648 -1.579 4.171 1.00 94.31 323 THR A O 1
ATOM 2582 N N . ILE A 1 324 ? -23.605 -3.376 5.049 1.00 93.00 324 I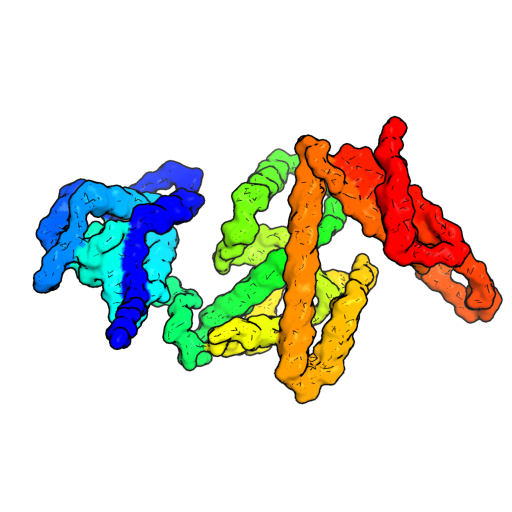LE A N 1
ATOM 2583 C CA . ILE A 1 324 ? -23.816 -3.039 6.460 1.00 93.00 324 ILE A CA 1
ATOM 2584 C C . ILE A 1 324 ? -22.461 -2.930 7.169 1.00 93.00 324 ILE A C 1
ATOM 2586 O O . ILE A 1 324 ? -21.601 -3.791 6.991 1.00 93.00 324 ILE A O 1
ATOM 2590 N N . ILE A 1 325 ? -22.272 -1.886 7.984 1.00 92.81 325 ILE A N 1
ATOM 2591 C CA . ILE A 1 325 ? -21.242 -1.860 9.036 1.00 92.81 325 ILE A CA 1
ATOM 2592 C C . ILE A 1 325 ? -21.915 -1.998 10.390 1.00 92.81 325 ILE A C 1
ATOM 2594 O O . ILE A 1 325 ? -22.888 -1.304 10.669 1.00 92.81 325 ILE A O 1
ATOM 2598 N N . LEU A 1 326 ? -21.311 -2.821 11.240 1.00 92.31 326 LEU A N 1
ATOM 2599 C CA . LEU A 1 326 ? -21.629 -2.958 12.652 1.00 92.31 326 LEU A CA 1
ATOM 2600 C C . LEU A 1 326 ? -20.399 -2.493 13.439 1.00 92.31 326 LEU A C 1
ATOM 2602 O O . LEU A 1 326 ? -19.323 -3.069 13.277 1.00 92.31 326 LEU A O 1
ATOM 2606 N N . ASP A 1 327 ? -20.540 -1.445 14.247 1.00 89.75 327 ASP A N 1
ATOM 2607 C CA . ASP A 1 327 ? -19.469 -0.966 15.126 1.00 89.75 327 ASP A CA 1
ATOM 2608 C C . ASP A 1 327 ? -20.011 -0.709 16.533 1.00 89.75 327 ASP A C 1
ATOM 2610 O O . ASP A 1 327 ? -20.995 0.011 16.722 1.00 89.75 327 ASP A O 1
ATOM 2614 N N . SER A 1 328 ? -19.376 -1.320 17.529 1.00 87.38 328 SER A N 1
ATOM 2615 C CA . SER A 1 328 ? -19.774 -1.192 18.928 1.00 87.38 328 SER A CA 1
ATOM 2616 C C . SER A 1 328 ? -18.896 -0.177 19.644 1.00 87.38 328 SER A C 1
ATOM 2618 O O . SER A 1 328 ? -17.669 -0.177 19.555 1.00 87.38 328 SER A O 1
ATOM 2620 N N . TYR A 1 329 ? -19.545 0.691 20.407 1.00 83.31 329 TYR A N 1
ATOM 2621 C CA . TYR A 1 329 ? -18.890 1.705 21.205 1.00 83.31 329 TYR A CA 1
ATOM 2622 C C . TYR A 1 329 ? -18.113 1.065 22.362 1.00 83.31 329 TYR A C 1
ATOM 2624 O O . TYR A 1 329 ? -18.585 0.133 23.013 1.00 83.31 329 TYR A O 1
ATOM 2632 N N . ASP A 1 330 ? -16.922 1.592 22.644 1.00 78.94 330 ASP A N 1
ATOM 2633 C CA . ASP A 1 330 ? -16.116 1.167 23.791 1.00 78.94 330 ASP A CA 1
ATOM 2634 C C . ASP A 1 330 ? -16.907 1.374 25.095 1.00 78.94 330 ASP A C 1
ATOM 2636 O O . ASP A 1 330 ? -17.282 2.505 25.427 1.00 78.94 330 ASP A O 1
ATOM 2640 N N . LYS A 1 331 ? -17.136 0.280 25.838 1.00 77.88 331 LYS A N 1
ATOM 2641 C CA . LYS A 1 331 ? -17.909 0.258 27.089 1.00 77.88 331 LYS A CA 1
ATOM 2642 C C . LYS A 1 331 ? -17.456 1.345 28.058 1.00 77.88 331 LYS A C 1
ATOM 2644 O O . LYS A 1 331 ? -18.291 2.031 28.644 1.00 77.88 331 LYS A O 1
ATOM 2649 N N . ALA A 1 332 ? -16.144 1.574 28.165 1.00 74.38 332 ALA A N 1
ATOM 2650 C CA . ALA A 1 332 ? -15.582 2.555 29.090 1.00 74.38 332 ALA A CA 1
ATOM 2651 C C . ALA A 1 332 ? -16.046 3.991 28.791 1.00 74.38 332 ALA A C 1
ATOM 2653 O O . ALA A 1 332 ? -16.140 4.831 29.689 1.00 74.38 332 ALA A O 1
ATOM 2654 N N . LYS A 1 333 ? -16.370 4.285 27.527 1.00 79.38 333 LYS A N 1
ATOM 2655 C CA . LYS A 1 333 ? -16.807 5.614 27.096 1.00 79.38 333 LYS A CA 1
ATOM 2656 C C . LYS A 1 333 ? -18.280 5.888 27.397 1.00 79.38 333 LYS A C 1
ATOM 2658 O O . LYS A 1 333 ? -18.646 7.065 27.431 1.00 79.38 333 LYS A O 1
ATOM 2663 N N . ALA A 1 334 ? -19.099 4.856 27.594 1.00 82.75 334 ALA A N 1
ATOM 2664 C CA . ALA A 1 334 ? -20.523 4.966 27.924 1.00 82.75 334 ALA A CA 1
ATOM 2665 C C . ALA A 1 334 ? -20.823 4.738 29.419 1.00 82.75 334 ALA A C 1
ATOM 2667 O O . ALA A 1 334 ? -21.978 4.810 29.824 1.00 82.75 334 ALA A O 1
ATOM 2668 N N . MET A 1 335 ? -19.801 4.505 30.249 1.00 84.56 335 MET A N 1
ATOM 2669 C CA . MET A 1 335 ? -19.979 4.319 31.692 1.00 84.56 335 MET A CA 1
ATOM 2670 C C . MET A 1 335 ? -20.524 5.573 32.383 1.00 84.56 335 MET A C 1
ATOM 2672 O O . MET A 1 335 ? -19.982 6.673 32.207 1.00 84.56 335 MET A O 1
ATOM 2676 N N . LEU A 1 336 ? -21.516 5.374 33.254 1.00 84.75 336 LEU A N 1
ATOM 2677 C CA . LEU A 1 336 ? -22.107 6.413 34.097 1.00 84.75 336 LEU A CA 1
ATOM 2678 C C . LEU A 1 336 ? -21.881 6.120 35.599 1.00 84.75 336 LEU A C 1
ATOM 2680 O O . LEU A 1 336 ? -21.728 4.960 35.974 1.00 84.75 336 LEU A O 1
ATOM 2684 N N . PRO A 1 337 ? -21.798 7.152 36.464 1.00 87.94 337 PRO A N 1
ATOM 2685 C CA . PRO A 1 337 ? -21.686 8.570 36.113 1.00 87.94 337 PRO A CA 1
ATOM 2686 C C . PRO A 1 337 ? -20.357 8.881 35.400 1.00 87.94 337 PRO A C 1
ATOM 2688 O O . PRO A 1 337 ? -19.373 8.136 35.512 1.00 87.94 337 PRO A O 1
ATOM 2691 N N . LYS A 1 338 ? -20.332 9.977 34.632 1.00 85.31 338 LYS A N 1
ATOM 2692 C CA . LYS A 1 338 ? -19.097 10.527 34.059 1.00 85.31 338 LYS A CA 1
ATOM 2693 C C . LYS A 1 338 ? -18.443 11.450 35.072 1.00 85.31 338 LYS A C 1
ATOM 2695 O O . LYS A 1 338 ? -19.053 12.403 35.539 1.00 85.31 338 LYS A O 1
ATOM 2700 N N . TRP A 1 339 ? -17.189 11.168 35.382 1.00 85.81 339 TRP A N 1
ATOM 2701 C CA . TRP A 1 339 ? -16.382 12.011 36.250 1.00 85.81 339 TRP A CA 1
ATOM 2702 C C . TRP A 1 339 ? -15.725 13.137 35.454 1.00 85.81 339 TRP A C 1
ATOM 2704 O O . TRP A 1 339 ? -15.486 12.994 34.248 1.00 85.81 339 TRP A O 1
ATOM 2714 N N . GLN A 1 340 ? -15.398 14.234 36.135 1.00 85.19 340 GLN A N 1
ATOM 2715 C CA . GLN A 1 340 ? -14.609 15.316 35.553 1.00 85.19 340 GLN A CA 1
ATOM 2716 C C . GLN A 1 340 ? -13.294 14.747 34.990 1.00 85.19 340 GLN A C 1
ATOM 2718 O O . GLN A 1 340 ? -12.687 13.844 35.570 1.00 85.19 340 GLN A O 1
ATOM 2723 N N . ASP A 1 341 ? -12.920 15.187 33.789 1.00 82.94 341 ASP A N 1
ATOM 2724 C CA . ASP A 1 341 ? -11.750 14.705 33.038 1.00 82.94 341 ASP A CA 1
ATOM 2725 C C . ASP A 1 341 ? -11.747 13.205 32.688 1.00 82.94 341 ASP A C 1
ATOM 2727 O O . ASP A 1 341 ? -10.708 12.643 32.337 1.00 82.94 341 ASP A O 1
ATOM 2731 N N . SER A 1 342 ? -12.905 12.533 32.753 1.00 79.00 342 SER A N 1
ATOM 2732 C CA . SER A 1 342 ? -13.031 11.085 32.512 1.00 79.00 342 SER A CA 1
ATOM 2733 C C . SER A 1 342 ? -12.140 10.224 33.422 1.00 79.00 342 SER A C 1
ATOM 2735 O O . SER A 1 342 ? -11.795 9.097 33.065 1.00 79.00 342 SER A O 1
ATOM 2737 N N . ARG A 1 343 ? -11.764 10.734 34.603 1.00 80.56 343 ARG A N 1
ATOM 2738 C CA . ARG A 1 343 ? -10.962 10.008 35.595 1.00 80.56 343 ARG A CA 1
ATOM 2739 C C . ARG A 1 343 ? -11.803 9.697 36.821 1.00 80.56 343 ARG A C 1
ATOM 2741 O O . ARG A 1 343 ? -12.361 10.601 37.431 1.00 80.56 343 ARG A O 1
ATOM 2748 N N . THR A 1 344 ? -11.860 8.423 37.206 1.00 84.38 344 THR A N 1
ATOM 2749 C CA . THR A 1 344 ? -12.460 8.032 38.487 1.00 84.38 344 THR A CA 1
ATOM 2750 C C . THR A 1 344 ? -11.713 8.734 39.625 1.00 84.38 344 THR A C 1
ATOM 2752 O O . THR A 1 344 ? -10.482 8.641 39.674 1.00 84.38 344 THR A O 1
ATOM 2755 N N . PRO A 1 345 ? -12.403 9.459 40.524 1.00 88.88 345 PRO A N 1
ATOM 2756 C CA . PRO A 1 345 ? -11.747 10.083 41.662 1.00 88.88 345 PRO A CA 1
ATOM 2757 C C . PRO A 1 345 ? -11.077 9.016 42.535 1.00 88.88 345 PRO A C 1
ATOM 2759 O O . PRO A 1 345 ? -11.689 7.998 42.837 1.00 88.88 345 PRO A O 1
ATOM 2762 N N . LYS A 1 346 ? -9.845 9.269 42.992 1.00 87.38 346 LYS A N 1
ATOM 2763 C CA . LYS A 1 346 ? -9.016 8.312 43.760 1.00 87.38 346 LYS A CA 1
ATOM 2764 C C . LYS A 1 346 ? -9.525 7.984 45.176 1.00 87.38 346 LYS A C 1
ATOM 2766 O O . LYS A 1 346 ? -8.765 7.495 46.006 1.00 87.38 346 LYS A O 1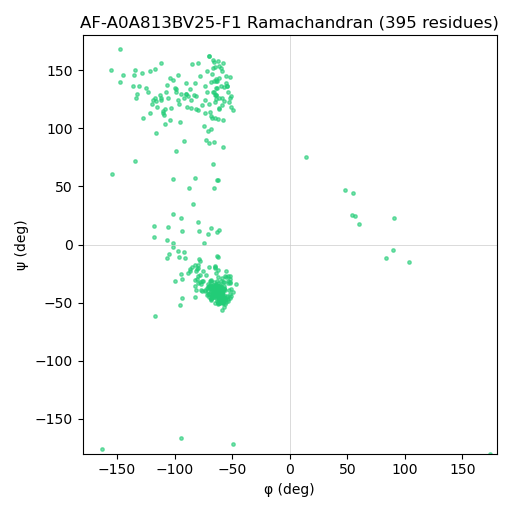
ATOM 2771 N N . ARG A 1 347 ? -10.769 8.324 45.526 1.00 87.19 347 ARG A N 1
ATOM 2772 C CA . ARG A 1 347 ? -11.312 7.964 46.844 1.00 87.19 347 ARG A CA 1
ATOM 2773 C C . ARG A 1 347 ? -11.905 6.565 46.751 1.00 87.19 347 ARG A C 1
ATOM 2775 O O . ARG A 1 347 ? -12.698 6.305 45.851 1.00 87.19 347 ARG A O 1
ATOM 2782 N N . ALA A 1 348 ? -11.601 5.716 47.732 1.00 85.31 348 ALA A N 1
ATOM 2783 C CA . ALA A 1 348 ? -12.060 4.325 47.783 1.00 85.31 348 ALA A CA 1
ATOM 2784 C C . ALA A 1 348 ? -13.586 4.167 47.617 1.00 85.31 348 ALA A C 1
ATOM 2786 O O . ALA A 1 348 ? -14.045 3.172 47.065 1.00 85.31 348 ALA A O 1
ATOM 2787 N N . ALA A 1 349 ? -14.374 5.163 48.043 1.00 85.56 349 ALA A N 1
ATOM 2788 C CA . ALA A 1 349 ? -15.823 5.186 47.839 1.00 85.56 349 ALA A CA 1
ATOM 2789 C C . ALA A 1 349 ? -16.225 5.164 46.350 1.00 85.56 349 ALA A C 1
ATOM 2791 O O . ALA A 1 349 ? -17.184 4.497 45.989 1.00 85.56 349 ALA A O 1
ATOM 2792 N N . PHE A 1 350 ? -15.483 5.843 45.469 1.00 84.25 350 PHE A N 1
ATOM 2793 C CA . PHE A 1 350 ? -15.795 5.904 44.036 1.00 84.25 350 PHE A CA 1
ATOM 2794 C C . PHE A 1 350 ? -15.205 4.743 43.236 1.00 84.25 350 PHE A C 1
ATOM 2796 O O . PHE A 1 350 ? -15.722 4.426 42.169 1.00 84.25 350 PHE A O 1
ATOM 2803 N N . GLU A 1 351 ? -14.151 4.102 43.743 1.00 80.56 351 GLU A N 1
ATOM 2804 C CA . GLU A 1 351 ? -13.580 2.891 43.139 1.00 80.56 351 GLU A CA 1
ATOM 2805 C C . GLU A 1 351 ? -14.444 1.653 43.407 1.00 80.56 351 GLU A C 1
ATOM 2807 O O . GLU A 1 351 ? -14.518 0.767 42.561 1.00 80.56 351 GLU A O 1
ATOM 2812 N N . LYS A 1 352 ? -15.129 1.612 44.558 1.00 83.56 352 LYS A N 1
ATOM 2813 C CA . LYS A 1 352 ? -16.059 0.531 44.923 1.00 83.56 352 LYS A CA 1
ATOM 2814 C C . LYS A 1 352 ? -17.454 0.687 44.318 1.00 83.56 352 LYS A C 1
ATOM 2816 O O . LYS A 1 352 ? -18.207 -0.282 44.292 1.00 83.56 352 LYS A O 1
ATOM 2821 N N . ASN A 1 353 ? -17.809 1.883 43.850 1.00 82.69 353 ASN A N 1
ATOM 2822 C CA . ASN A 1 353 ? -19.115 2.112 43.250 1.00 82.69 353 ASN A CA 1
ATOM 2823 C C . ASN A 1 353 ? -19.204 1.409 41.897 1.00 82.69 353 ASN A C 1
ATOM 2825 O O . ASN A 1 353 ? -18.442 1.699 40.972 1.00 82.69 353 ASN A O 1
ATOM 2829 N N . PHE A 1 354 ? -20.181 0.515 41.786 1.00 83.19 354 PHE A N 1
ATOM 2830 C CA . PHE A 1 354 ? -20.574 -0.082 40.523 1.00 83.19 354 PHE A CA 1
ATOM 2831 C C . PHE A 1 354 ? -20.963 1.025 39.538 1.00 83.19 354 PHE A C 1
ATOM 2833 O O . PHE A 1 354 ? -21.807 1.873 39.833 1.00 83.19 354 PHE A O 1
ATOM 2840 N N . ARG A 1 355 ? -20.299 1.049 38.382 1.00 85.94 355 ARG A N 1
ATOM 2841 C CA . ARG A 1 355 ? -20.557 2.021 37.319 1.00 85.94 355 ARG A CA 1
ATOM 2842 C C . ARG A 1 355 ? -21.241 1.290 36.177 1.00 85.94 355 ARG A C 1
ATOM 2844 O O . ARG A 1 355 ? -20.529 0.592 35.448 1.00 85.94 355 ARG A O 1
ATOM 2851 N N . PRO A 1 356 ? -22.565 1.445 36.013 1.00 85.56 356 PRO A N 1
ATOM 2852 C CA . PRO A 1 356 ? -23.261 0.724 34.975 1.00 85.56 356 PRO A CA 1
ATOM 2853 C C . PRO A 1 356 ? -22.727 1.102 33.599 1.00 85.56 356 PRO A C 1
ATOM 2855 O O . PRO A 1 356 ? -22.365 2.261 33.337 1.00 85.56 356 PRO A O 1
ATOM 2858 N N . HIS A 1 357 ? -22.665 0.106 32.721 1.00 85.50 357 HIS A N 1
ATOM 2859 C CA . HIS A 1 357 ? -22.229 0.292 31.345 1.00 85.50 357 HIS A CA 1
ATOM 2860 C C . HIS A 1 357 ? -23.336 -0.095 30.371 1.00 85.50 357 HIS A C 1
ATOM 2862 O O . HIS A 1 357 ? -23.768 -1.240 30.317 1.00 85.50 357 HIS A O 1
ATOM 2868 N N . VAL A 1 358 ? -23.747 0.867 29.547 1.00 86.25 358 VAL A N 1
ATOM 2869 C CA . VAL A 1 358 ? -24.610 0.600 28.396 1.00 86.25 358 VAL A CA 1
ATOM 2870 C C . VAL A 1 358 ? -23.720 0.310 27.204 1.00 86.25 358 VAL A C 1
ATOM 2872 O O . VAL A 1 358 ? -22.806 1.080 26.891 1.00 86.25 358 VAL A O 1
ATOM 2875 N N . THR A 1 359 ? -23.992 -0.793 26.516 1.00 87.69 359 THR A N 1
ATOM 2876 C CA . THR A 1 359 ? -23.343 -1.031 25.229 1.00 87.69 359 THR A CA 1
ATOM 2877 C C . THR A 1 359 ? -24.176 -0.395 24.141 1.00 87.69 359 THR A C 1
ATOM 2879 O O . THR A 1 359 ? -25.361 -0.680 24.026 1.00 87.69 359 THR A O 1
ATOM 2882 N N . ILE A 1 360 ? -23.540 0.428 23.316 1.00 90.56 360 ILE A N 1
ATOM 2883 C CA . ILE A 1 360 ? -24.166 1.041 22.149 1.00 90.56 360 ILE A CA 1
ATOM 2884 C C . ILE A 1 360 ? -23.514 0.430 20.913 1.00 90.56 360 ILE A C 1
ATOM 2886 O O . ILE A 1 360 ? -22.294 0.469 20.783 1.00 90.56 360 ILE A O 1
ATOM 2890 N N . THR A 1 361 ? -24.306 -0.138 20.012 1.00 92.50 361 THR A N 1
ATOM 2891 C CA . THR A 1 361 ? -23.847 -0.625 18.706 1.00 92.50 361 THR A CA 1
ATOM 2892 C C . THR A 1 361 ? -24.515 0.185 17.612 1.00 92.50 361 THR A C 1
ATOM 2894 O O . THR A 1 361 ? -25.738 0.277 17.567 1.00 92.50 361 THR A O 1
ATOM 2897 N N . LEU A 1 362 ? -23.708 0.793 16.748 1.00 92.88 362 LEU A N 1
ATOM 2898 C CA . LEU A 1 362 ? -24.173 1.477 15.554 1.00 92.88 362 LEU A CA 1
ATOM 2899 C C . LEU A 1 362 ? -24.203 0.486 14.395 1.00 92.88 362 LEU A C 1
ATOM 2901 O O . LEU A 1 362 ? -23.201 -0.163 14.087 1.00 92.88 362 LEU A O 1
ATOM 2905 N N . VAL A 1 363 ? -25.340 0.441 13.717 1.00 94.31 363 VAL A N 1
ATOM 2906 C CA . VAL A 1 363 ? -25.511 -0.237 12.440 1.00 94.31 363 VAL A CA 1
ATOM 2907 C C . VAL A 1 363 ? -25.704 0.794 11.360 1.00 94.31 363 VAL A C 1
ATOM 2909 O O . VAL A 1 363 ? -26.688 1.529 11.347 1.00 94.31 363 VAL A O 1
ATOM 2912 N N . LEU A 1 364 ? -24.752 0.849 10.443 1.00 93.00 364 LEU A N 1
ATOM 2913 C CA . LEU A 1 364 ? -24.832 1.712 9.282 1.00 93.00 364 LEU A CA 1
ATOM 2914 C C . LEU A 1 364 ? -25.185 0.866 8.064 1.00 93.00 364 LEU A C 1
ATOM 2916 O O . LEU A 1 364 ? -24.341 0.125 7.556 1.00 93.00 364 LEU A O 1
ATOM 2920 N N . VAL A 1 365 ? -26.422 1.002 7.595 1.00 93.94 365 VAL A N 1
ATOM 2921 C CA . VAL A 1 365 ? -26.914 0.364 6.374 1.00 93.94 365 VAL A CA 1
ATOM 2922 C C . VAL A 1 365 ? -26.776 1.360 5.227 1.00 93.94 365 VAL A C 1
ATOM 2924 O O . VAL A 1 365 ? -27.514 2.346 5.136 1.00 93.94 365 VAL A O 1
ATOM 2927 N N . HIS A 1 366 ? -25.792 1.140 4.355 1.00 91.19 366 HIS A N 1
ATOM 2928 C CA . HIS A 1 366 ? -25.447 2.101 3.305 1.00 91.19 366 HIS A CA 1
ATOM 2929 C C . HIS A 1 366 ? -26.584 2.258 2.300 1.00 91.19 366 HIS A C 1
ATOM 2931 O O . HIS A 1 366 ? -26.997 1.292 1.671 1.00 91.19 366 HIS A O 1
ATOM 2937 N N . GLY A 1 367 ? -27.061 3.494 2.140 1.00 86.38 367 GLY A N 1
ATOM 2938 C CA . GLY A 1 367 ? -28.197 3.816 1.271 1.00 86.38 367 GLY A CA 1
ATOM 2939 C C . GLY A 1 367 ? -29.565 3.740 1.957 1.00 86.38 367 GLY A C 1
ATOM 2940 O O . GLY A 1 367 ? -30.545 4.131 1.334 1.00 86.38 367 GLY A O 1
ATOM 2941 N N . VAL A 1 368 ? -29.626 3.301 3.221 1.00 89.94 368 VAL A N 1
ATOM 2942 C CA . VAL A 1 368 ? -30.873 3.198 3.998 1.00 89.94 368 VAL A CA 1
ATOM 2943 C C . VAL A 1 368 ? -30.838 4.115 5.219 1.00 89.94 368 VAL A C 1
ATOM 2945 O O . VAL A 1 368 ? -31.638 5.038 5.307 1.00 89.94 368 VAL A O 1
ATOM 2948 N N . GLY A 1 369 ? -29.903 3.908 6.153 1.00 90.06 369 GLY A N 1
ATOM 2949 C CA . GLY A 1 369 ? -29.912 4.649 7.415 1.00 90.06 369 GLY A CA 1
ATOM 2950 C C . GLY A 1 369 ? -28.866 4.208 8.434 1.00 90.06 369 GLY A C 1
ATOM 2951 O O . GLY A 1 369 ? -28.061 3.305 8.194 1.00 90.06 369 GLY A O 1
ATOM 2952 N N . ALA A 1 370 ? -28.880 4.885 9.581 1.00 93.56 370 ALA A N 1
ATOM 2953 C CA . ALA A 1 370 ? -28.038 4.610 10.737 1.00 93.56 370 ALA A CA 1
ATOM 2954 C C . ALA A 1 370 ? -28.929 4.260 11.936 1.00 93.56 370 ALA A C 1
ATOM 2956 O O . ALA A 1 370 ? -29.801 5.045 12.303 1.00 93.56 370 ALA A O 1
ATOM 2957 N N . PHE A 1 371 ? -28.698 3.100 12.542 1.00 94.31 371 PHE A N 1
ATOM 2958 C CA . PHE A 1 371 ? -29.525 2.543 13.609 1.00 94.31 371 PHE A CA 1
ATOM 2959 C C . PHE A 1 371 ? -28.666 2.293 14.845 1.00 94.31 371 PHE A C 1
ATOM 2961 O O . PHE A 1 371 ? -27.591 1.704 14.752 1.00 94.31 371 PHE A O 1
ATOM 2968 N N . PHE A 1 372 ? -29.125 2.745 16.008 1.00 93.25 372 PHE A N 1
ATOM 2969 C CA . PHE A 1 372 ? -28.422 2.546 17.272 1.00 93.25 372 PHE A CA 1
ATOM 2970 C C . PHE A 1 372 ? -29.147 1.488 18.092 1.00 93.25 372 PHE A C 1
ATOM 2972 O O . PHE A 1 372 ? -30.338 1.616 18.362 1.00 93.25 372 PHE A O 1
ATOM 2979 N N . TYR A 1 373 ? -28.410 0.469 18.515 1.00 93.19 373 TYR A N 1
ATOM 2980 C CA . TYR A 1 373 ? -28.904 -0.585 19.389 1.00 93.19 373 TYR A CA 1
ATOM 2981 C C . TYR A 1 373 ? -28.211 -0.468 20.732 1.00 93.19 373 TYR A C 1
ATOM 2983 O O . TYR A 1 373 ? -26.980 -0.406 20.805 1.00 93.19 373 TYR A O 1
ATOM 2991 N N . THR A 1 374 ? -29.005 -0.438 21.792 1.00 92.31 374 THR A N 1
ATOM 2992 C CA . THR A 1 374 ? -28.513 -0.449 23.164 1.00 92.31 374 THR A CA 1
ATOM 2993 C C . THR A 1 374 ? -28.714 -1.821 23.772 1.00 92.31 374 THR A C 1
ATOM 2995 O O . THR A 1 374 ? -29.708 -2.490 23.500 1.00 92.31 374 THR A O 1
ATOM 2998 N N . CYS A 1 375 ? -27.759 -2.232 24.590 1.00 89.56 375 CYS A N 1
ATOM 2999 C CA . CYS A 1 375 ? -27.791 -3.498 25.294 1.00 89.56 375 CYS A CA 1
ATOM 3000 C C . CYS A 1 375 ? -27.487 -3.261 26.769 1.00 89.56 375 CYS A C 1
ATOM 3002 O O . CYS A 1 375 ? -26.560 -2.500 27.090 1.00 89.56 375 CYS A O 1
ATOM 3004 N N . ASP A 1 376 ? -28.264 -3.920 27.623 1.00 85.25 376 ASP A N 1
ATOM 3005 C CA . ASP A 1 376 ? -28.109 -3.853 29.066 1.00 85.25 376 ASP A CA 1
ATOM 3006 C C . ASP A 1 376 ? -26.834 -4.560 29.533 1.00 85.25 376 ASP A C 1
ATOM 3008 O O . ASP A 1 376 ? -26.200 -5.367 28.842 1.00 85.25 376 ASP A O 1
ATOM 3012 N N . GLU A 1 377 ? -26.442 -4.221 30.751 1.00 80.69 377 GLU A N 1
ATOM 3013 C CA . GLU A 1 377 ? -25.282 -4.789 31.408 1.00 80.69 377 GLU A CA 1
ATOM 3014 C C . GLU A 1 377 ? -25.478 -6.287 31.687 1.00 80.69 377 GLU A C 1
ATOM 3016 O O . GLU A 1 377 ? -26.504 -6.715 32.206 1.00 80.69 377 GLU A O 1
ATOM 3021 N N . GLY A 1 378 ? -24.480 -7.099 31.330 1.00 78.56 378 GLY A N 1
ATOM 3022 C CA . GLY A 1 378 ? -24.507 -8.557 31.513 1.00 78.56 378 GLY A CA 1
ATOM 3023 C C . GLY A 1 378 ? -24.785 -9.359 30.241 1.00 78.56 378 GLY A C 1
ATOM 3024 O O . GLY A 1 378 ? -24.460 -10.545 30.193 1.00 78.56 378 GLY A O 1
ATOM 3025 N N . MET A 1 379 ? -25.277 -8.731 29.170 1.00 81.38 379 MET A N 1
ATOM 3026 C CA . MET A 1 379 ? -25.369 -9.404 27.874 1.00 81.38 379 MET A CA 1
ATOM 3027 C C . MET A 1 379 ? -23.984 -9.549 27.224 1.00 81.38 379 MET A C 1
ATOM 3029 O O . MET A 1 379 ? -23.146 -8.637 27.223 1.00 81.38 379 MET A O 1
ATOM 3033 N N . THR A 1 380 ? -23.723 -10.734 26.670 1.00 74.88 380 THR A N 1
ATOM 3034 C CA . THR A 1 380 ? -22.451 -11.041 26.013 1.00 74.88 380 THR A CA 1
ATOM 3035 C C . THR A 1 380 ? -22.445 -10.493 24.588 1.00 74.88 380 THR A C 1
ATOM 3037 O O . THR A 1 380 ? -23.200 -10.916 23.717 1.00 74.88 380 THR A O 1
ATOM 3040 N N . LEU A 1 381 ? -21.545 -9.545 24.330 1.00 73.12 381 LEU A N 1
ATOM 3041 C CA . LEU A 1 381 ? -21.366 -8.900 23.025 1.00 73.12 381 LEU A CA 1
ATOM 3042 C C . LEU A 1 381 ? -20.497 -9.751 22.096 1.00 73.12 381 LEU A C 1
ATOM 3044 O O . LEU A 1 381 ? -19.417 -9.344 21.667 1.00 73.12 381 LEU A O 1
ATOM 3048 N N . GLY A 1 382 ? -20.937 -10.982 21.870 1.00 81.56 382 GLY A N 1
ATOM 3049 C CA . GLY A 1 382 ? -20.306 -11.900 20.934 1.00 81.56 382 GLY A CA 1
ATOM 3050 C C . GLY A 1 382 ? -20.954 -11.845 19.555 1.00 81.56 382 GLY A C 1
ATOM 3051 O O . GLY A 1 382 ? -21.787 -10.989 19.260 1.00 81.56 382 GLY A O 1
ATOM 3052 N N . ALA A 1 383 ? -20.626 -12.840 18.734 1.00 84.81 383 ALA A N 1
ATOM 3053 C CA . ALA A 1 383 ? -21.250 -13.032 17.427 1.00 84.81 383 ALA A CA 1
ATOM 3054 C C . ALA A 1 383 ? -22.787 -13.095 17.507 1.00 84.81 383 ALA A C 1
ATOM 3056 O O . ALA A 1 383 ? -23.457 -12.602 16.608 1.00 84.81 383 ALA A O 1
ATOM 3057 N N . ASN A 1 384 ? -23.344 -13.628 18.602 1.00 87.06 384 ASN A N 1
ATOM 3058 C CA . ASN A 1 384 ? -24.792 -13.718 18.806 1.00 87.06 384 ASN A CA 1
ATOM 3059 C C . ASN A 1 384 ? -25.468 -12.341 18.814 1.00 87.06 384 ASN A C 1
ATOM 3061 O O . ASN A 1 384 ? -26.467 -12.160 18.131 1.00 87.06 384 ASN A O 1
ATOM 3065 N N . TRP A 1 385 ? -24.889 -11.358 19.512 1.00 88.38 385 TRP A N 1
ATOM 3066 C CA . TRP A 1 385 ? -25.399 -9.983 19.532 1.00 88.38 385 TRP A CA 1
ATOM 3067 C C . TRP A 1 385 ? -25.346 -9.348 18.138 1.00 88.38 385 TRP A C 1
ATOM 3069 O O . TRP A 1 385 ? -26.304 -8.732 17.679 1.00 88.38 385 TRP A O 1
ATOM 3079 N N . THR A 1 386 ? -24.236 -9.549 17.425 1.00 88.00 386 THR A N 1
ATOM 3080 C CA . THR A 1 386 ? -24.062 -9.064 16.050 1.00 88.00 386 THR A CA 1
ATOM 3081 C C . THR A 1 386 ? -25.089 -9.676 15.094 1.00 88.00 386 THR A C 1
ATOM 3083 O O . THR A 1 386 ? -25.666 -8.952 14.286 1.00 88.00 386 THR A O 1
ATOM 3086 N N . LEU A 1 387 ? -25.334 -10.987 15.193 1.00 87.25 387 LEU A N 1
ATOM 3087 C CA . LEU A 1 387 ? -26.324 -11.700 14.382 1.00 87.25 387 LEU A CA 1
ATOM 3088 C C . LEU A 1 387 ? -27.748 -11.257 14.708 1.00 87.25 387 LEU A C 1
ATOM 3090 O O . LEU A 1 387 ? -28.528 -11.034 13.789 1.00 87.25 387 LEU A O 1
ATOM 3094 N N . GLU A 1 388 ? -28.073 -11.093 15.991 1.00 89.19 388 GLU A N 1
ATOM 3095 C CA . GLU A 1 388 ? -29.390 -10.623 16.416 1.00 89.19 388 GLU A CA 1
ATOM 3096 C C . GLU A 1 388 ? -29.679 -9.236 15.844 1.00 89.19 388 GLU A C 1
ATOM 3098 O O . GLU A 1 388 ? -30.727 -9.027 15.236 1.00 89.19 388 GLU A O 1
ATOM 3103 N N . ILE A 1 389 ? -28.736 -8.299 15.977 1.00 90.50 389 ILE A N 1
ATOM 3104 C CA . ILE A 1 389 ? -28.900 -6.968 15.401 1.00 90.50 389 ILE A CA 1
ATOM 3105 C C . ILE A 1 389 ? -29.035 -7.051 13.875 1.00 90.50 389 ILE A C 1
ATOM 3107 O O . ILE A 1 389 ? -29.931 -6.428 13.312 1.00 90.50 389 ILE A O 1
ATOM 3111 N N . ALA A 1 390 ? -28.171 -7.818 13.205 1.00 87.25 390 ALA A N 1
ATOM 3112 C CA . ALA A 1 390 ? -28.192 -7.939 11.749 1.00 87.25 390 ALA A CA 1
ATOM 3113 C C . ALA A 1 390 ? -29.496 -8.566 11.221 1.00 87.25 390 ALA A C 1
ATOM 3115 O O . ALA A 1 390 ? -29.930 -8.223 10.124 1.00 87.25 390 ALA A O 1
ATOM 3116 N N . ALA A 1 391 ? -30.122 -9.458 11.994 1.00 87.38 391 ALA A N 1
ATOM 3117 C CA . ALA A 1 391 ? -31.376 -10.119 11.643 1.00 87.38 391 ALA A CA 1
ATOM 3118 C C . ALA A 1 391 ? -32.620 -9.250 11.884 1.00 87.38 391 ALA A C 1
ATOM 3120 O O . ALA A 1 391 ? -33.688 -9.556 11.349 1.00 87.38 391 ALA A O 1
ATOM 3121 N N . ARG A 1 392 ? -32.522 -8.178 12.684 1.00 85.88 392 ARG A N 1
ATOM 3122 C CA . ARG A 1 392 ? -33.670 -7.295 12.923 1.00 85.88 392 ARG A CA 1
ATOM 3123 C C . ARG A 1 392 ? -34.086 -6.610 11.616 1.00 85.88 392 ARG A C 1
ATOM 3125 O O . ARG A 1 392 ? -33.226 -6.234 10.825 1.00 85.88 392 ARG A O 1
ATOM 3132 N N . PRO A 1 393 ? -35.387 -6.411 11.357 1.00 76.50 393 PRO A N 1
ATOM 3133 C CA . PRO A 1 393 ? -35.819 -5.655 10.193 1.00 76.50 393 PRO A CA 1
ATOM 3134 C C . PRO A 1 393 ? -35.345 -4.205 10.313 1.00 76.50 393 PRO A C 1
ATOM 3136 O O . PRO A 1 393 ? -35.586 -3.545 11.321 1.00 76.50 393 PRO A O 1
ATOM 3139 N N . HIS A 1 394 ? -34.687 -3.705 9.272 1.00 74.56 394 HIS A N 1
ATOM 3140 C CA . HIS A 1 394 ? -34.293 -2.300 9.156 1.00 74.56 394 HIS A CA 1
ATOM 3141 C C . HIS A 1 394 ? -35.285 -1.603 8.219 1.00 74.56 394 HIS A C 1
ATOM 3143 O O . HIS A 1 394 ? -34.917 -1.098 7.160 1.00 74.56 394 HIS A O 1
ATOM 3149 N N . SER A 1 395 ? -36.576 -1.668 8.549 1.00 60.75 395 SER A N 1
ATOM 3150 C CA . SER A 1 395 ? -37.604 -0.940 7.809 1.00 60.75 395 SER A CA 1
ATOM 3151 C C . SER A 1 395 ? -37.497 0.538 8.172 1.00 60.75 395 SER A C 1
ATOM 3153 O O . SER A 1 395 ? -37.735 0.904 9.324 1.00 60.75 395 SER A O 1
ATOM 3155 N N . GLY A 1 396 ? -37.103 1.375 7.210 1.00 56.88 396 GLY A N 1
ATOM 3156 C CA . GLY A 1 396 ? -37.239 2.822 7.351 1.00 56.88 396 GLY A CA 1
ATOM 3157 C C . GLY A 1 396 ? -38.720 3.167 7.502 1.00 56.88 396 GLY A C 1
ATOM 3158 O O . GLY A 1 396 ? -39.524 2.707 6.692 1.00 56.88 396 GLY A O 1
ATOM 3159 N N . GLN A 1 397 ? -39.066 3.897 8.563 1.00 44.41 397 GLN A N 1
ATOM 3160 C CA . GLN A 1 397 ? -40.328 4.637 8.614 1.00 44.41 397 GLN A CA 1
ATOM 3161 C C . GLN A 1 397 ? -40.281 5.807 7.638 1.00 44.41 397 GLN A C 1
ATOM 3163 O O . GLN A 1 397 ? -39.186 6.409 7.509 1.00 44.41 397 GLN A O 1
#

Organism: NCBI:txid1628268

pLDDT: mean 81.15, std 16.0, range [32.66, 97.81]

Sequence (397 aa):
MSRSVVWGQADLSLERMECLHSVRCDGDREMDTYSKNGVKPGRIQKACKNPCSCEGGCSVPRRIMTKVCECFWSLSKAGQDGLLWSLQQGAGKKRHYSIAGYAVCREAFMRLLGIGRGRLRRCKSICHGLDLRKMTSSKRPALKQASLRVFFMHMYHSAAESMTTKFTTAEVLSTSTPELQRRMLKRLIAYKLQTATEQISFDMDPAQLPVRELPHSSASSLYTQYQAFCARGSQDVNVAGRSLFYSEFVRWSPCLRFRKKSTHGICFTCSKLRAAISESKKDFARHVRLCNELLDHHVTQWKDRQVYWEARTRAQTQRDLLTIILDSYDKAKAMLPKWQDSRTPKRAAFEKNFRPHVTITLVLVHGVGAFFYTCDEGMTLGANWTLEIAARPHSGQ

Foldseek 3Di:
DDDDDPFQELEAALVVLVVCCVVQDPDPPPQPPLLVVLLDLVQLVVCQVCLDPDPVNQHDPSVLLNSSSNSLSSHDPVSNLVSLLVSVQRGDVDYFYYYNNGTDDPSSVCSSRVHDPVSSVVSVVVVVQDSVVPLPDADDPSLQLLLLLVLVLLCLQQFWAPDPPDPPVVVCVVPPDVVNVVVVVVVVCVVVPQDPVNVPDSPDQLLPAAATEGEADDLVVSLLLSVLVCVPPPGPRPHHDPVSNVVVVVSNPNRYHYDDPPPDDDDPLLVVLVVQLVVCPVPSVSNSVSSVVNSVVSNVVSVVVVVLVVQLVCCQPVVPHKHKDKDKDDQLVQWPDQDVVSDQPPDPVRVPDDTWTKIWIWMDTRNQDIDIDIDGPPDDPDVVVVVVVVPDDPDDD

Mean predicted aligned error: 14.64 Å

Radius of gyration: 29.32 Å; Cα contacts (8 Å, |Δi|>4): 409; chains: 1; bounding box: 68×66×96 Å